Protein 4H26 (pdb70)

Nearest PDB structures (foldseek):
  7nze-assembly1_AAA  TM=1.001E+00  e=1.061E-30  Homo sapiens
  4i5b-assembly2_D  TM=9.993E-01  e=1.118E-30  Homo sapiens
  7nzf-assembly1_AAA  TM=9.983E-01  e=1.988E-30  Homo sapiens
  2fse-assembly2_C  TM=9.940E-01  e=1.887E-28  Homo sapiens
  1i3r-assembly1_A  TM=9.913E-01  e=8.607E-28  Mus musculus

Solvent-accessible surface area: 36406 Å² total; per-residue (Å²): 114,93,28,25,7,25,0,14,2,13,16,1,27,57,54,118,54,14,36,1,3,2,6,1,51,20,1,4,1,0,33,4,43,42,87,146,124,92,32,58,44,49,29,155,79,4,30,171,116,5,39,13,100,13,99,17,0,32,50,1,19,47,10,2,60,26,3,0,78,68,0,14,133,122,16,138,119,73,70,14,104,66,45,66,8,102,15,71,27,28,20,54,22,40,52,100,88,202,85,96,9,39,0,2,0,47,0,10,75,0,0,0,5,39,23,84,30,42,8,22,64,33,23,152,75,11,105,97,53,57,56,108,5,25,23,2,8,55,168,58,29,19,10,26,11,2,12,19,3,60,16,106,2,24,98,108,38,9,6,18,0,26,0,60,10,93,21,36,120,36,18,49,56,84,94,40,82,40,172,142,155,76,14,30,1,7,8,4,7,1,14,4,25,1,57,104,29,48,139,102,11,71,0,8,0,29,4,0,11,18,58,107,17,3,0,59,0,16,30,80,70,12,56,1,115,43,64,45,123,67,0,139,70,6,9,124,64,5,36,92,68,113,101,20,4,101,104,1,103,28,14,22,82,60,6,0,75,53,5,17,58,22,2,64,81,10,1,19,103,47,116,47,129,7,126,23,60,26,80,71,26,150,118,82,112,151,152,102,128,39,48,8,2,0,6,0,5,28,0,5,29,6,83,43,80,33,73,3,42,64,90,57,134,66,32,160,114,14,60,85,58,70,30,97,46,40,2,4,41,0,21,16,22,7,45,8,56,1,107,20,77,45,151,109,69,16,27,1,22,0,40,0,69,13,67,32,35,155,70,54,64,73,41,103,56,155,57,163,122,7,107,37,1,103,8,40,133,47,124,82,36,25,6,25,0,10,1,10,16,0,25,55,56,121,48,13,39,0,3,2,7,2,60,20,2,7,0,0,29,2,43,37,102,151,107,83,33,53,39,47,32,136,81,3,29,182,114,5,37,14,118,8,84,13,0,49,44,1,13,52,5,3,59,34,4,0,78,57,0,11,132,108,17,123,116,71,75,12,106,68,40,66,8,102,9,73,24,36,20,48,30,43,36,101,88,184,85,106,10,40,0,0,0,49,0,11,80,0,1,0,6,38,26,91,27,50,5,20,97,71,52,151,102,14,96,113,55,63,59,106,7,23,20,3,10,54,169,64,26,18,8,25,8,2,14,18,3,64,20,104,6,33,83,142,32,48,8,21,0,75,0,58,12,94,22,38,148,125,45,51,78,84,99,41,76,46,151,149,150,75,23,28,4,4,4,5,6,0,12,3,30,0,61,104,26,51,126,100,12,82,0,20,0,36,1,1,10,19,67,101,19,3,0,82,0,9,32,72,87,13,59,0,149,33,70,48,145,63,0,133,78,4,9,126,62,4,38,91,61,86,99,20,8,48,98,1,58,16,13,24,6,57,3,0,26,17,4,16,47,21,3,54,63,16,1,28,101,43,119,43,103,9,113,33,64,24,76,60,40,117,126,58,113,159,176,90,129,40,24,4,5,0,2,0,8,20,0,9,33,10,78,46,80,27,72,2,36,48,81,59,138,64,36,159,115,13,58,77,61,64,39,87,49,40,0,3,35,0,22,26,12,5,46,7,50,1,100,19,55,42,132,114,60,22,26,0,19,0,43,0,65,8,65,16,37,151,78,49,52,86,31,104,56,164,50,160,134,8,90,34,0,91,7,44,137,48

Organism: Homo sapiens (NCBI:txid9606)

InterPro domains:
  IPR001003 MHC class II, alpha chain, N-terminal [PF00993] (29-106)
  IPR001003 MHC class II, alpha chain, N-terminal [SM00920] (30-109)
  IPR003006 Immunoglobulin/major histocompatibility complex, conserved site [PS00290] (186-192)
  IPR003597 Immunoglobulin C1-set [PF07654] (114-195)
  IPR003597 Immunoglobulin C1-set [SM00407] (127-198)
  IPR007110 Immunoglobulin-like domain [PS50835] (112-192)
  IPR011162 MHC classes I/II-like antigen recognition protein [SSF54452] (27-108)
  IPR013783 Immunoglobulin-like fold [G3DSA:2.60.40.10] (107-217)
  IPR014745 MHC class II, alpha/beta chain, N-terminal [G3DSA:3.10.320.10] (25-106)
  IPR036179 Immunoglobulin-like domain superfamily [SSF48726] (110-206)
  IPR050160 Major Histocompatibility Complex/Immunoglobulin [PTHR19944] (16-243)

Foldseek 3Di:
DPKDKDWDKAADPPVGDMWTFMDIPQHTQWIADLVVLDIGGPDPPVPVVDDDRSVVVNVVHVVRVVVCVVVCVVVVNDDDDWDAWDWDWDKPDDDDAQDKIKIKIKTDFTDDQDKDKFKAKPRDTDDPPKDWDGWTADPVGGTMIMIMDIDGADQPIWMWMWIDGPNDPGIDIDIDHDD/DDDDKDKDWDWDWDDDPLNPDIWTKIWIDIPNRTFKMDTLVVLAMDTPDVVCPVVRVVQRVPVVNSVVRNCCSPVPVNVVCVVCCVCAVVPWDAWDWDKDKDDDDDAPDWIKMKIKTWFTPDQDKDKWKDKQRHTDDPQKDKPHWADPPPRMIIIMMMGIDRADAPMKMKMWMDDPNDPDIDIDIDGD/DDDDDDDDDDD/DPKDKDWDKAADPPVGAIKTFIDIPFHTQWIAHQVVLDIGGPDPVSVVVDDDRSVVVNVVVVVRVVVCVVVCVVVVNDDDDWDAWDKDWDKPDDDDAQDKIKIKIKTDFTDDQDKDKFKAKPRHTDDPPKDKDGWDADPVGHTMIMIMDIDGADQPIKMWIWMDDPNDPDIDIDIDHDD/DDDDKDKDWDWDWDDDPQLPDIKIKIFIDIPNRTAKIDILVVQAMDGPDVVCVVVRVVQRVPVVSSVVSNCCSPPPRNVVCVVCVVCAVVDWDAWDKDKDKDDDDDAPDFIKIKIKTWFTPDQDKDKWKAKQNHTDDPQWDKPHWADPPPRMIMIMIMGTDRDDAAMKMWIWMDDPNDPGTDIDIDHD/DDDDDDDDDDD

Sequence (756 aa):
EEHVIIQAEFYLNPDQSGEFMFDFDGDEIFHVDMAKKETVWRLEEFGRFASFEAQGALANIAVDKANLEIMTKRSNYTPITNVPPEVTVLTNSPVELREPNVLICFIDKFTPPVVNVTWLRNGKPVTTGVSETVFLPREDHLFRKFHYLPFLPSTEDVYDCRVEHWGLDEPLLKHWEFDTRPRFLELLKSECHFFNGTERVRFLERYFHNQEEFVRFDSDVGEYRAVTELGRPVAESWNSQKDLLEQKRGQVDTYCRHNYGVVESFTVQRRVHPQVTVYPAKTQPLQHHNLLVCSVSGFYPGSIEVRWFRNGQEEKTGVVSTGLIHNGDWTFQTLVMLETVPRSGEVYTCQVEHPSVTSPLTVEWRAQWIRVNIPKRIEEHVIIQAEFYLNPDQSGEFMFDFDGDEIFHVDMAKKETVWRLEEFGRFASFEAQGALANIAVDKANLEIMTKRSNYTPITNVPPEVTVLTNSPVELREPNVLICFIDKFTPPVVNVTWLRNGKPVTTGVSETVFLPREDHLFRKFHYLPFLPSTEDVYDCRVEHWGLDEPLLKHWEFDTRPRFLELLKSECHFFNGTERVRFLERYFHNQEEFVRFDSDVGEYRAVTELGRPVAESWNSQKDLLEQKRGQVDTYCRHNYGVVESFTVQRRVHPQVTVYPAKTQPLQHHNLLVCSVSGFYPGSIEVRWFRNGQEEKTGVVSTGLIHNGDWTFQTLVMLETVPRSGEVYTCQVEHPSVTSPLTVEWRAQWIRVNIPKRI

Secondary structure (DSSP, 8-state):
--EEEEEEEEEEETTTEEEEEEEETTEEEEEEETTTTEEEESSTTHHHH-B--THHHHHHHHHHHHHHHHHHHTTTTPPP--BPPEEEEEESS---TTS-EEEEEEEEEEBSS--EEEEEETTEEE-TT-EE---B--TTS-EEEEEEEEE---SS-EEEEEEE-TTSSS-EEEEEE--/----EEEEEEEEEEEETTTTEEEEEEEEEETTEEEEEEETTTSSEEESSTTHHHHHHHHTT-HHHHHHHHHHIIIIIIHHHHHHGGGTTS--B--EEEEEEES---SSS--EEEEEEEEEBSS--EEEEEETTEEE-SSEEE---EE-SSS-EEEEEEEE----TT-EEEEEEE-TT-SS-EEEEEE-/-BPPP-PPPP-/--EEEEEEEEEEETTTEEEEEEEETTEEEEEEETTTTEEEESSHHHHHH-B--THHHHHHHHHHHHHHHHHHHHTTTPPPPPBPPEEEEEESS---TTS-EEEEEEEEEEBSS--EEEEEETTEE--TT-EE--PEE-TTS-EEEEEEEEE---TT-EEEEEEE-TTSSS-EEEEEE--/----EEEEEEEEEEEETTTTEEEEEEEEEESS-EEEEEETTT-SEEESSTTHHHHHHHHHT-HHHHHHHHTHIIIIIIHHHHHHGGGTTS--BPPEEEEEEE-S--SSS--EEEEEEEEEBSS--EEEEEETTEEE-SSEEE---EE-SSS-EEEEEEEE----TT-EEEEEEE-TT-SS-EEEEEE-/-BPPPP-----

GO terms:
  GO:0005764 lysosome (C, IDA)
  GO:0005886 plasma membrane (C, IDA)
  GO:0001916 positive regulation of T cell mediated cytotoxicity (P, IDA)
  GO:0002469 myeloid dendritic cell antigen processing and presentation (P, IDA)
  GO:0002491 antigen processing and presentation of endogenous peptide antigen via MHC class II (P, IDA)
  GO:0031902 late endosome membrane (C, IDA)
  GO:0001772 immunological synapse (C, IDA)
  GO:0005765 lysosomal membrane (C, IDA)
  GO:0043382 positive regulation of memory T cell differentiation (P, IDA)
  GO:0045622 regulation of T-helper cell differentiation (P, IDA)
  GO:0042605 peptide antigen binding (F, IDA)
  GO:0042608 T cell receptor binding (F, IDA)
  GO:2000516 positive regulation of CD4-positive, alpha-beta T cell activation (P, IDA)
  GO:0019886 antigen processing and presentation of exogenous peptide antigen via MHC class II (P, IDA)
  GO:0032831 positive regulation of CD4-positive, CD25-positive, alpha-beta regulatory T cell differentiation (P, IDA)
  GO:0120281 autolysosome membrane (C, EXP)
  GO:0031901 early endosome membrane (C, EXP)
  GO:0005789 endoplasmic reticulum membrane (C, EXP)
  GO:0005886 plasma membrane (C, EXP)
  GO:0005515 protein binding (F, IPI)

CATH classification: 3.10.320.10 (+1 more: 2.60.40.10)

B-factor: mean 39.21, std 20.48, range [5.4, 155.27]

Structure (mmCIF, N/CA/C/O backbone):
data_4H26
#
_entry.id   4H26
#
_cell.length_a   38.822
_cell.length_b   129.202
_cell.length_c   97.473
_cell.angle_alpha   90.00
_cell.angle_beta   95.36
_cell.angle_gamma   90.00
#
_symmetry.space_group_name_H-M   'P 1 21 1'
#
loop_
_entity.id
_entity.type
_entity.pdbx_description
1 polymer 'HLA class II histocompatibility antigen, DR alpha chain'
2 polymer 'MHC class II antigen'
3 polymer peptide
4 branched 2-acetamido-2-deoxy-beta-D-glucopyranose-(1-4)-2-acetamido-2-deoxy-beta-D-glucopyranose
5 water water
#
loop_
_atom_site.group_PDB
_atom_site.id
_atom_site.type_symbol
_atom_site.label_atom_id
_atom_site.label_alt_id
_atom_site.label_comp_id
_atom_site.label_asym_id
_atom_site.label_entity_id
_atom_site.label_seq_id
_atom_site.pdbx_PDB_ins_code
_atom_site.Cartn_x
_atom_site.Cartn_y
_atom_site.Cartn_z
_atom_site.occupancy
_atom_site.B_iso_or_equiv
_atom_site.auth_seq_id
_atom_site.auth_comp_id
_atom_site.auth_asym_id
_atom_site.auth_atom_id
_atom_site.pdbx_PDB_model_num
ATOM 1 N N . GLU A 1 1 ? 23.480 66.474 39.751 1.00 42.75 3 GLU A N 1
ATOM 2 C CA . GLU A 1 1 ? 22.208 65.716 39.898 1.00 43.77 3 GLU A CA 1
ATOM 3 C C . GLU A 1 1 ? 21.173 66.594 40.577 1.00 43.04 3 GLU A C 1
ATOM 4 O O . GLU A 1 1 ? 21.381 67.073 41.683 1.00 45.22 3 GLU A O 1
ATOM 10 N N . GLU A 1 2 ? 20.054 66.805 39.905 1.00 42.58 4 GLU A N 1
ATOM 11 C CA . GLU A 1 2 ? 18.995 67.633 40.446 1.00 42.06 4 GLU A CA 1
ATOM 12 C C . GLU A 1 2 ? 18.233 66.944 41.577 1.00 38.96 4 GLU A C 1
ATOM 13 O O . GLU A 1 2 ? 17.677 67.618 42.439 1.00 38.44 4 GLU A O 1
ATOM 19 N N . HIS A 1 3 ? 18.197 65.612 41.582 1.00 35.63 5 HIS A N 1
ATOM 20 C CA . HIS A 1 3 ? 17.469 64.895 42.629 1.00 31.65 5 HIS A CA 1
ATOM 21 C C . HIS A 1 3 ? 18.010 63.501 42.910 1.00 31.09 5 HIS A C 1
ATOM 22 O O . HIS A 1 3 ? 18.649 62.880 42.054 1.00 30.80 5 HIS A O 1
ATOM 29 N N . VAL A 1 4 ? 17.751 63.014 44.120 1.00 27.91 6 VAL A N 1
ATOM 30 C CA . VAL A 1 4 ? 18.195 61.683 44.529 1.00 23.64 6 VAL A CA 1
ATOM 31 C C . VAL A 1 4 ? 17.130 61.004 45.371 1.00 22.09 6 VAL A C 1
ATOM 32 O O . VAL A 1 4 ? 16.602 61.601 46.307 1.00 22.27 6 VAL A O 1
ATOM 36 N N . ILE A 1 5 ? 16.798 59.766 45.047 1.00 20.60 7 ILE A N 1
ATOM 37 C CA . ILE A 1 5 ? 15.833 59.060 45.868 1.00 21.06 7 ILE A CA 1
ATOM 38 C C . ILE A 1 5 ? 16.551 57.861 46.438 1.00 19.00 7 ILE A C 1
ATOM 39 O O . ILE A 1 5 ? 17.265 57.158 45.720 1.00 20.42 7 ILE A O 1
ATOM 44 N N . ILE A 1 6 ? 16.384 57.628 47.733 1.00 18.71 8 ILE A N 1
ATOM 45 C CA . ILE A 1 6 ? 17.050 56.497 48.358 1.00 18.76 8 ILE A CA 1
ATOM 46 C C . ILE A 1 6 ? 16.124 55.601 49.165 1.00 17.30 8 ILE A C 1
ATOM 47 O O . ILE A 1 6 ? 15.356 56.070 50.008 1.00 18.92 8 ILE A O 1
ATOM 52 N N . GLN A 1 7 ? 16.187 54.306 48.877 1.00 16.13 9 GLN A N 1
ATOM 53 C CA . GLN A 1 7 ? 15.405 53.307 49.602 1.00 15.40 9 GLN A CA 1
ATOM 54 C C . GLN A 1 7 ? 16.416 52.753 50.634 1.00 17.05 9 GLN A C 1
ATOM 55 O O . GLN A 1 7 ? 17.341 52.004 50.287 1.00 14.48 9 GLN A O 1
ATOM 61 N N . ALA A 1 8 ? 16.252 53.140 51.894 1.00 16.34 10 ALA A N 1
ATOM 62 C CA . ALA A 1 8 ? 17.184 52.722 52.929 1.00 20.31 10 ALA A CA 1
ATOM 63 C C . ALA A 1 8 ? 16.599 51.821 54.003 1.00 21.98 10 ALA A C 1
ATOM 64 O O . ALA A 1 8 ? 15.647 52.185 54.689 1.00 24.85 10 ALA A O 1
ATOM 66 N N . GLU A 1 9 ? 17.193 50.653 54.177 1.00 23.60 11 GLU A N 1
ATOM 67 C CA . GLU A 1 9 ? 16.711 49.731 55.194 1.00 29.30 11 GLU A CA 1
ATOM 68 C C . GLU A 1 9 ? 17.836 49.142 56.058 1.00 28.39 11 GLU A C 1
ATOM 69 O O . GLU A 1 9 ? 19.019 49.195 55.700 1.00 27.33 11 GLU A O 1
ATOM 75 N N . PHE A 1 10 ? 17.467 48.590 57.208 1.00 28.31 12 PHE A N 1
ATOM 76 C CA . PHE A 1 10 ? 18.465 47.982 58.064 1.00 29.47 12 PHE A CA 1
ATOM 77 C C . PHE A 1 10 ? 17.886 47.030 59.091 1.00 28.86 12 PHE A C 1
ATOM 78 O O . PHE A 1 10 ? 16.727 47.147 59.487 1.00 27.91 12 PHE A O 1
ATOM 86 N N . TYR A 1 11 ? 18.710 46.070 59.496 1.00 28.76 13 TYR A N 1
ATOM 87 C CA . TYR A 1 11 ? 18.331 45.116 60.518 1.00 28.96 13 TYR A CA 1
ATOM 88 C C . TYR A 1 11 ? 19.424 45.136 61.580 1.00 29.56 13 TYR A C 1
ATOM 89 O O . TYR A 1 11 ? 20.619 45.179 61.262 1.00 28.59 13 TYR A O 1
ATOM 98 N N . LEU A 1 12 ? 19.028 45.087 62.842 1.00 29.80 14 LEU A N 1
ATOM 99 C CA . LEU A 1 12 ? 20.021 45.128 63.908 1.00 30.26 14 LEU A CA 1
ATOM 100 C C . LEU A 1 12 ? 19.904 44.027 64.958 1.00 30.51 14 LEU A C 1
ATOM 101 O O . LEU A 1 12 ? 18.833 43.800 65.519 1.00 31.87 14 LEU A O 1
ATOM 106 N N . ASN A 1 13 ? 21.013 43.342 65.212 1.00 30.99 15 ASN A N 1
ATOM 107 C CA . ASN A 1 13 ? 21.061 42.311 66.243 1.00 31.62 15 ASN A CA 1
ATOM 108 C C . ASN A 1 13 ? 21.945 42.823 67.385 1.00 33.65 15 ASN A C 1
ATOM 109 O O . ASN A 1 13 ? 22.883 43.596 67.167 1.00 32.18 15 ASN A O 1
ATOM 114 N N . PRO A 1 14 ? 21.674 42.378 68.617 1.00 34.89 16 PRO A N 1
ATOM 115 C CA . PRO A 1 14 ? 20.604 41.442 68.967 1.00 35.92 16 PRO A CA 1
ATOM 116 C C . PRO A 1 14 ? 19.260 42.111 69.296 1.00 38.29 16 PRO A C 1
ATOM 117 O O . PRO A 1 14 ? 18.357 41.470 69.842 1.00 36.33 16 PRO A O 1
ATOM 121 N N . ASP A 1 15 ? 19.121 43.390 68.961 1.00 40.28 17 ASP A N 1
ATOM 122 C CA . ASP A 1 15 ? 17.884 44.102 69.253 1.00 43.87 17 ASP A CA 1
ATOM 123 C C . ASP A 1 15 ? 16.740 43.578 68.408 1.00 45.94 17 ASP A C 1
ATOM 124 O O . ASP A 1 15 ? 15.573 43.702 68.777 1.00 46.98 17 ASP A O 1
ATOM 129 N N . GLN A 1 16 ? 17.086 42.993 67.267 1.00 49.60 18 GLN A N 1
ATOM 130 C CA . GLN A 1 16 ? 16.095 42.425 66.364 1.00 49.40 18 GLN A CA 1
ATOM 131 C C . GLN A 1 16 ? 15.088 43.458 65.888 1.00 48.47 18 GLN A C 1
ATOM 132 O O . GLN A 1 16 ? 13.894 43.186 65.814 1.00 47.81 18 GLN A O 1
ATOM 138 N N . SER A 1 17 ? 15.572 44.651 65.574 1.00 46.09 19 SER A N 1
ATOM 139 C CA . SER A 1 17 ? 14.697 45.707 65.096 1.00 44.82 19 SER A CA 1
ATOM 140 C C . SER A 1 17 ? 15.179 46.173 63.741 1.00 44.42 19 SER A C 1
ATOM 141 O O . SER A 1 17 ? 16.383 46.254 63.495 1.00 44.76 19 SER A O 1
ATOM 144 N N . GLY A 1 18 ? 14.235 46.464 62.854 1.00 43.42 20 GLY A N 1
ATOM 145 C CA . GLY A 1 18 ? 14.596 46.915 61.523 1.00 41.49 20 GLY A CA 1
ATOM 146 C C . GLY A 1 18 ? 13.752 48.087 61.073 1.00 39.74 20 GLY A C 1
ATOM 147 O O . GLY A 1 18 ? 12.734 48.396 61.687 1.00 41.20 20 GLY A O 1
ATOM 148 N N . GLU A 1 19 ? 14.177 48.748 60.003 1.00 37.99 21 GLU A N 1
ATOM 149 C CA . GLU A 1 19 ? 13.445 49.887 59.476 1.00 34.78 21 GLU A CA 1
ATOM 150 C C . GLU A 1 19 ? 13.533 49.904 57.954 1.00 31.88 21 GLU A C 1
ATOM 151 O O . GLU A 1 19 ? 14.482 49.374 57.362 1.00 29.54 21 GLU A O 1
ATOM 157 N N . PHE A 1 20 ? 12.534 50.516 57.329 1.00 26.99 22 PHE A N 1
ATOM 158 C CA . PHE A 1 20 ? 12.473 50.609 55.880 1.00 23.60 22 PHE A CA 1
ATOM 159 C C . PHE A 1 20 ? 11.894 51.973 55.519 1.00 20.82 22 PHE A C 1
ATOM 160 O O . PHE A 1 20 ? 10.792 52.316 55.949 1.00 20.58 22 PHE A O 1
ATOM 168 N N . MET A 1 21 ? 12.623 52.762 54.735 1.00 19.14 23 MET A N 1
ATOM 169 C CA . MET A 1 21 ? 12.113 54.086 54.370 1.00 19.72 23 MET A CA 1
ATOM 170 C C . MET A 1 21 ? 12.624 54.670 53.062 1.00 19.29 23 MET A C 1
ATOM 171 O O . MET A 1 21 ? 13.604 54.200 52.493 1.00 17.67 23 MET A O 1
ATOM 176 N N . PHE A 1 22 ? 11.950 55.709 52.587 1.00 20.73 24 PHE A N 1
ATOM 177 C CA . PHE A 1 22 ? 12.367 56.361 51.356 1.00 24.29 24 PHE A CA 1
ATOM 178 C C . PHE A 1 22 ? 12.770 57.809 51.603 1.00 26.41 24 PHE A C 1
ATOM 179 O O . PHE A 1 22 ? 12.088 58.549 52.311 1.00 25.03 24 PHE A O 1
ATOM 187 N N . ASP A 1 23 ? 13.880 58.200 50.988 1.00 29.53 25 ASP A N 1
ATOM 188 C CA . ASP A 1 23 ? 14.436 59.536 51.135 1.00 32.59 25 ASP A CA 1
ATOM 189 C C . ASP A 1 23 ? 14.470 60.296 49.808 1.00 31.21 25 ASP A C 1
ATOM 190 O O . ASP A 1 23 ? 14.935 59.772 48.796 1.00 31.91 25 ASP A O 1
ATOM 195 N N . PHE A 1 24 ? 13.959 61.523 49.809 1.00 29.49 26 PHE A N 1
ATOM 196 C CA . PHE A 1 24 ? 13.996 62.351 48.611 1.00 29.14 26 PHE A CA 1
ATOM 197 C C . PHE A 1 24 ? 14.741 63.623 48.975 1.00 28.40 26 PHE A C 1
ATOM 198 O O . PHE A 1 24 ? 14.235 64.435 49.744 1.00 28.31 26 PHE A O 1
ATOM 206 N N . ASP A 1 25 ? 15.940 63.786 48.425 1.00 25.43 27 ASP A N 1
ATOM 207 C CA . ASP A 1 25 ? 16.769 64.950 48.694 1.00 26.98 27 ASP A CA 1
ATOM 208 C C . ASP A 1 25 ? 16.961 65.215 50.194 1.00 26.85 27 ASP A C 1
ATOM 209 O O . ASP A 1 25 ? 16.929 66.360 50.649 1.00 28.68 27 ASP A O 1
ATOM 214 N N . GLY A 1 26 ? 17.161 64.154 50.966 1.00 27.55 28 GLY A N 1
ATOM 215 C CA . GLY A 1 26 ? 17.375 64.323 52.396 1.00 28.62 28 GLY A CA 1
ATOM 216 C C . GLY A 1 26 ? 16.122 64.331 53.249 1.00 28.33 28 GLY A C 1
ATOM 217 O O . GLY A 1 26 ? 16.203 64.374 54.477 1.00 27.92 28 GLY A O 1
ATOM 218 N N . ASP A 1 27 ? 14.961 64.299 52.604 1.00 27.58 29 ASP A N 1
ATOM 219 C CA . ASP A 1 27 ? 13.696 64.288 53.325 1.00 29.64 29 ASP A CA 1
ATOM 220 C C . ASP A 1 27 ? 13.067 62.904 53.276 1.00 29.07 29 ASP A C 1
ATOM 221 O O . ASP A 1 27 ? 13.307 62.128 52.352 1.00 28.01 29 ASP A O 1
ATOM 226 N N . GLU A 1 28 ? 12.267 62.592 54.283 1.00 28.82 30 GLU A N 1
ATOM 227 C CA . GLU A 1 28 ? 11.625 61.298 54.322 1.00 27.80 30 GLU A CA 1
ATOM 228 C C . GLU A 1 28 ? 10.313 61.358 53.557 1.00 27.27 30 GLU A C 1
ATOM 229 O O . GLU A 1 28 ? 9.475 62.221 53.825 1.00 24.96 30 GLU A O 1
ATOM 235 N N . ILE A 1 29 ? 10.147 60.459 52.590 1.00 26.09 31 ILE A N 1
ATOM 236 C CA . ILE A 1 29 ? 8.913 60.398 51.823 1.00 23.23 31 ILE A CA 1
ATOM 237 C C . ILE A 1 29 ? 7.968 59.563 52.691 1.00 26.43 31 ILE A C 1
ATOM 238 O O . ILE A 1 29 ? 6.862 59.997 53.039 1.00 24.05 31 ILE A O 1
ATOM 243 N N . PHE A 1 30 ? 8.422 58.365 53.054 1.00 25.52 32 PHE A N 1
ATOM 244 C CA . PHE A 1 30 ? 7.618 57.479 53.886 1.00 26.42 32 PHE A CA 1
ATOM 245 C C . PHE A 1 30 ? 8.472 56.386 54.529 1.00 27.33 32 PHE A C 1
ATOM 246 O O . PHE A 1 30 ? 9.651 56.222 54.193 1.00 28.38 32 PHE A O 1
ATOM 254 N N . HIS A 1 31 ? 7.876 55.653 55.464 1.00 28.03 33 HIS A N 1
ATOM 255 C CA . HIS A 1 31 ? 8.556 54.536 56.107 1.00 29.10 33 HIS A CA 1
ATOM 256 C C . HIS A 1 31 ? 7.492 53.516 56.455 1.00 28.17 33 HIS A C 1
ATOM 257 O O . HIS A 1 31 ? 6.307 53.834 56.444 1.00 28.08 33 HIS A O 1
ATOM 264 N N . VAL A 1 32 ? 7.900 52.287 56.738 1.00 27.66 34 VAL A N 1
ATOM 265 C CA . VAL A 1 32 ? 6.927 51.276 57.085 1.00 28.77 34 VAL A CA 1
ATOM 266 C C . VAL A 1 32 ? 7.048 50.817 58.523 1.00 31.02 34 VAL A C 1
ATOM 267 O O . VAL A 1 32 ? 8.109 50.399 58.972 1.00 29.28 34 VAL A O 1
ATOM 271 N N . ASP A 1 33 ? 5.936 50.914 59.239 1.00 36.39 35 ASP A N 1
ATOM 272 C CA . ASP A 1 33 ? 5.859 50.484 60.623 1.00 40.48 35 ASP A CA 1
ATOM 273 C C . ASP A 1 33 ? 5.949 48.969 60.561 1.00 42.28 35 ASP A C 1
ATOM 274 O O . ASP A 1 33 ? 4.970 48.299 60.221 1.00 42.60 35 ASP A O 1
ATOM 279 N N . MET A 1 34 ? 7.123 48.429 60.867 1.00 44.83 36 MET A N 1
ATOM 280 C CA . MET A 1 34 ? 7.324 46.984 60.824 1.00 46.15 36 MET A CA 1
ATOM 281 C C . MET A 1 34 ? 6.345 46.253 61.741 1.00 46.98 36 MET A C 1
ATOM 282 O O . MET A 1 34 ? 5.908 45.139 61.445 1.00 46.39 36 MET A O 1
ATOM 287 N N . ALA A 1 35 ? 5.996 46.882 62.855 1.00 47.19 37 ALA A N 1
ATOM 288 C CA . ALA A 1 35 ? 5.064 46.272 63.790 1.00 48.60 37 ALA A CA 1
ATOM 289 C C . ALA A 1 35 ? 3.683 46.126 63.161 1.00 49.26 37 ALA A C 1
ATOM 290 O O . ALA A 1 35 ? 3.242 45.014 62.899 1.00 51.00 37 ALA A O 1
ATOM 292 N N . LYS A 1 36 ? 3.009 47.246 62.907 1.00 49.52 38 LYS A N 1
ATOM 293 C CA . LYS A 1 36 ? 1.670 47.220 62.315 1.00 48.89 38 LYS A CA 1
ATOM 294 C C . LYS A 1 36 ? 1.632 46.916 60.816 1.00 46.71 38 LYS A C 1
ATOM 295 O O . LYS A 1 36 ? 0.554 46.741 60.248 1.00 46.86 38 LYS A O 1
ATOM 301 N N . LYS A 1 37 ? 2.790 46.861 60.170 1.00 45.74 39 LYS A N 1
ATOM 302 C CA . LYS A 1 37 ? 2.817 46.592 58.739 1.00 44.95 39 LYS A CA 1
ATOM 303 C C . LYS A 1 37 ? 1.891 47.610 58.068 1.00 45.39 39 LYS A C 1
ATOM 304 O O . LYS A 1 37 ? 0.881 47.264 57.455 1.00 45.88 39 LYS A O 1
ATOM 310 N N . GLU A 1 38 ? 2.252 48.879 58.208 1.00 45.22 40 GLU A N 1
ATOM 311 C CA . GLU A 1 38 ? 1.483 49.973 57.648 1.00 46.26 40 GLU A CA 1
ATOM 312 C C . GLU A 1 38 ? 2.410 51.037 57.114 1.00 42.46 40 GLU A C 1
ATOM 313 O O . GLU A 1 38 ? 3.311 51.489 57.815 1.00 43.56 40 GLU A O 1
ATOM 319 N N . THR A 1 39 ? 2.176 51.447 55.876 1.00 38.37 41 THR A N 1
ATOM 320 C CA . THR A 1 39 ? 2.989 52.479 55.266 1.00 33.51 41 THR A CA 1
ATOM 321 C C . THR A 1 39 ? 2.695 53.799 55.972 1.00 32.14 41 THR A C 1
ATOM 322 O O . THR A 1 39 ? 1.542 54.191 56.093 1.00 32.24 41 THR A O 1
ATOM 326 N N . VAL A 1 40 ? 3.731 54.476 56.458 1.00 30.86 42 VAL A N 1
ATOM 327 C CA . VAL A 1 40 ? 3.539 55.754 57.145 1.00 29.32 42 VAL A CA 1
ATOM 328 C C . VAL A 1 40 ? 4.173 56.892 56.364 1.00 29.91 42 VAL A C 1
ATOM 329 O O . VAL A 1 40 ? 5.388 56.906 56.162 1.00 30.25 42 VAL A O 1
ATOM 333 N N . TRP A 1 41 ? 3.351 57.844 55.929 1.00 29.42 43 TRP A N 1
ATOM 334 C CA . TRP A 1 41 ? 3.846 58.979 55.144 1.00 30.52 43 TRP A CA 1
ATOM 335 C C . TRP A 1 41 ? 4.309 60.155 55.996 1.00 30.45 43 TRP A C 1
ATOM 336 O O . TRP A 1 41 ? 3.605 60.588 56.917 1.00 29.11 43 TRP A O 1
ATOM 347 N N . ARG A 1 42 ? 5.488 60.677 55.671 1.00 31.89 44 ARG A N 1
ATOM 348 C CA . ARG A 1 42 ? 6.050 61.804 56.406 1.00 32.47 44 ARG A CA 1
ATOM 349 C C . ARG A 1 42 ? 5.049 62.932 56.462 1.00 33.61 44 ARG A C 1
ATOM 350 O O . ARG A 1 42 ? 4.864 63.543 57.511 1.00 32.83 44 ARG A O 1
ATOM 358 N N . LEU A 1 43 ? 4.431 63.227 55.321 1.00 35.11 45 LEU A N 1
ATOM 359 C CA . LEU A 1 43 ? 3.397 64.257 55.255 1.00 37.77 45 LEU A CA 1
ATOM 360 C C . LEU A 1 43 ? 2.061 63.571 54.962 1.00 41.37 45 LEU A C 1
ATOM 361 O O . LEU A 1 43 ? 1.937 62.795 54.007 1.00 41.44 45 LEU A O 1
ATOM 366 N N . GLU A 1 44 ? 1.074 63.849 55.810 1.00 49.02 46 GLU A N 1
ATOM 367 C CA . GLU A 1 44 ? -0.266 63.274 55.696 1.00 55.12 46 GLU A CA 1
ATOM 368 C C . GLU A 1 44 ? -0.808 63.350 54.273 1.00 56.78 46 GLU A C 1
ATOM 369 O O . GLU A 1 44 ? -1.648 62.547 53.881 1.00 58.55 46 GLU A O 1
ATOM 375 N N . GLU A 1 45 ? -0.315 64.313 53.500 1.00 58.12 47 GLU A N 1
ATOM 376 C CA . GLU A 1 45 ? -0.769 64.509 52.130 1.00 59.46 47 GLU A CA 1
ATOM 377 C C . GLU A 1 45 ? -0.322 63.448 51.144 1.00 55.69 47 GLU A C 1
ATOM 378 O O . GLU A 1 45 ? -1.148 62.894 50.418 1.00 57.38 47 GLU A O 1
ATOM 384 N N . PHE A 1 46 ? 0.984 63.184 51.104 1.00 51.60 48 PHE A N 1
ATOM 385 C CA . PHE A 1 46 ? 1.539 62.210 50.171 1.00 45.70 48 PHE A CA 1
ATOM 386 C C . PHE A 1 46 ? 0.622 60.998 50.029 1.00 43.29 48 PHE A C 1
ATOM 387 O O . PHE A 1 46 ? 0.470 60.454 48.942 1.00 39.62 48 PHE A O 1
ATOM 395 N N . GLY A 1 47 ? -0.003 60.597 51.129 1.00 41.75 49 GLY A N 1
ATOM 396 C CA . GLY A 1 47 ? -0.896 59.454 51.102 1.00 42.90 49 GLY A CA 1
ATOM 397 C C . GLY A 1 47 ? -1.907 59.469 49.971 1.00 43.97 49 GLY A C 1
ATOM 398 O O . GLY A 1 47 ? -2.126 58.457 49.310 1.00 45.89 49 GLY A O 1
ATOM 399 N N . ARG A 1 48 ? -2.527 60.616 49.735 1.00 46.23 50 ARG A N 1
ATOM 400 C CA . ARG A 1 48 ? -3.520 60.722 48.679 1.00 46.45 50 ARG A CA 1
ATOM 401 C C . ARG A 1 48 ? -2.931 60.657 47.274 1.00 46.01 50 ARG A C 1
ATOM 402 O O . ARG A 1 48 ? -3.632 60.313 46.325 1.00 46.03 50 ARG A O 1
ATOM 410 N N . PHE A 1 49 ? -1.642 60.962 47.144 1.00 44.72 51 PHE A N 1
ATOM 411 C CA . PHE A 1 49 ? -0.974 60.975 45.840 1.00 45.29 51 PHE A CA 1
ATOM 412 C C . PHE A 1 49 ? -0.326 59.658 45.393 1.00 42.74 51 PHE A C 1
ATOM 413 O O . PHE A 1 49 ? -0.451 59.257 44.241 1.00 43.09 51 PHE A O 1
ATOM 421 N N . ALA A 1 50 ? 0.390 58.999 46.294 1.00 41.93 52 ALA A N 1
ATOM 422 C CA . ALA A 1 50 ? 1.070 57.762 45.947 1.00 40.21 52 ALA A CA 1
ATOM 423 C C . ALA A 1 50 ? 0.655 56.667 46.894 1.00 38.71 52 ALA A C 1
ATOM 424 O O . ALA A 1 50 ? -0.023 56.927 47.881 1.00 38.43 52 ALA A O 1
ATOM 426 N N . SER A 1 51 ? 1.083 55.444 46.608 1.00 36.94 53 SER A N 1
ATOM 427 C CA . SER A 1 51 ? 0.706 54.304 47.429 1.00 36.64 53 SER A CA 1
ATOM 428 C C . SER A 1 51 ? 1.885 53.346 47.601 1.00 34.47 53 SER A C 1
ATOM 429 O O . SER A 1 51 ? 2.737 53.254 46.716 1.00 35.01 53 SER A O 1
ATOM 432 N N . PHE A 1 52 ? 1.954 52.653 48.742 1.00 33.19 54 PHE A N 1
ATOM 433 C CA . PHE A 1 52 ? 3.042 51.703 48.978 1.00 30.56 54 PHE A CA 1
ATOM 434 C C . PHE A 1 52 ? 2.600 50.456 49.707 1.00 30.06 54 PHE A C 1
ATOM 435 O O . PHE A 1 52 ? 2.050 50.523 50.800 1.00 30.00 54 PHE A O 1
ATOM 443 N N . GLU A 1 53 ? 2.886 49.314 49.102 1.00 30.46 55 GLU A N 1
ATOM 444 C CA . GLU A 1 53 ? 2.513 48.032 49.666 1.00 33.32 55 GLU A CA 1
ATOM 445 C C . GLU A 1 53 ? 3.478 47.678 50.792 1.00 31.18 55 GLU A C 1
ATOM 446 O O . GLU A 1 53 ? 4.567 47.173 50.546 1.00 32.52 55 GLU A O 1
ATOM 452 N N . ALA A 1 54 ? 3.064 47.953 52.027 1.00 30.69 56 ALA A N 1
ATOM 453 C CA . ALA A 1 54 ? 3.867 47.695 53.220 1.00 28.10 56 ALA A CA 1
ATOM 454 C C . ALA A 1 54 ? 4.547 46.327 53.262 1.00 27.17 56 ALA A C 1
ATOM 455 O O . ALA A 1 54 ? 5.692 46.209 53.693 1.00 27.08 56 ALA A O 1
ATOM 457 N N . GLN A 1 55 ? 3.842 45.293 52.827 1.00 26.74 57 GLN A N 1
ATOM 458 C CA . GLN A 1 55 ? 4.398 43.949 52.833 1.00 27.84 57 GLN A CA 1
ATOM 459 C C . GLN A 1 55 ? 5.738 43.885 52.131 1.00 2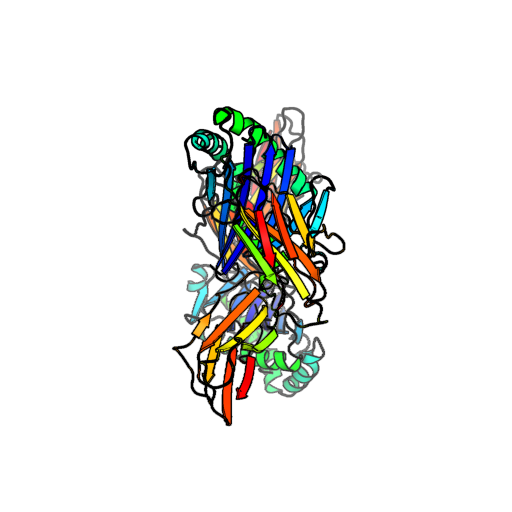5.91 57 GLN A C 1
ATOM 460 O O . GLN A 1 55 ? 6.583 43.057 52.463 1.00 26.30 57 GLN A O 1
ATOM 466 N N . GLY A 1 56 ? 5.918 44.755 51.146 1.00 25.37 58 GLY A N 1
ATOM 467 C CA . GLY A 1 56 ? 7.155 44.782 50.391 1.00 23.48 58 GLY A CA 1
ATOM 468 C C . GLY A 1 56 ? 8.345 45.026 51.286 1.00 24.31 58 GLY A C 1
ATOM 469 O O . GLY A 1 56 ? 9.411 44.431 51.105 1.00 22.52 58 GLY A O 1
ATOM 470 N N . ALA A 1 57 ? 8.156 45.908 52.262 1.00 26.56 59 ALA A N 1
ATOM 471 C CA . ALA A 1 57 ? 9.209 46.237 53.207 1.00 29.18 59 ALA A CA 1
ATOM 472 C C . ALA A 1 57 ? 9.515 45.044 54.117 1.00 30.71 59 ALA A C 1
ATOM 473 O O . ALA A 1 57 ? 10.680 44.739 54.381 1.00 31.17 59 ALA A O 1
ATOM 475 N N . LEU A 1 58 ? 8.477 44.360 54.587 1.00 31.60 60 LEU A N 1
ATOM 476 C CA . LEU A 1 58 ? 8.687 43.220 55.469 1.00 33.23 60 LEU A CA 1
ATOM 477 C C . LEU A 1 58 ? 9.566 42.165 54.808 1.00 31.89 60 LEU A C 1
ATOM 478 O O . LEU A 1 58 ? 10.546 41.717 55.398 1.00 32.07 60 LEU A O 1
ATOM 483 N N . ALA A 1 59 ? 9.212 41.778 53.582 1.00 30.59 61 ALA A N 1
ATOM 484 C CA . ALA A 1 59 ? 9.969 40.786 52.815 1.00 28.25 61 ALA A CA 1
ATOM 485 C C . ALA A 1 59 ? 11.448 41.167 52.699 1.00 26.89 61 ALA A C 1
ATOM 486 O O . ALA A 1 59 ? 12.330 40.311 52.786 1.00 24.87 61 ALA A O 1
ATOM 488 N N . ASN A 1 60 ? 11.700 42.458 52.482 1.00 26.86 62 ASN A N 1
ATOM 489 C CA . ASN A 1 60 ? 13.053 43.009 52.352 1.00 27.36 62 ASN A CA 1
ATOM 490 C C . ASN A 1 60 ? 13.822 42.878 53.661 1.00 27.72 62 ASN A C 1
ATOM 491 O O . ASN A 1 60 ? 14.977 42.461 53.676 1.00 26.38 62 ASN A O 1
ATOM 496 N N . ILE A 1 61 ? 13.179 43.246 54.762 1.00 28.70 63 ILE A N 1
ATOM 497 C CA . ILE A 1 61 ? 13.814 43.132 56.055 1.00 31.18 63 ILE A CA 1
ATOM 498 C C . ILE A 1 61 ? 14.282 41.689 56.254 1.00 29.40 63 ILE A C 1
ATOM 499 O O . ILE A 1 61 ? 15.405 41.448 56.704 1.00 29.70 63 ILE A O 1
ATOM 504 N N . ALA A 1 62 ? 13.432 40.733 55.897 1.00 27.40 64 ALA A N 1
ATOM 505 C CA . ALA A 1 62 ? 13.788 39.324 56.034 1.00 27.99 64 ALA A CA 1
ATOM 506 C C . ALA A 1 62 ? 15.114 39.044 55.318 1.00 27.76 64 ALA A C 1
ATOM 507 O O . ALA A 1 62 ? 15.956 38.291 55.810 1.00 25.98 64 ALA A O 1
ATOM 509 N N . VAL A 1 63 ? 15.298 39.659 54.154 1.00 27.79 65 VAL A N 1
ATOM 510 C CA . VAL A 1 63 ? 16.528 39.471 53.391 1.00 27.77 65 VAL A CA 1
ATOM 511 C C . VAL A 1 63 ? 17.726 40.086 54.130 1.00 28.06 65 VAL A C 1
ATOM 512 O O . VAL A 1 63 ? 18.766 39.443 54.301 1.00 26.02 65 VAL A O 1
ATOM 516 N N . ASP A 1 64 ? 17.570 41.332 54.563 1.00 28.55 66 ASP A N 1
ATOM 517 C CA . ASP A 1 64 ? 18.616 42.014 55.298 1.00 31.73 66 ASP A CA 1
ATOM 518 C C . ASP A 1 64 ? 19.001 41.163 56.507 1.00 30.68 66 ASP A C 1
ATOM 519 O O . ASP A 1 64 ? 20.174 40.872 56.721 1.00 31.02 66 ASP A O 1
ATOM 524 N N . LYS A 1 65 ? 18.007 40.741 57.281 1.00 32.31 67 LYS A N 1
ATOM 525 C CA . LYS A 1 65 ? 18.260 39.917 58.458 1.00 32.43 67 LYS A CA 1
ATOM 526 C C . LYS A 1 65 ? 19.107 38.677 58.151 1.00 31.78 67 LYS A C 1
ATOM 527 O O . LYS A 1 65 ? 20.005 38.331 58.914 1.00 30.33 67 LYS A O 1
ATOM 533 N N . ALA A 1 66 ? 18.817 38.008 57.038 1.00 29.97 68 ALA A N 1
ATOM 534 C CA . ALA A 1 66 ? 19.550 36.805 56.667 1.00 29.25 68 ALA A CA 1
ATOM 535 C C . ALA A 1 66 ? 20.993 37.084 56.274 1.00 29.69 68 ALA A C 1
ATOM 536 O O . ALA A 1 66 ? 21.884 36.284 56.561 1.00 30.61 68 ALA A O 1
ATOM 538 N N . ASN A 1 67 ? 21.226 38.204 55.600 1.00 28.13 69 ASN A N 1
ATOM 539 C CA . ASN A 1 67 ? 22.574 38.556 55.196 1.00 26.37 69 ASN A CA 1
ATOM 540 C C . ASN A 1 67 ? 23.367 38.950 56.430 1.00 25.97 69 ASN A C 1
ATOM 541 O O . ASN A 1 67 ? 24.563 38.697 56.514 1.00 26.09 69 ASN A O 1
ATOM 546 N N . LEU A 1 68 ? 22.695 39.571 57.389 1.00 24.72 70 LEU A N 1
ATOM 547 C CA . LEU A 1 68 ? 23.358 39.986 58.611 1.00 26.34 70 LEU A CA 1
ATOM 548 C C . LEU A 1 68 ? 23.894 38.770 59.345 1.00 30.17 70 LEU A C 1
ATOM 549 O O . LEU A 1 68 ? 25.036 38.763 59.803 1.00 30.05 70 LEU A O 1
ATOM 554 N N . GLU A 1 69 ? 23.066 37.737 59.455 1.00 34.02 71 GLU A N 1
ATOM 555 C CA . GLU A 1 69 ? 23.477 36.527 60.155 1.00 38.00 71 GLU A CA 1
ATOM 556 C C . GLU A 1 69 ? 24.711 35.934 59.488 1.00 36.97 71 GLU A C 1
ATOM 557 O O . GLU A 1 69 ? 25.659 35.542 60.162 1.00 36.48 71 GLU A O 1
ATOM 563 N N . ILE A 1 70 ? 24.706 35.891 58.161 1.00 36.37 72 ILE A N 1
ATOM 564 C CA . ILE A 1 70 ? 25.835 35.332 57.440 1.00 36.89 72 ILE A CA 1
ATOM 565 C C . ILE A 1 70 ? 27.052 36.242 57.504 1.00 34.92 72 ILE A C 1
ATOM 566 O O . ILE A 1 70 ? 28.127 35.785 57.871 1.00 36.00 72 ILE A O 1
ATOM 571 N N . MET A 1 71 ? 26.889 37.521 57.174 1.00 34.91 73 MET A N 1
ATOM 572 C CA . MET A 1 71 ? 28.008 38.470 57.211 1.00 35.22 73 MET A CA 1
ATOM 573 C C . MET A 1 71 ? 28.608 38.576 58.606 1.00 35.72 73 MET A C 1
ATOM 574 O O . MET A 1 71 ? 29.814 38.774 58.756 1.00 33.76 73 MET A O 1
ATOM 579 N N . THR A 1 72 ? 27.760 38.443 59.624 1.00 37.20 74 THR A N 1
ATOM 580 C CA . THR A 1 72 ? 28.205 38.513 61.009 1.00 38.56 74 THR A CA 1
ATOM 581 C C . THR A 1 72 ? 29.152 37.362 61.313 1.00 40.58 74 THR A C 1
ATOM 582 O O . THR A 1 72 ? 30.082 37.506 62.107 1.00 40.77 74 THR A O 1
ATOM 586 N N . LYS A 1 73 ? 28.928 36.219 60.679 1.00 41.82 75 LYS A N 1
ATOM 587 C CA . LYS A 1 73 ? 29.807 35.083 60.911 1.00 44.59 75 LYS A CA 1
ATOM 588 C C . LYS A 1 73 ? 31.095 35.230 60.107 1.00 45.27 75 LYS A C 1
ATOM 589 O O . LYS A 1 73 ? 32.191 35.153 60.666 1.00 44.80 75 LYS A O 1
ATOM 595 N N . ARG A 1 74 ? 30.969 35.462 58.804 1.00 45.38 76 ARG A N 1
ATOM 596 C CA . ARG A 1 74 ? 32.149 35.608 57.967 1.00 44.43 76 ARG A CA 1
ATOM 597 C C . ARG A 1 74 ? 32.954 36.869 58.227 1.00 43.96 76 ARG A C 1
ATOM 598 O O . ARG A 1 74 ? 33.667 37.343 57.357 1.00 44.62 76 ARG A O 1
ATOM 606 N N . SER A 1 75 ? 32.844 37.415 59.427 1.00 44.47 77 SER A N 1
ATOM 607 C CA . SER A 1 75 ? 33.615 38.598 59.776 1.00 46.34 77 SER A CA 1
ATOM 608 C C . SER A 1 75 ? 34.059 38.453 61.227 1.00 47.34 77 SER A C 1
ATOM 609 O O . SER A 1 75 ? 34.162 39.433 61.961 1.00 47.92 77 SER A O 1
ATOM 612 N N . ASN A 1 76 ? 34.317 37.207 61.621 1.00 49.25 78 ASN A N 1
ATOM 613 C CA . ASN A 1 76 ? 34.751 36.870 62.971 1.00 50.29 78 ASN A CA 1
ATOM 614 C C . ASN A 1 76 ? 33.973 37.615 64.038 1.00 48.20 78 ASN A C 1
ATOM 615 O O . ASN A 1 76 ? 34.525 37.986 65.068 1.00 49.43 78 ASN A O 1
ATOM 620 N N . TYR A 1 77 ? 32.694 37.848 63.779 1.00 46.47 79 TYR A N 1
ATOM 621 C CA . TYR A 1 77 ? 31.819 38.520 64.734 1.00 44.19 79 TYR A CA 1
ATOM 622 C C . TYR A 1 77 ? 32.293 39.864 65.282 1.00 43.04 79 TYR A C 1
ATOM 623 O O . TYR A 1 77 ? 32.010 40.202 66.434 1.00 42.39 79 TYR A O 1
ATOM 632 N N . THR A 1 78 ? 32.999 40.644 64.474 1.00 40.44 80 THR A N 1
ATOM 633 C CA . THR A 1 78 ? 33.459 41.941 64.950 1.00 40.89 80 THR A CA 1
ATOM 634 C C . THR A 1 78 ? 32.240 42.847 65.165 1.00 40.26 80 THR A C 1
ATOM 635 O O . THR A 1 78 ? 31.381 42.961 64.295 1.00 40.23 80 THR A O 1
ATOM 639 N N . PRO A 1 79 ? 32.137 43.482 66.344 1.00 37.72 81 PRO A N 1
ATOM 640 C CA . PRO A 1 79 ? 31.006 44.369 66.640 1.00 37.77 81 PRO A CA 1
ATOM 641 C C . PRO A 1 79 ? 31.119 45.687 65.897 1.00 38.09 81 PRO A C 1
ATOM 642 O O . PRO A 1 79 ? 32.142 45.972 65.275 1.00 37.94 81 PRO A O 1
ATOM 646 N N . ILE A 1 80 ? 30.064 46.491 65.965 1.00 36.22 82 ILE A N 1
ATOM 647 C CA . ILE A 1 80 ? 30.056 47.802 65.323 1.00 33.66 82 ILE A CA 1
ATOM 648 C C . ILE A 1 80 ? 30.681 48.794 66.306 1.00 36.26 82 ILE A C 1
ATOM 649 O O . ILE A 1 80 ? 30.563 48.628 67.518 1.00 36.32 82 ILE A O 1
ATOM 654 N N . THR A 1 81 ? 31.350 49.817 65.793 1.00 36.01 83 THR A N 1
ATOM 655 C CA . THR A 1 81 ? 31.965 50.809 66.659 1.00 36.14 83 THR A CA 1
ATOM 656 C C . THR A 1 81 ? 30.989 51.952 66.931 1.00 36.43 83 THR A C 1
ATOM 657 O O . THR A 1 81 ? 30.599 52.675 66.016 1.00 37.09 83 THR A O 1
ATOM 661 N N . ASN A 1 82 ? 30.592 52.114 68.190 1.00 37.29 84 ASN A N 1
ATOM 662 C CA . ASN A 1 82 ? 29.664 53.179 68.547 1.00 37.13 84 ASN A CA 1
ATOM 663 C C . ASN A 1 82 ? 30.231 54.540 68.166 1.00 35.82 84 ASN A C 1
ATOM 664 O O . ASN A 1 82 ? 31.409 54.822 68.382 1.00 36.73 84 ASN A O 1
ATOM 669 N N . VAL A 1 83 ? 29.387 55.380 67.587 1.00 32.73 85 VAL A N 1
ATOM 670 C CA . VAL A 1 83 ? 29.796 56.722 67.210 1.00 29.91 85 VAL A CA 1
ATOM 671 C C . VAL A 1 83 ? 28.768 57.680 67.810 1.00 30.40 85 VAL A C 1
ATOM 672 O O . VAL A 1 83 ? 27.637 57.790 67.330 1.00 27.59 85 VAL A O 1
ATOM 676 N N . PRO A 1 84 ? 29.154 58.373 68.893 1.00 28.78 86 PRO A N 1
ATOM 677 C CA . PRO A 1 84 ? 28.305 59.328 69.603 1.00 27.66 86 PRO A CA 1
ATOM 678 C C . PRO A 1 84 ? 27.741 60.418 68.685 1.00 28.68 86 PRO A C 1
ATOM 679 O O . PRO A 1 84 ? 28.421 60.911 67.777 1.00 28.08 86 PRO A O 1
ATOM 683 N N . PRO A 1 85 ? 26.490 60.824 68.925 1.00 29.07 87 PRO A N 1
ATOM 684 C CA . PRO A 1 85 ? 25.841 61.849 68.113 1.00 30.59 87 PRO A CA 1
ATOM 685 C C . PRO A 1 85 ? 26.135 63.314 68.452 1.00 33.40 87 PRO A C 1
ATOM 686 O O . PRO A 1 85 ? 26.469 63.663 69.592 1.00 33.15 87 PRO A O 1
ATOM 690 N N . GLU A 1 86 ? 26.017 64.159 67.429 1.00 34.18 88 GLU A N 1
ATOM 691 C CA . GLU A 1 86 ? 26.176 65.595 67.569 1.00 33.98 88 GLU A CA 1
ATOM 692 C C . GLU A 1 86 ? 24.714 65.998 67.687 1.00 33.62 88 GLU A C 1
ATOM 693 O O . GLU A 1 86 ? 23.874 65.488 66.947 1.00 32.39 88 GLU A O 1
ATOM 699 N N . VAL A 1 87 ? 24.394 66.879 68.624 1.00 33.79 89 VAL A N 1
ATOM 700 C CA . VAL A 1 87 ? 23.013 67.312 68.791 1.00 30.79 89 VAL A CA 1
ATOM 701 C C . VAL A 1 87 ? 22.936 68.814 68.605 1.00 32.42 89 VAL A C 1
ATOM 702 O O . VAL A 1 87 ? 23.890 69.527 68.893 1.00 31.82 89 VAL A O 1
ATOM 706 N N . THR A 1 88 ? 21.794 69.283 68.114 1.00 33.28 90 THR A N 1
ATOM 707 C CA . THR A 1 88 ? 21.575 70.702 67.854 1.00 32.75 90 THR A CA 1
ATOM 708 C C . THR A 1 88 ? 20.107 71.027 68.100 1.00 34.49 90 THR A C 1
ATOM 709 O O . THR A 1 88 ? 19.227 70.240 67.768 1.00 34.51 90 THR A O 1
ATOM 713 N N . VAL A 1 89 ? 19.840 72.183 68.688 1.00 36.86 91 VAL A N 1
ATOM 714 C CA . VAL A 1 89 ? 18.466 72.581 68.943 1.00 39.42 91 VAL A CA 1
ATOM 715 C C . VAL A 1 89 ? 18.175 73.894 68.231 1.00 40.23 91 VAL A C 1
ATOM 716 O O . VAL A 1 89 ? 18.976 74.831 68.277 1.00 40.67 91 VAL A O 1
ATOM 720 N N . LEU A 1 90 ? 17.023 73.961 67.575 1.00 40.91 92 LEU A N 1
ATOM 721 C CA . LEU A 1 90 ? 16.643 75.166 66.858 1.00 43.11 92 LEU A CA 1
ATOM 722 C C . LEU A 1 90 ? 15.134 75.295 66.801 1.00 43.50 92 LEU A C 1
ATOM 723 O O . LEU A 1 90 ? 14.419 74.312 66.952 1.00 43.98 92 LEU A O 1
ATOM 728 N N . THR A 1 91 ? 14.656 76.519 66.602 1.00 46.21 93 THR A N 1
ATOM 729 C CA . THR A 1 91 ? 13.222 76.780 66.525 1.00 48.03 93 THR A CA 1
ATOM 730 C C . THR A 1 91 ? 12.784 76.723 65.080 1.00 48.20 93 THR A C 1
ATOM 731 O O . THR A 1 91 ? 13.586 76.934 64.171 1.00 47.72 93 THR A O 1
ATOM 735 N N . ASN A 1 92 ? 11.506 76.436 64.874 1.00 49.53 94 ASN A N 1
ATOM 736 C CA . ASN A 1 92 ? 10.955 76.352 63.532 1.00 51.47 94 ASN A CA 1
ATOM 737 C C . ASN A 1 92 ? 11.114 77.697 62.842 1.00 51.93 94 ASN A C 1
ATOM 738 O O . ASN A 1 92 ? 11.531 77.772 61.687 1.00 53.52 94 ASN A O 1
ATOM 743 N N . SER A 1 93 ? 10.791 78.758 63.572 1.00 52.28 95 SER A N 1
ATOM 744 C CA . SER A 1 93 ? 10.878 80.114 63.049 1.00 50.97 95 SER A CA 1
ATOM 745 C C . SER A 1 93 ? 11.294 81.079 64.153 1.00 51.24 95 SER A C 1
ATOM 746 O O . SER A 1 93 ? 11.385 80.689 65.323 1.00 49.35 95 SER A O 1
ATOM 749 N N . PRO A 1 94 ? 11.553 82.354 63.798 1.00 51.84 96 PRO A N 1
ATOM 750 C CA . PRO A 1 94 ? 11.954 83.358 64.792 1.00 49.14 96 PRO A CA 1
ATOM 751 C C . PRO A 1 94 ? 10.967 83.371 65.964 1.00 49.58 96 PRO A C 1
ATOM 752 O O . PRO A 1 94 ? 9.751 83.478 65.758 1.00 47.70 96 PRO A O 1
ATOM 756 N N . VAL A 1 95 ? 11.493 83.259 67.184 1.00 51.18 97 VAL A N 1
ATOM 757 C CA . VAL A 1 95 ? 10.663 83.225 68.392 1.00 53.17 97 VAL A CA 1
ATOM 758 C C . VAL A 1 95 ? 10.018 84.540 68.810 1.00 56.66 97 VAL A C 1
ATOM 759 O O . VAL A 1 95 ? 10.687 85.559 68.968 1.00 55.89 97 VAL A O 1
ATOM 763 N N . GLU A 1 96 ? 8.703 84.489 68.997 1.00 62.65 98 GLU A N 1
ATOM 764 C CA . GLU A 1 96 ? 7.917 85.645 69.408 1.00 70.96 98 GLU A CA 1
ATOM 765 C C . GLU A 1 96 ? 7.101 85.237 70.629 1.00 69.02 98 GLU A C 1
ATOM 766 O O . GLU A 1 96 ? 6.343 84.271 70.580 1.00 70.99 98 GLU A O 1
ATOM 772 N N . LEU A 1 97 ? 7.265 85.975 71.720 1.00 69.04 99 LEU A N 1
ATOM 773 C CA . LEU A 1 97 ? 6.574 85.674 72.965 1.00 69.61 99 LEU A CA 1
ATOM 774 C C . LEU A 1 97 ? 5.076 85.391 72.842 1.00 69.68 99 LEU A C 1
ATOM 775 O O . LEU A 1 97 ? 4.302 86.237 72.389 1.00 69.50 99 LEU A O 1
ATOM 780 N N . ARG A 1 98 ? 4.690 84.183 73.257 1.00 73.59 100 ARG A N 1
ATOM 781 C CA . ARG A 1 98 ? 3.303 83.716 73.236 1.00 77.46 100 ARG A CA 1
ATOM 782 C C . ARG A 1 98 ? 2.765 83.494 71.825 1.00 76.37 100 ARG A C 1
ATOM 783 O O . ARG A 1 98 ? 1.557 83.557 71.587 1.00 78.29 100 ARG A O 1
ATOM 791 N N . GLU A 1 99 ? 3.670 83.218 70.896 1.00 73.50 101 GLU A N 1
ATOM 792 C CA . GLU A 1 99 ? 3.306 82.986 69.506 1.00 70.53 101 GLU A CA 1
ATOM 793 C C . GLU A 1 99 ? 3.781 81.569 69.142 1.00 62.70 101 GLU A C 1
ATOM 794 O O . GLU A 1 99 ? 4.980 81.338 68.952 1.00 61.89 101 GLU A O 1
ATOM 800 N N . PRO A 1 100 ? 2.843 80.606 69.044 1.00 57.02 102 PRO A N 1
ATOM 801 C CA . PRO A 1 100 ? 3.171 79.216 68.711 1.00 51.40 102 PRO A CA 1
ATOM 802 C C . PRO A 1 100 ? 4.412 79.052 67.840 1.00 46.65 102 PRO A C 1
ATOM 803 O O . PRO A 1 100 ? 4.565 79.728 66.825 1.00 44.88 102 PRO A O 1
ATOM 807 N N . ASN A 1 101 ? 5.298 78.154 68.262 1.00 43.39 103 ASN A N 1
ATOM 808 C CA . ASN A 1 101 ? 6.537 77.874 67.548 1.00 40.27 103 ASN A CA 1
ATOM 809 C C . ASN A 1 101 ? 6.856 76.396 67.731 1.00 36.88 103 ASN A C 1
ATOM 810 O O . ASN A 1 101 ? 6.047 75.637 68.264 1.00 35.64 103 ASN A O 1
ATOM 815 N N . VAL A 1 102 ? 8.040 75.989 67.298 1.00 33.58 104 VAL A N 1
ATOM 816 C CA . VAL A 1 102 ? 8.438 74.598 67.414 1.00 32.19 104 VAL A CA 1
ATOM 817 C C . VAL A 1 102 ? 9.922 74.425 67.695 1.00 30.71 104 VAL A C 1
ATOM 818 O O . VAL A 1 102 ? 10.774 75.036 67.040 1.00 29.79 104 VAL A O 1
ATOM 822 N N . LEU A 1 103 ? 10.229 73.597 68.687 1.00 29.04 105 LEU A N 1
ATOM 823 C CA . LEU A 1 103 ? 11.616 73.307 69.006 1.00 26.69 105 LEU A CA 1
ATOM 824 C C . LEU A 1 103 ? 11.996 72.083 68.183 1.00 27.32 105 LEU A C 1
ATOM 825 O O . LEU A 1 103 ? 11.220 71.127 68.063 1.00 26.30 105 LEU A O 1
ATOM 830 N N . ILE A 1 104 ? 13.187 72.130 67.599 1.00 27.14 106 ILE A N 1
ATOM 831 C CA . ILE A 1 104 ? 13.679 71.053 66.762 1.00 26.02 106 ILE A CA 1
ATOM 832 C C . ILE A 1 104 ? 14.969 70.501 67.322 1.00 28.71 106 ILE A C 1
ATOM 833 O O . ILE A 1 104 ? 15.933 71.231 67.530 1.00 30.27 106 ILE A O 1
ATOM 838 N N . CYS A 1 105 ? 14.979 69.202 67.573 1.00 30.11 107 CYS A N 1
ATOM 839 C CA . CYS A 1 105 ? 16.162 68.555 68.093 1.00 29.96 107 CYS A CA 1
ATOM 840 C C . CYS A 1 105 ? 16.725 67.691 66.970 1.00 29.47 107 CYS A C 1
ATOM 841 O O . CYS A 1 105 ? 16.132 66.683 66.580 1.00 30.17 107 CYS A O 1
ATOM 844 N N . PHE A 1 106 ? 17.869 68.099 66.439 1.00 27.71 108 PHE A N 1
ATOM 845 C CA . PHE A 1 106 ? 18.481 67.372 65.344 1.00 27.00 108 PHE A CA 1
ATOM 846 C C . PHE A 1 106 ? 19.694 66.565 65.783 1.00 26.34 108 PHE A C 1
ATOM 847 O O . PHE A 1 106 ? 20.761 67.120 66.043 1.00 23.15 108 PHE A O 1
ATOM 855 N N . ILE A 1 107 ? 19.497 65.248 65.871 1.00 28.54 109 ILE A N 1
ATOM 856 C CA . ILE A 1 107 ? 20.527 64.294 66.268 1.00 29.47 109 ILE A CA 1
ATOM 857 C C . ILE A 1 107 ? 21.158 63.829 64.965 1.00 30.24 109 ILE A C 1
ATOM 858 O O . ILE A 1 107 ? 20.455 63.325 64.092 1.00 29.29 109 ILE A O 1
ATOM 863 N N . ASP A 1 108 ? 22.474 63.994 64.835 1.00 33.79 110 ASP A N 1
ATOM 864 C CA . ASP A 1 108 ? 23.175 63.631 63.598 1.00 38.17 110 ASP A CA 1
ATOM 865 C C . ASP A 1 108 ? 24.528 62.917 63.780 1.00 37.80 110 ASP A C 1
ATOM 866 O O . ASP A 1 108 ? 25.158 62.996 64.838 1.00 38.04 110 ASP A O 1
ATOM 871 N N . LYS A 1 109 ? 24.948 62.203 62.735 1.00 36.15 111 LYS A N 1
ATOM 872 C CA . LYS A 1 109 ? 26.224 61.479 62.710 1.00 33.81 111 LYS A CA 1
ATOM 873 C C . LYS A 1 109 ? 26.429 60.429 63.804 1.00 32.09 111 LYS A C 1
ATOM 874 O O . LYS A 1 109 ? 27.466 60.408 64.455 1.00 30.75 111 LYS A O 1
ATOM 880 N N . PHE A 1 110 ? 25.457 59.543 63.991 1.00 33.14 112 PHE A N 1
ATOM 881 C CA . PHE A 1 110 ? 25.576 58.497 65.010 1.00 32.07 112 PHE A CA 1
ATOM 882 C C . PHE A 1 110 ? 25.279 57.096 64.472 1.00 32.24 112 PHE A C 1
ATOM 883 O O . PHE A 1 110 ? 24.622 56.931 63.441 1.00 31.20 112 PHE A O 1
ATOM 891 N N . THR A 1 111 ? 25.769 56.093 65.195 1.00 31.36 113 THR A N 1
ATOM 892 C CA . THR A 1 111 ? 25.549 54.691 64.855 1.00 31.46 113 THR A CA 1
ATOM 893 C C . THR A 1 111 ? 26.084 53.860 66.020 1.00 29.99 113 THR A C 1
ATOM 894 O O . THR A 1 111 ? 27.042 54.257 66.678 1.00 29.84 113 THR A O 1
ATOM 898 N N . PRO A 1 112 ? 25.469 52.700 66.297 1.00 31.11 114 PRO A N 1
ATOM 899 C CA . PRO A 1 112 ? 24.320 52.103 65.607 1.00 29.64 114 PRO A CA 1
ATOM 900 C C . PRO A 1 112 ? 23.107 53.002 65.687 1.00 26.55 114 PRO A C 1
ATOM 901 O O . PRO A 1 112 ? 23.115 53.999 66.413 1.00 27.77 114 PRO A O 1
ATOM 905 N N . PRO A 1 113 ? 22.041 52.661 64.949 1.00 25.70 115 PRO A N 1
ATOM 906 C CA . PRO A 1 113 ? 20.824 53.472 64.964 1.00 24.82 115 PRO A CA 1
ATOM 907 C C . PRO A 1 113 ? 19.872 53.173 66.133 1.00 24.49 115 PRO A C 1
ATOM 908 O O . PRO A 1 113 ? 18.811 52.586 65.935 1.00 24.14 115 PRO A O 1
ATOM 912 N N . VAL A 1 114 ? 20.270 53.568 67.346 1.00 25.05 116 VAL A N 1
ATOM 913 C CA . VAL A 1 114 ? 19.455 53.384 68.554 1.00 25.80 116 VAL A CA 1
ATOM 914 C C . VAL A 1 114 ? 19.648 54.621 69.448 1.00 27.70 116 VAL A C 1
ATOM 915 O O . VAL A 1 114 ? 20.783 55.055 69.673 1.00 28.00 116 VAL A O 1
ATOM 919 N N . VAL A 1 115 ? 18.554 55.194 69.945 1.00 27.57 117 VAL A N 1
ATOM 920 C CA . VAL A 1 115 ? 18.645 56.382 70.796 1.00 32.97 117 VAL A CA 1
ATOM 921 C C . VAL A 1 115 ? 17.392 56.613 71.639 1.00 32.80 117 VAL A C 1
ATOM 922 O O . VAL A 1 115 ? 16.279 56.336 71.201 1.00 33.82 117 VAL A O 1
ATOM 926 N N . ASN A 1 116 ? 17.578 57.120 72.852 1.00 34.96 118 ASN A N 1
ATOM 927 C CA . ASN A 1 116 ? 16.443 57.440 73.707 1.00 37.26 118 ASN A CA 1
ATOM 928 C C . ASN A 1 116 ? 16.446 58.965 73.765 1.00 37.15 118 ASN A C 1
ATOM 929 O O . ASN A 1 116 ? 17.386 59.572 74.279 1.00 37.48 118 ASN A O 1
ATOM 934 N N . VAL A 1 117 ? 15.409 59.582 73.209 1.00 36.34 119 VAL A N 1
ATOM 935 C CA . VAL A 1 117 ? 15.315 61.033 73.178 1.00 35.75 119 VAL A CA 1
ATOM 936 C C . VAL A 1 117 ? 14.126 61.517 74.002 1.00 38.36 119 VAL A C 1
ATOM 937 O O . VAL A 1 117 ? 13.022 60.995 73.868 1.00 38.28 119 VAL A O 1
ATOM 941 N N . THR A 1 118 ? 14.355 62.514 74.855 1.00 39.37 120 THR A N 1
ATOM 942 C CA . THR A 1 118 ? 13.295 63.057 75.702 1.00 42.67 120 THR A CA 1
ATOM 943 C C . THR A 1 118 ? 13.310 64.587 75.717 1.00 43.77 120 THR A C 1
ATOM 944 O O . THR A 1 118 ? 14.370 65.205 75.617 1.00 45.13 120 THR A O 1
ATOM 948 N N . TRP A 1 119 ? 12.135 65.199 75.841 1.00 44.45 121 TRP A N 1
ATOM 949 C CA . TRP A 1 119 ? 12.065 66.653 75.893 1.00 44.82 121 TRP A CA 1
ATOM 950 C C . TRP A 1 119 ? 11.874 67.091 77.346 1.00 46.38 121 TRP A C 1
ATOM 951 O O . TRP A 1 119 ? 10.939 66.645 78.024 1.00 45.39 121 TRP A O 1
ATOM 962 N N . LEU A 1 120 ? 12.770 67.956 77.818 1.00 47.43 122 LEU A N 1
ATOM 963 C CA . LEU A 1 120 ? 12.695 68.477 79.181 1.00 49.13 122 LEU A CA 1
ATOM 964 C C . LEU A 1 120 ? 12.325 69.963 79.175 1.00 50.31 122 LEU A C 1
ATOM 965 O O . LEU A 1 120 ? 12.901 70.745 78.423 1.00 50.08 122 LEU A O 1
ATOM 970 N N . ARG A 1 121 ? 11.359 70.342 80.007 1.00 51.66 123 ARG A N 1
ATOM 971 C CA . ARG A 1 121 ? 10.939 71.734 80.122 1.00 54.20 123 ARG A CA 1
ATOM 972 C C . ARG A 1 121 ? 10.984 72.103 81.602 1.00 53.90 123 ARG A C 1
ATOM 973 O O . ARG A 1 121 ? 10.107 71.715 82.372 1.00 53.00 123 ARG A O 1
ATOM 981 N N . ASN A 1 122 ? 12.007 72.856 81.993 1.00 54.77 124 ASN A N 1
ATOM 982 C CA . ASN A 1 122 ? 12.185 73.244 83.391 1.00 55.88 124 ASN A CA 1
ATOM 983 C C . ASN A 1 122 ? 12.376 71.970 84.209 1.00 56.70 124 ASN A C 1
ATOM 984 O O . ASN A 1 122 ? 11.809 71.828 85.289 1.00 57.26 124 ASN A O 1
ATOM 989 N N . GLY A 1 123 ? 13.162 71.039 83.681 1.00 60.67 125 GLY A N 1
ATOM 990 C CA . GLY A 1 123 ? 13.395 69.797 84.390 1.00 66.12 125 GLY A CA 1
ATOM 991 C C . GLY A 1 123 ? 12.387 68.713 84.055 1.00 70.98 125 GLY A C 1
ATOM 992 O O . GLY A 1 123 ? 12.764 67.652 83.559 1.00 71.67 125 GLY A O 1
ATOM 993 N N . LYS A 1 124 ? 11.110 68.968 84.325 1.00 70.47 126 LYS A N 1
ATOM 994 C CA . LYS A 1 124 ? 10.058 67.991 84.046 1.00 75.01 126 LYS A CA 1
ATOM 995 C C . LYS A 1 124 ? 9.976 67.628 82.548 1.00 75.92 126 LYS A C 1
ATOM 996 O O . LYS A 1 124 ? 9.972 68.503 81.679 1.00 74.06 126 LYS A O 1
ATOM 1002 N N . PRO A 1 125 ? 9.936 66.320 82.232 1.00 69.79 127 PRO A N 1
ATOM 1003 C CA . PRO A 1 125 ? 9.853 65.829 80.847 1.00 68.41 127 PRO A CA 1
ATOM 1004 C C . PRO A 1 125 ? 8.463 66.032 80.238 1.0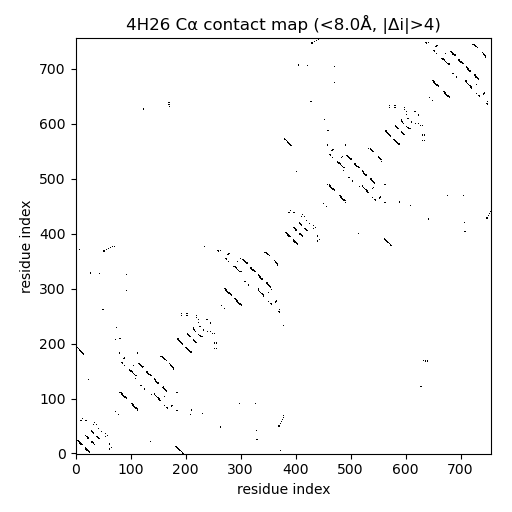0 65.60 127 PRO A C 1
ATOM 1005 O O . PRO A 1 125 ? 7.450 65.650 80.828 1.00 58.12 127 PRO A O 1
ATOM 1009 N N . VAL A 1 126 ? 8.412 66.622 79.052 1.00 58.46 128 VAL A N 1
ATOM 1010 C CA . VAL A 1 126 ? 7.131 66.854 78.411 1.00 59.18 128 VAL A CA 1
ATOM 1011 C C . VAL A 1 126 ? 6.945 65.833 77.315 1.00 60.54 128 VAL A C 1
ATOM 1012 O O . VAL A 1 126 ? 7.917 65.306 76.778 1.00 61.80 128 VAL A O 1
ATOM 1016 N N . THR A 1 127 ? 5.691 65.555 76.987 1.00 63.38 129 THR A N 1
ATOM 1017 C CA . THR A 1 127 ? 5.366 64.585 75.948 1.00 65.80 129 THR A CA 1
ATOM 1018 C C . THR A 1 127 ? 4.068 64.981 75.266 1.00 64.19 129 THR A C 1
ATOM 1019 O O . THR A 1 127 ? 3.498 64.222 74.487 1.00 64.25 129 THR A O 1
ATOM 1023 N N . THR A 1 128 ? 3.607 66.185 75.562 1.00 65.74 130 THR A N 1
ATOM 1024 C CA . THR A 1 128 ? 2.371 66.661 74.985 1.00 68.39 130 THR A CA 1
ATOM 1025 C C . THR A 1 128 ? 2.562 67.292 73.602 1.00 64.25 130 THR A C 1
ATOM 1026 O O . THR A 1 128 ? 3.071 68.410 73.466 1.00 66.09 130 THR A O 1
ATOM 1030 N N . GLY A 1 129 ? 2.159 66.548 72.577 1.00 62.31 131 GLY A N 1
ATOM 1031 C CA . GLY A 1 129 ? 2.261 67.029 71.212 1.00 57.31 131 GLY A CA 1
ATOM 1032 C C . GLY A 1 129 ? 3.599 66.797 70.548 1.00 54.36 131 GLY A C 1
ATOM 1033 O O . GLY A 1 129 ? 3.850 67.304 69.450 1.00 53.80 131 GLY A O 1
ATOM 1034 N N . VAL A 1 130 ? 4.471 66.032 71.194 1.00 50.09 132 VAL A N 1
ATOM 1035 C CA . VAL A 1 130 ? 5.777 65.781 70.603 1.00 48.14 132 VAL A CA 1
ATOM 1036 C C . VAL A 1 130 ? 5.644 64.868 69.387 1.00 46.88 132 VAL A C 1
ATOM 1037 O O . VAL A 1 130 ? 4.617 64.219 69.187 1.00 45.76 132 VAL A O 1
ATOM 1041 N N . SER A 1 131 ? 6.689 64.837 68.571 1.00 44.50 133 SER A N 1
ATOM 1042 C CA . SER A 1 131 ? 6.713 63.995 67.386 1.00 43.63 133 SER A CA 1
ATOM 1043 C C . SER A 1 131 ? 8.166 63.754 66.989 1.00 41.69 133 SER A C 1
ATOM 1044 O O . SER A 1 131 ? 9.068 64.457 67.455 1.00 41.09 133 SER A O 1
ATOM 1047 N N . GLU A 1 132 ? 8.383 62.760 66.131 1.00 42.07 134 GLU A N 1
ATOM 1048 C CA . GLU A 1 132 ? 9.724 62.413 65.675 1.00 40.81 134 GLU A CA 1
ATOM 1049 C C . GLU A 1 132 ? 9.734 61.752 64.297 1.00 40.39 134 GLU A C 1
ATOM 1050 O O . GLU A 1 132 ? 8.691 61.504 63.686 1.00 41.46 134 GLU A O 1
ATOM 1056 N N . THR A 1 133 ? 10.929 61.459 63.812 1.00 38.04 135 THR A N 1
ATOM 1057 C CA . THR A 1 133 ? 11.078 60.826 62.520 1.00 36.65 135 THR A CA 1
ATOM 1058 C C . THR A 1 133 ? 11.931 59.593 62.729 1.00 34.71 135 THR A C 1
ATOM 1059 O O . THR A 1 133 ? 12.748 59.568 63.640 1.00 36.91 135 THR A O 1
ATOM 1063 N N . VAL A 1 134 ? 11.747 58.571 61.899 1.00 31.01 136 VAL A N 1
ATOM 1064 C CA . VAL A 1 134 ? 12.558 57.366 62.012 1.00 28.30 136 VAL A CA 1
ATOM 1065 C C . VAL A 1 134 ? 14.003 57.785 61.712 1.00 28.36 136 VAL A C 1
ATOM 1066 O O . VAL A 1 134 ? 14.294 58.979 61.607 1.00 28.90 136 VAL A O 1
ATOM 1070 N N . PHE A 1 135 ? 14.914 56.829 61.579 1.00 29.26 137 PHE A N 1
ATOM 1071 C CA . PHE A 1 135 ? 16.304 57.185 61.299 1.00 29.59 137 PHE A CA 1
ATOM 1072 C C . PHE A 1 135 ? 16.504 57.491 59.816 1.00 29.43 137 PHE A C 1
ATOM 1073 O O . PHE A 1 135 ? 16.049 56.738 58.953 1.00 32.16 137 PHE A O 1
ATOM 1081 N N . LEU A 1 136 ? 17.183 58.599 59.528 1.00 27.53 138 LEU A N 1
ATOM 1082 C CA . LEU A 1 136 ? 17.420 59.035 58.153 1.00 26.74 138 LEU A CA 1
ATOM 1083 C C . LEU A 1 136 ? 18.872 58.818 57.755 1.00 28.30 138 LEU A C 1
ATOM 1084 O O . LEU A 1 136 ? 19.778 58.983 58.563 1.00 29.50 138 LEU A O 1
ATOM 1089 N N . PRO A 1 137 ? 19.111 58.449 56.489 1.00 28.16 139 PRO A N 1
ATOM 1090 C CA . PRO A 1 137 ? 20.453 58.194 55.963 1.00 26.95 139 PRO A CA 1
ATOM 1091 C C . PRO A 1 137 ? 21.388 59.389 55.803 1.00 29.27 139 PRO A C 1
ATOM 1092 O O . PRO A 1 137 ? 20.973 60.549 55.913 1.00 26.39 139 PRO A O 1
ATOM 1096 N N . ARG A 1 138 ? 22.654 59.064 55.525 1.00 31.34 140 ARG A N 1
ATOM 1097 C CA . ARG A 1 138 ? 23.737 60.026 55.323 1.00 33.98 140 ARG A CA 1
ATOM 1098 C C . ARG A 1 138 ? 24.782 59.473 54.356 1.00 36.58 140 ARG A C 1
ATOM 1099 O O . ARG A 1 138 ? 24.929 58.267 54.204 1.00 36.91 140 ARG A O 1
ATOM 1107 N N . GLU A 1 139 ? 25.518 60.377 53.722 1.00 42.40 141 GLU A N 1
ATOM 1108 C CA . GLU A 1 139 ? 26.581 60.030 52.777 1.00 47.26 141 GLU A CA 1
ATOM 1109 C C . GLU A 1 139 ? 27.599 59.091 53.421 1.00 44.90 141 GLU A C 1
ATOM 1110 O O . GLU A 1 139 ? 28.055 58.136 52.794 1.00 45.87 141 GLU A O 1
ATOM 1116 N N . ASP A 1 140 ? 27.958 59.399 54.669 1.00 44.63 142 ASP A N 1
ATOM 1117 C CA . ASP A 1 140 ? 28.940 58.631 55.439 1.00 41.19 142 ASP A CA 1
ATOM 1118 C C . ASP A 1 140 ? 28.403 57.350 56.073 1.00 39.40 142 ASP A C 1
ATOM 1119 O O . ASP A 1 140 ? 29.112 56.673 56.819 1.00 39.09 142 ASP A O 1
ATOM 1124 N N . HIS A 1 141 ? 27.150 57.028 55.785 1.00 35.28 143 HIS A N 1
ATOM 1125 C CA . HIS A 1 141 ? 26.534 55.817 56.297 1.00 33.22 143 HIS A CA 1
ATOM 1126 C C . HIS A 1 141 ? 26.316 55.827 57.798 1.00 32.99 143 HIS A C 1
ATOM 1127 O O . HIS A 1 141 ? 26.416 54.800 58.474 1.00 33.35 143 HIS A O 1
ATOM 1134 N N . LEU A 1 142 ? 26.012 57.020 58.301 1.00 31.92 144 LEU A N 1
ATOM 1135 C CA . LEU A 1 142 ? 25.701 57.243 59.702 1.00 29.82 144 LEU A CA 1
ATOM 1136 C C . LEU A 1 142 ? 24.217 57.613 59.718 1.00 28.61 144 LEU A C 1
ATOM 1137 O O . LEU A 1 142 ? 23.531 57.469 58.708 1.00 28.84 144 LEU A O 1
ATOM 1142 N N . PHE A 1 143 ? 23.713 58.109 60.838 1.00 27.45 145 PHE A N 1
ATOM 1143 C CA . PHE A 1 143 ? 22.297 58.430 60.895 1.00 25.50 145 PHE A CA 1
ATOM 1144 C C . PHE A 1 143 ? 21.935 59.803 61.429 1.00 26.39 145 PHE A C 1
ATOM 1145 O O . PHE A 1 143 ? 22.711 60.443 62.146 1.00 24.84 145 PHE A O 1
ATOM 1153 N N . ARG A 1 144 ? 20.732 60.235 61.060 1.00 26.65 146 ARG A N 1
ATOM 1154 C CA . ARG A 1 144 ? 20.176 61.527 61.450 1.00 27.70 146 ARG A CA 1
ATOM 1155 C C . ARG A 1 144 ? 18.784 61.230 61.975 1.00 26.84 146 ARG A C 1
ATOM 1156 O O . ARG A 1 144 ? 18.170 60.270 61.537 1.00 27.53 146 ARG A O 1
ATOM 1164 N N . LYS A 1 145 ? 18.291 62.047 62.902 1.00 27.09 147 LYS A N 1
ATOM 1165 C CA . LYS A 1 145 ? 16.954 61.868 63.457 1.00 26.11 147 LYS A CA 1
ATOM 1166 C C . LYS A 1 145 ? 16.460 63.216 63.939 1.00 28.10 147 LYS A C 1
ATOM 1167 O O . LYS A 1 145 ? 17.246 64.027 64.445 1.00 28.10 147 LYS A O 1
ATOM 1173 N N . PHE A 1 146 ? 15.162 63.459 63.771 1.00 27.33 148 PHE A N 1
ATOM 1174 C CA . PHE A 1 146 ? 14.561 64.711 64.210 1.00 27.18 148 PHE A CA 1
ATOM 1175 C C . PHE A 1 146 ? 13.471 64.458 65.251 1.00 27.56 148 PHE A C 1
ATOM 1176 O O . PHE A 1 146 ? 12.750 63.461 65.183 1.00 28.51 148 PHE A O 1
ATOM 1184 N N . HIS A 1 147 ? 13.366 65.364 66.217 1.00 26.79 149 HIS A N 1
ATOM 1185 C CA . HIS A 1 147 ? 12.327 65.291 67.229 1.00 25.75 149 HIS A CA 1
ATOM 1186 C C . HIS A 1 147 ? 11.730 66.680 67.304 1.00 24.49 149 HIS A C 1
ATOM 1187 O O . HIS A 1 147 ? 12.448 67.684 67.254 1.00 20.69 149 HIS A O 1
ATOM 1194 N N . TYR A 1 148 ? 10.410 66.737 67.402 1.00 26.47 150 TYR A N 1
ATOM 1195 C CA . TYR A 1 148 ? 9.742 68.021 67.444 1.00 28.80 150 TYR A CA 1
ATOM 1196 C C . TYR A 1 148 ? 8.944 68.217 68.703 1.00 30.36 150 TYR A C 1
ATOM 1197 O O . TYR A 1 148 ? 8.278 67.304 69.188 1.00 30.45 150 TYR A O 1
ATOM 1206 N N . LEU A 1 149 ? 9.034 69.433 69.226 1.00 32.53 151 LEU A N 1
ATOM 1207 C CA . LEU A 1 149 ? 8.328 69.814 70.432 1.00 34.55 151 LEU A CA 1
ATOM 1208 C C . LEU A 1 149 ? 7.601 71.123 70.186 1.00 37.07 151 LEU A C 1
ATOM 1209 O O . LEU A 1 149 ? 8.218 72.190 70.121 1.00 35.17 151 LEU A O 1
ATOM 1214 N N . PRO A 1 150 ? 6.280 71.057 69.997 1.00 38.00 152 PRO A N 1
ATOM 1215 C CA . PRO A 1 150 ? 5.552 72.303 69.773 1.00 39.55 152 PRO A CA 1
ATOM 1216 C C . PRO A 1 150 ? 5.429 73.000 71.127 1.00 42.17 152 PRO A C 1
ATOM 1217 O O . PRO A 1 150 ? 5.108 72.355 72.124 1.00 42.25 152 PRO A O 1
ATOM 1221 N N . PHE A 1 151 ? 5.699 74.300 71.180 1.00 41.95 153 PHE A N 1
ATOM 1222 C CA . PHE A 1 151 ? 5.598 75.008 72.449 1.00 43.83 153 PHE A CA 1
ATOM 1223 C C . PHE A 1 151 ? 5.066 76.429 72.333 1.00 46.74 153 PHE A C 1
ATOM 1224 O O . PHE A 1 151 ? 4.599 76.856 71.274 1.00 48.31 153 PHE A O 1
ATOM 1232 N N . LEU A 1 152 ? 5.146 77.145 73.453 1.00 50.49 154 LEU A N 1
ATOM 1233 C CA . LEU A 1 152 ? 4.707 78.532 73.558 1.00 49.83 154 LEU A CA 1
ATOM 1234 C C . LEU A 1 152 ? 5.840 79.348 74.178 1.00 48.69 154 LEU A C 1
ATOM 1235 O O . LEU A 1 152 ? 6.193 79.153 75.344 1.00 47.54 154 LEU A O 1
ATOM 1240 N N . PRO A 1 153 ? 6.431 80.269 73.402 1.00 50.63 155 PRO A N 1
ATOM 1241 C CA . PRO A 1 153 ? 7.526 81.095 73.917 1.00 49.44 155 PRO A CA 1
ATOM 1242 C C . PRO A 1 153 ? 7.166 81.829 75.205 1.00 49.72 155 PRO A C 1
ATOM 1243 O O . PRO A 1 153 ? 6.035 82.276 75.384 1.00 49.70 155 PRO A O 1
ATOM 1247 N N . SER A 1 154 ? 8.137 81.936 76.103 1.00 51.99 156 SER A N 1
ATOM 1248 C CA . SER A 1 154 ? 7.939 82.614 77.377 1.00 53.46 156 SER A CA 1
ATOM 1249 C C . SER A 1 154 ? 9.311 82.971 77.935 1.00 55.45 156 SER A C 1
ATOM 1250 O O . SER A 1 154 ? 10.314 82.378 77.537 1.00 55.62 156 SER A O 1
ATOM 1253 N N . THR A 1 155 ? 9.358 83.933 78.852 1.00 58.09 157 THR A N 1
ATOM 1254 C CA . THR A 1 155 ? 10.628 84.355 79.434 1.00 60.89 157 THR A CA 1
ATOM 1255 C C . THR A 1 155 ? 11.134 83.403 80.521 1.00 63.52 157 THR A C 1
ATOM 1256 O O . THR A 1 155 ? 12.342 83.312 80.766 1.00 64.29 157 THR A O 1
ATOM 1260 N N . GLU A 1 156 ? 10.215 82.691 81.165 1.00 65.34 158 GLU A N 1
ATOM 1261 C CA . GLU A 1 156 ? 10.593 81.746 82.207 1.00 66.90 158 GLU A CA 1
ATOM 1262 C C . GLU A 1 156 ? 11.019 80.411 81.592 1.00 63.59 158 GLU A C 1
ATOM 1263 O O . GLU A 1 156 ? 12.195 80.219 81.287 1.00 65.20 158 GLU A O 1
ATOM 1269 N N . ASP A 1 157 ? 10.062 79.505 81.402 1.00 58.04 159 ASP A N 1
ATOM 1270 C CA . ASP A 1 157 ? 10.312 78.182 80.825 1.00 51.35 159 ASP A CA 1
ATOM 1271 C C . ASP A 1 157 ? 11.614 77.988 80.045 1.00 47.02 159 ASP A C 1
ATOM 1272 O O . ASP A 1 157 ? 11.929 78.739 79.127 1.00 45.76 159 ASP A O 1
ATOM 1277 N N . VAL A 1 158 ? 12.367 76.966 80.433 1.00 42.75 160 VAL A N 1
ATOM 1278 C CA . VAL A 1 158 ? 13.611 76.614 79.765 1.00 38.74 160 VAL A CA 1
ATOM 1279 C C . VAL A 1 158 ? 13.365 75.246 79.141 1.00 34.38 160 VAL A C 1
ATOM 1280 O O . VAL A 1 158 ? 12.473 74.512 79.568 1.00 32.47 160 VAL A O 1
ATOM 1284 N N . TYR A 1 159 ? 14.136 74.899 78.125 1.00 31.61 161 TYR A N 1
ATOM 1285 C CA . TYR A 1 159 ? 13.931 73.611 77.486 1.00 31.64 161 TYR A CA 1
ATOM 1286 C C . TYR A 1 159 ? 15.218 72.857 77.244 1.00 32.01 161 TYR A C 1
ATOM 1287 O O . TYR A 1 159 ? 16.279 73.451 77.033 1.00 31.87 161 TYR A O 1
ATOM 1296 N N . ASP A 1 160 ? 15.100 71.534 77.258 1.00 35.10 162 ASP A N 1
ATOM 1297 C CA . ASP A 1 160 ? 16.235 70.643 77.048 1.00 37.95 162 ASP A CA 1
ATOM 1298 C C . ASP A 1 160 ? 15.858 69.478 76.143 1.00 37.86 162 ASP A C 1
ATOM 1299 O O . ASP A 1 160 ? 14.704 69.025 76.128 1.00 36.67 162 ASP A O 1
ATOM 1304 N N . CYS A 1 161 ? 16.842 69.001 75.389 1.00 37.82 163 CYS A N 1
ATOM 1305 C CA . CYS A 1 161 ? 16.649 67.838 74.540 1.00 36.18 163 CYS A CA 1
ATOM 1306 C C . CYS A 1 161 ? 17.656 66.833 75.087 1.00 35.07 163 CYS A C 1
ATOM 1307 O O . CYS A 1 161 ? 18.858 67.087 75.073 1.00 36.22 163 CYS A O 1
ATOM 1310 N N . ARG A 1 162 ? 17.160 65.707 75.589 1.00 33.19 164 ARG A N 1
ATOM 1311 C CA . ARG A 1 162 ? 18.007 64.665 76.174 1.00 31.89 164 ARG A CA 1
ATOM 1312 C C . ARG A 1 162 ? 18.185 63.497 75.203 1.00 29.64 164 ARG A C 1
ATOM 1313 O O . ARG A 1 162 ? 17.210 62.935 74.706 1.00 27.82 164 ARG A O 1
ATOM 1321 N N . VAL A 1 163 ? 19.436 63.135 74.940 1.00 28.52 165 VAL A N 1
ATOM 1322 C CA . VAL A 1 163 ? 19.743 62.053 74.016 1.00 28.55 165 VAL A CA 1
ATOM 1323 C C . VAL A 1 163 ? 20.638 60.965 74.634 1.00 30.74 165 VAL A C 1
ATOM 1324 O O . VAL A 1 163 ? 21.802 61.212 74.951 1.00 29.39 165 VAL A O 1
ATOM 1328 N N . GLU A 1 164 ? 20.085 59.764 74.802 1.00 33.91 166 GLU A N 1
ATOM 1329 C CA . GLU A 1 164 ? 20.832 58.634 75.354 1.00 37.29 166 GLU A CA 1
ATOM 1330 C C . GLU A 1 164 ? 21.328 57.786 74.184 1.00 38.08 166 GLU A C 1
ATOM 1331 O O . GLU A 1 164 ? 20.524 57.274 73.400 1.00 39.40 166 GLU A O 1
ATOM 1337 N N . HIS A 1 165 ? 22.643 57.641 74.058 1.00 35.95 167 HIS A N 1
ATOM 1338 C CA . HIS A 1 165 ? 23.215 56.832 72.993 1.00 33.41 167 HIS A CA 1
ATOM 1339 C C . HIS A 1 165 ? 24.434 56.097 73.514 1.00 33.53 167 HIS A C 1
ATOM 1340 O O . HIS A 1 165 ? 25.317 56.691 74.126 1.00 33.23 167 HIS A O 1
ATOM 1347 N N . TRP A 1 166 ? 24.471 54.795 73.265 1.00 34.01 168 TRP A N 1
ATOM 1348 C CA . TRP A 1 166 ? 25.557 53.952 73.732 1.00 34.20 168 TRP A CA 1
ATOM 1349 C C . TRP A 1 166 ? 26.941 54.503 73.426 1.00 34.65 168 TRP A C 1
ATOM 1350 O O . TRP A 1 166 ? 27.942 53.982 73.913 1.00 36.66 168 TRP A O 1
ATOM 1361 N N . GLY A 1 167 ? 27.008 55.556 72.626 1.00 34.46 169 GLY A N 1
ATOM 1362 C CA . GLY A 1 167 ? 28.298 56.143 72.315 1.00 34.27 169 GLY A CA 1
ATOM 1363 C C . GLY A 1 167 ? 28.644 57.250 73.298 1.00 35.32 169 GLY A C 1
ATOM 1364 O O . GLY A 1 167 ? 29.807 57.623 73.443 1.00 35.26 169 GLY A O 1
ATOM 1365 N N . LEU A 1 168 ? 27.632 57.777 73.980 1.00 35.16 170 LEU A N 1
ATOM 1366 C CA . LEU A 1 168 ? 27.823 58.851 74.945 1.00 36.10 170 LEU A CA 1
ATOM 1367 C C . LEU A 1 168 ? 28.294 58.363 76.313 1.00 38.47 170 LEU A C 1
ATOM 1368 O O . LEU A 1 168 ? 28.043 57.222 76.696 1.00 40.70 170 LEU A O 1
ATOM 1373 N N . ASP A 1 169 ? 28.981 59.236 77.047 1.00 41.32 171 ASP A N 1
ATOM 1374 C CA . ASP A 1 169 ? 29.477 58.904 78.378 1.00 41.72 171 ASP A CA 1
ATOM 1375 C C . ASP A 1 169 ? 28.349 59.046 79.390 1.00 40.06 171 ASP A C 1
ATOM 1376 O O . ASP A 1 169 ? 28.472 58.606 80.528 1.00 41.16 171 ASP A O 1
ATOM 1381 N N . GLU A 1 170 ? 27.262 59.683 78.961 1.00 35.50 172 GLU A N 1
ATOM 1382 C CA . GLU A 1 170 ? 26.058 59.872 79.765 1.00 34.92 172 GLU A CA 1
ATOM 1383 C C . GLU A 1 170 ? 25.064 60.665 78.934 1.00 35.06 172 GLU A C 1
ATOM 1384 O O . GLU A 1 170 ? 25.423 61.238 77.911 1.00 34.38 172 GLU A O 1
ATOM 1390 N N . PRO A 1 171 ? 23.793 60.697 79.348 1.00 33.29 173 PRO A N 1
ATOM 1391 C CA . PRO A 1 171 ? 22.800 61.448 78.576 1.00 37.34 173 PRO A CA 1
ATOM 1392 C C . PRO A 1 171 ? 23.307 62.823 78.162 1.00 38.86 173 PRO A C 1
ATOM 1393 O O . PRO A 1 171 ? 23.881 63.551 78.970 1.00 39.07 173 PRO A O 1
ATOM 1397 N N . LEU A 1 172 ? 23.101 63.165 76.895 1.00 37.87 174 LEU A N 1
ATOM 1398 C CA . LEU A 1 172 ? 23.541 64.442 76.346 1.00 39.58 174 LEU A CA 1
ATOM 1399 C C . LEU A 1 172 ? 22.388 65.442 76.299 1.00 39.87 174 LEU A C 1
ATOM 1400 O O . LEU A 1 172 ? 21.343 65.170 75.709 1.00 40.37 174 LEU A O 1
ATOM 1405 N N . LEU A 1 173 ? 22.572 66.598 76.922 1.00 39.39 175 LEU A N 1
ATOM 1406 C CA . LEU A 1 173 ? 21.526 67.615 76.925 1.00 40.37 175 LEU A CA 1
ATOM 1407 C C . LEU A 1 173 ? 21.907 68.874 76.170 1.00 39.15 175 LEU A C 1
ATOM 1408 O O . LEU A 1 173 ? 22.933 69.485 76.460 1.00 38.42 175 LEU A O 1
ATOM 1413 N N . LYS A 1 174 ? 21.096 69.250 75.185 1.00 39.51 176 LYS A N 1
ATOM 1414 C CA . LYS A 1 174 ? 21.344 70.484 74.456 1.00 41.28 176 LYS A CA 1
ATOM 1415 C C . LYS A 1 174 ? 20.239 71.418 74.900 1.00 41.03 176 LYS A C 1
ATOM 1416 O O . LYS A 1 174 ? 19.055 71.141 74.722 1.00 40.89 176 LYS A O 1
ATOM 1422 N N . HIS A 1 175 ? 20.670 72.514 75.511 1.00 42.92 177 HIS A N 1
ATOM 1423 C CA . HIS A 1 175 ? 19.813 73.530 76.100 1.00 46.02 177 HIS A CA 1
ATOM 1424 C C . HIS A 1 175 ? 19.249 74.597 75.150 1.00 47.09 177 HIS A C 1
ATOM 1425 O O . HIS A 1 175 ? 19.832 74.906 74.112 1.00 47.32 177 HIS A O 1
ATOM 1432 N N . TRP A 1 176 ? 18.098 75.149 75.522 1.00 49.99 178 TRP A N 1
ATOM 1433 C CA . TRP A 1 176 ? 17.464 76.209 74.753 1.00 54.95 178 TRP A CA 1
ATOM 1434 C C . TRP A 1 176 ? 16.574 77.077 75.636 1.00 58.32 178 TRP A C 1
ATOM 1435 O O . TRP A 1 176 ? 15.696 76.572 76.335 1.00 57.35 178 TRP A O 1
ATOM 1446 N N . GLU A 1 177 ? 16.795 78.385 75.595 1.00 64.58 179 GLU A N 1
ATOM 1447 C CA . GLU A 1 177 ? 15.977 79.301 76.378 1.00 72.45 179 GLU A CA 1
ATOM 1448 C C . GLU A 1 177 ? 15.824 80.634 75.670 1.00 75.38 179 GLU A C 1
ATOM 1449 O O . GLU A 1 177 ? 16.631 80.996 74.811 1.00 75.92 179 GLU A O 1
ATOM 1455 N N . PHE A 1 178 ? 14.775 81.355 76.046 1.00 80.17 180 PHE A N 1
ATOM 1456 C CA . PHE A 1 178 ? 14.481 82.666 75.488 1.00 83.40 180 PHE A CA 1
ATOM 1457 C C . PHE A 1 178 ? 15.359 83.676 76.232 1.00 87.40 180 PHE A C 1
ATOM 1458 O O . PHE A 1 178 ? 15.639 83.505 77.422 1.00 89.44 180 PHE A O 1
ATOM 1466 N N . ASP A 1 179 ? 15.806 84.717 75.541 1.00 92.16 181 ASP A N 1
ATOM 1467 C CA . ASP A 1 179 ? 16.649 85.724 76.181 1.00 98.02 181 ASP A CA 1
ATOM 1468 C C . ASP A 1 179 ? 15.864 86.988 76.542 1.00 99.67 181 ASP A C 1
ATOM 1469 O O . ASP A 1 179 ? 14.969 87.376 75.759 1.00 97.82 181 ASP A O 1
ATOM 1475 N N . THR B 2 1 ? 25.696 47.005 77.845 1.00 75.69 3 THR B N 1
ATOM 1476 C CA . THR B 2 1 ? 24.929 46.109 76.924 1.00 77.15 3 THR B CA 1
ATOM 1477 C C . THR B 2 1 ? 25.840 45.146 76.151 1.00 75.92 3 THR B C 1
ATOM 1478 O O . THR B 2 1 ? 27.037 45.035 76.435 1.00 75.17 3 THR B O 1
ATOM 1482 N N . ARG B 2 2 ? 25.259 44.448 75.179 1.00 73.74 4 ARG B N 1
ATOM 1483 C CA . ARG B 2 2 ? 26.000 43.486 74.368 1.00 68.67 4 ARG B CA 1
ATOM 1484 C C . ARG B 2 2 ? 26.325 44.092 73.006 1.00 59.39 4 ARG B C 1
ATOM 1485 O O . ARG B 2 2 ? 25.684 45.050 72.574 1.00 61.76 4 ARG B O 1
ATOM 1493 N N . PRO B 2 3 ? 27.322 43.532 72.309 1.00 57.12 5 PRO B N 1
ATOM 1494 C CA . PRO B 2 3 ? 27.732 44.018 70.990 1.00 48.00 5 PRO B CA 1
ATOM 1495 C C . PRO B 2 3 ? 26.581 43.994 69.988 1.00 40.23 5 PRO B C 1
ATOM 1496 O O . PRO B 2 3 ? 25.789 43.048 69.954 1.00 40.80 5 PRO B O 1
ATOM 1500 N N . ARG B 2 4 ? 26.494 45.040 69.174 1.00 36.56 6 ARG B N 1
ATOM 1501 C CA . ARG B 2 4 ? 25.451 45.125 68.157 1.00 31.86 6 ARG B CA 1
ATOM 1502 C C . ARG B 2 4 ? 26.065 44.824 66.802 1.00 26.26 6 ARG B C 1
ATOM 1503 O O . ARG B 2 4 ? 27.212 45.171 66.533 1.00 23.36 6 ARG B O 1
ATOM 1511 N N . PHE B 2 5 ? 25.290 44.159 65.960 1.00 26.13 7 PHE B N 1
ATOM 1512 C CA . PHE B 2 5 ? 25.716 43.812 64.608 1.00 26.20 7 PHE B CA 1
ATOM 1513 C C . PHE B 2 5 ? 24.663 44.432 63.699 1.00 25.98 7 PHE B C 1
ATOM 1514 O O . PHE B 2 5 ? 23.461 44.236 63.910 1.00 24.25 7 PHE B O 1
ATOM 1522 N N . LEU B 2 6 ? 25.117 45.187 62.702 1.00 24.66 8 LEU B N 1
ATOM 1523 C CA . LEU B 2 6 ? 24.206 45.899 61.815 1.00 25.59 8 LEU B CA 1
ATOM 1524 C C . LEU B 2 6 ? 24.333 45.618 60.317 1.00 27.21 8 LEU B C 1
ATOM 1525 O O . LEU B 2 6 ? 25.436 45.555 59.773 1.00 28.30 8 LEU B O 1
ATOM 1530 N N . GLU B 2 7 ? 23.190 45.455 59.655 1.00 27.35 9 GLU B N 1
ATOM 1531 C CA . GLU B 2 7 ? 23.161 45.214 58.209 1.00 29.17 9 GLU B CA 1
ATOM 1532 C C . GLU B 2 7 ? 22.421 46.384 57.544 1.00 27.26 9 GLU B C 1
ATOM 1533 O O . GLU B 2 7 ? 21.266 46.675 57.880 1.00 22.87 9 GLU B O 1
ATOM 1539 N N . LEU B 2 8 ? 23.097 47.052 56.612 1.00 28.27 10 LEU B N 1
ATOM 1540 C CA . LEU B 2 8 ? 22.528 48.209 55.920 1.00 30.43 10 LEU B CA 1
ATOM 1541 C C . LEU B 2 8 ? 22.351 47.994 54.442 1.00 29.73 10 LEU B C 1
ATOM 1542 O O . LEU B 2 8 ? 23.235 47.459 53.772 1.00 32.45 10 LEU B O 1
ATOM 1547 N N . LEU B 2 9 ? 21.207 48.421 53.929 1.00 30.40 11 LEU B N 1
ATOM 1548 C CA . LEU B 2 9 ? 20.937 48.301 52.502 1.00 31.60 11 LEU B CA 1
ATOM 1549 C C . LEU B 2 9 ? 20.492 49.657 51.957 1.00 28.13 11 LEU B C 1
ATOM 1550 O O . LEU B 2 9 ? 19.678 50.356 52.569 1.00 27.82 11 LEU B O 1
ATOM 1555 N N . LYS B 2 10 ? 21.050 50.046 50.821 1.00 24.94 12 LYS B N 1
ATOM 1556 C CA . LYS B 2 10 ? 20.681 51.313 50.213 1.00 23.74 12 LYS B CA 1
ATOM 1557 C C . LYS B 2 10 ? 20.481 51.175 48.723 1.00 23.43 12 LYS B C 1
ATOM 1558 O O . LYS B 2 10 ? 21.386 50.772 48.005 1.00 24.12 12 LYS B O 1
ATOM 1564 N N . SER B 2 11 ? 19.278 51.508 48.269 1.00 27.56 13 SER B N 1
ATOM 1565 C CA . SER B 2 11 ? 18.933 51.472 46.851 1.00 27.47 13 SER B CA 1
ATOM 1566 C C . SER B 2 11 ? 18.865 52.937 46.456 1.00 27.70 13 SER B C 1
ATOM 1567 O O . SER B 2 11 ? 17.946 53.643 46.867 1.00 27.27 13 SER B O 1
ATOM 1570 N N . GLU B 2 12 ? 19.852 53.397 45.688 1.00 27.74 14 GLU B N 1
ATOM 1571 C CA . GLU B 2 12 ? 19.913 54.798 45.263 1.00 30.75 14 GLU B CA 1
ATOM 1572 C C . GLU B 2 12 ? 19.643 55.017 43.782 1.00 28.75 14 GLU B C 1
ATOM 1573 O O . GLU B 2 12 ? 20.117 54.255 42.936 1.00 28.57 14 GLU B O 1
ATOM 1579 N N . CYS B 2 13 ? 18.888 56.075 43.490 1.00 26.77 15 CYS B N 1
ATOM 1580 C CA . CYS B 2 13 ? 18.559 56.477 42.124 1.00 25.39 15 CYS B CA 1
ATOM 1581 C C . CYS B 2 13 ? 18.928 57.949 41.966 1.00 23.57 15 CYS B C 1
ATOM 1582 O O . CYS B 2 13 ? 18.372 58.813 42.644 1.00 23.71 15 CYS B O 1
ATOM 1585 N N . HIS B 2 14 ? 19.863 58.219 41.065 1.00 26.13 16 HIS B N 1
ATOM 1586 C CA . HIS B 2 14 ? 20.339 59.570 40.781 1.00 25.48 16 HIS B CA 1
ATOM 1587 C C . HIS B 2 14 ? 19.808 60.037 39.421 1.00 25.20 16 HIS B C 1
ATOM 1588 O O . HIS B 2 14 ? 20.061 59.395 38.389 1.00 23.94 16 HIS B O 1
ATOM 1595 N N . PHE B 2 15 ? 19.078 61.148 39.439 1.00 23.89 17 PHE B N 1
ATOM 1596 C CA . PHE B 2 15 ? 18.474 61.741 38.240 1.00 27.96 17 PHE B CA 1
ATOM 1597 C C . PHE B 2 15 ? 19.152 63.051 37.802 1.00 30.33 17 PHE B C 1
ATOM 1598 O O . PHE B 2 15 ? 19.435 63.919 38.623 1.00 31.01 17 PHE B O 1
ATOM 1606 N N . PHE B 2 16 ? 19.388 63.196 36.504 1.00 34.59 18 PHE B N 1
ATOM 1607 C CA . PHE B 2 16 ? 19.998 64.402 35.961 1.00 38.53 18 PHE B CA 1
ATOM 1608 C C . PHE B 2 16 ? 19.150 64.819 34.767 1.00 39.75 18 PHE B C 1
ATOM 1609 O O . PHE B 2 16 ? 18.645 63.958 34.053 1.00 40.23 18 PHE B O 1
ATOM 1617 N N . ASN B 2 17 ? 19.001 66.125 34.548 1.00 42.45 19 ASN B N 1
ATOM 1618 C CA . ASN B 2 17 ? 18.208 66.642 33.426 1.00 44.36 19 ASN B CA 1
ATOM 1619 C C . ASN B 2 17 ? 16.879 65.889 33.300 1.00 43.63 19 ASN B C 1
ATOM 1620 O O . ASN B 2 17 ? 16.586 65.309 32.253 1.00 44.25 19 ASN B O 1
ATOM 1625 N N . GLY B 2 18 ? 16.071 65.915 34.357 1.00 40.97 20 GLY B N 1
ATOM 1626 C CA . GLY B 2 18 ? 14.813 65.191 34.332 1.00 39.34 20 GLY B CA 1
ATOM 1627 C C . GLY B 2 18 ? 15.169 63.730 34.535 1.00 38.12 20 GLY B C 1
ATOM 1628 O O . GLY B 2 18 ? 15.735 63.364 35.570 1.00 36.26 20 GLY B O 1
ATOM 1629 N N . THR B 2 19 ? 14.850 62.884 33.563 1.00 36.00 21 THR B N 1
ATOM 1630 C CA . THR B 2 19 ? 15.212 61.483 33.684 1.00 34.96 21 THR B CA 1
ATOM 1631 C C . THR B 2 19 ? 16.070 61.117 32.490 1.00 36.49 21 THR B C 1
ATOM 1632 O O . THR B 2 19 ? 16.305 59.945 32.223 1.00 36.99 21 THR B O 1
ATOM 1636 N N . GLU B 2 20 ? 16.548 62.138 31.785 1.00 41.07 22 GLU B N 1
ATOM 1637 C CA . GLU B 2 20 ? 17.396 61.939 30.609 1.00 46.20 22 GLU B CA 1
ATOM 1638 C C . GLU B 2 20 ? 18.518 60.966 30.943 1.00 45.75 22 GLU B C 1
ATOM 1639 O O . GLU B 2 20 ? 18.879 60.115 30.125 1.00 47.14 22 GLU B O 1
ATOM 1645 N N . ARG B 2 21 ? 19.078 61.117 32.142 1.00 45.57 23 ARG B N 1
ATOM 1646 C CA . ARG B 2 21 ? 20.140 60.236 32.611 1.00 44.51 23 ARG B CA 1
ATOM 1647 C C . ARG B 2 21 ? 19.809 59.794 34.030 1.00 40.74 23 ARG B C 1
ATOM 1648 O O . ARG B 2 21 ? 19.492 60.619 34.891 1.00 38.82 23 ARG B O 1
ATOM 1656 N N . VAL B 2 22 ? 19.885 58.490 34.268 1.00 35.30 24 VAL B N 1
ATOM 1657 C CA . VAL B 2 22 ? 19.581 57.942 35.576 1.00 30.59 24 VAL B CA 1
ATOM 1658 C C . VAL B 2 22 ? 20.658 56.958 35.997 1.00 29.76 24 VAL B C 1
ATOM 1659 O O . VAL B 2 22 ? 21.208 56.230 35.176 1.00 26.49 24 VAL B O 1
ATOM 1663 N N . ARG B 2 23 ? 20.968 56.963 37.286 1.00 30.33 25 ARG B N 1
ATOM 1664 C CA . ARG B 2 23 ? 21.972 56.067 37.826 1.00 29.31 25 ARG B CA 1
ATOM 1665 C C . ARG B 2 23 ? 21.411 55.292 39.016 1.00 28.46 25 ARG B C 1
ATOM 1666 O O . ARG B 2 23 ? 20.865 55.882 39.955 1.00 24.48 25 ARG B O 1
ATOM 1674 N N . PHE B 2 24 ? 21.563 53.968 38.967 1.00 26.37 26 PHE B N 1
ATOM 1675 C CA . PHE B 2 24 ? 21.060 53.080 40.006 1.00 24.73 26 PHE B CA 1
ATOM 1676 C C . PHE B 2 24 ? 22.183 52.438 40.795 1.00 26.30 26 PHE B C 1
ATOM 1677 O O . PHE B 2 24 ? 23.083 51.835 40.224 1.00 26.41 26 PHE B O 1
ATOM 1685 N N . LEU B 2 25 ? 22.124 52.571 42.117 1.00 30.01 27 LEU B N 1
ATOM 1686 C CA . LEU B 2 25 ? 23.136 51.993 42.996 1.00 31.06 27 LEU B CA 1
ATOM 1687 C C . LEU B 2 25 ? 22.527 51.178 44.122 1.00 30.94 27 LEU B C 1
ATOM 1688 O O . LEU B 2 25 ? 21.787 51.696 44.959 1.00 31.87 27 LEU B O 1
ATOM 1693 N N . GLU B 2 26 ? 22.850 49.893 44.136 1.00 29.80 28 GLU B N 1
ATOM 1694 C CA . GLU B 2 26 ? 22.366 48.974 45.163 1.00 29.55 28 GLU B CA 1
ATOM 1695 C C . GLU B 2 26 ? 23.590 48.660 46.007 1.00 27.88 28 GLU B C 1
ATOM 1696 O O . GLU B 2 26 ? 24.497 47.966 45.559 1.00 26.91 28 GLU B O 1
ATOM 1702 N N . ARG B 2 27 ? 23.611 49.170 47.230 1.00 28.53 29 ARG B N 1
ATOM 1703 C CA . ARG B 2 27 ? 24.776 49.001 48.094 1.00 29.56 29 ARG B CA 1
ATOM 1704 C C . ARG B 2 27 ? 24.556 48.254 49.420 1.00 29.53 29 ARG B C 1
ATOM 1705 O O . ARG B 2 27 ? 23.629 48.558 50.184 1.00 29.45 29 ARG B O 1
ATOM 1713 N N . TYR B 2 28 ? 25.437 47.292 49.686 1.00 29.49 30 TYR B N 1
ATOM 1714 C CA . TYR B 2 28 ? 25.364 46.463 50.890 1.00 31.25 30 TYR B CA 1
ATOM 1715 C C . TYR B 2 28 ? 26.414 46.807 51.959 1.00 31.15 30 TYR B C 1
ATOM 1716 O O . TYR B 2 28 ? 27.622 46.790 51.704 1.00 31.13 30 TYR B O 1
ATOM 1725 N N . PHE B 2 29 ? 25.951 47.101 53.164 1.00 30.66 31 PHE B N 1
ATOM 1726 C CA . PHE B 2 29 ? 26.871 47.442 54.241 1.00 32.22 31 PHE B CA 1
ATOM 1727 C C . PHE B 2 29 ? 26.742 46.535 55.458 1.00 31.41 31 PHE B C 1
ATOM 1728 O O . PHE B 2 29 ? 25.657 46.050 55.777 1.00 31.80 31 PHE B O 1
ATOM 1736 N N . HIS B 2 30 ? 27.862 46.294 56.128 1.00 32.55 32 HIS B N 1
ATOM 1737 C CA . HIS B 2 30 ? 27.842 45.527 57.365 1.00 32.41 32 HIS B CA 1
ATOM 1738 C C . HIS B 2 30 ? 28.634 46.349 58.386 1.00 31.70 32 HIS B C 1
ATOM 1739 O O . HIS B 2 30 ? 29.803 46.647 58.178 1.00 32.56 32 HIS B O 1
ATOM 1746 N N . ASN B 2 31 ? 27.975 46.740 59.472 1.00 33.80 33 ASN B N 1
ATOM 1747 C CA . ASN B 2 31 ? 28.590 47.559 60.521 1.00 34.69 33 ASN B CA 1
ATOM 1748 C C . ASN B 2 31 ? 29.291 48.772 59.963 1.00 36.02 33 ASN B C 1
ATOM 1749 O O . ASN B 2 31 ? 30.483 48.974 60.190 1.00 36.90 33 ASN B O 1
ATOM 1754 N N . GLN B 2 32 ? 28.542 49.576 59.228 1.00 36.62 34 GLN B N 1
ATOM 1755 C CA . GLN B 2 32 ? 29.070 50.786 58.621 1.00 40.46 34 GLN B CA 1
ATOM 1756 C C . GLN B 2 32 ? 30.111 50.574 57.519 1.00 40.27 34 GLN B C 1
ATOM 1757 O O . GLN B 2 32 ? 30.827 51.506 57.173 1.00 40.86 34 GLN B O 1
ATOM 1763 N N . GLU B 2 33 ? 30.202 49.366 56.967 1.00 42.84 35 GLU B N 1
ATOM 1764 C CA . GLU B 2 33 ? 31.161 49.098 55.883 1.00 45.15 35 GLU B CA 1
ATOM 1765 C C . GLU B 2 33 ? 30.521 48.477 54.639 1.00 42.04 35 GLU B C 1
ATOM 1766 O O . GLU B 2 33 ? 29.996 47.359 54.690 1.00 41.82 35 GLU B O 1
ATOM 1772 N N . GLU B 2 34 ? 30.571 49.206 53.527 1.00 40.56 36 GLU B N 1
ATOM 1773 C CA . GLU B 2 34 ? 30.015 48.728 52.263 1.00 38.71 36 GLU B CA 1
ATOM 1774 C C . GLU B 2 34 ? 30.975 47.674 51.710 1.00 38.32 36 GLU B C 1
ATOM 1775 O O . GLU B 2 34 ? 32.173 47.932 51.585 1.00 37.78 36 GLU B O 1
ATOM 1781 N N . PHE B 2 35 ? 30.462 46.487 51.387 1.00 35.27 37 PHE B N 1
ATOM 1782 C CA . PHE B 2 35 ? 31.326 45.428 50.873 1.00 33.04 37 PHE B CA 1
ATOM 1783 C C . PHE B 2 35 ? 31.054 44.998 49.435 1.00 34.86 37 PHE B C 1
ATOM 1784 O O . PHE B 2 35 ? 31.949 44.500 48.753 1.00 35.29 37 PHE B O 1
ATOM 1792 N N . VAL B 2 36 ? 29.827 45.181 48.966 1.00 34.12 38 VAL B N 1
ATOM 1793 C CA . VAL B 2 36 ? 29.503 44.829 47.585 1.00 30.33 38 VAL B CA 1
ATOM 1794 C C . VAL B 2 36 ? 28.417 45.773 47.086 1.00 31.88 38 VAL B C 1
ATOM 1795 O O . VAL B 2 36 ? 27.583 46.232 47.867 1.00 30.84 38 VAL B O 1
ATOM 1799 N N . ARG B 2 37 ? 28.429 46.078 45.796 1.00 30.34 39 ARG B N 1
ATOM 1800 C CA . ARG B 2 37 ? 27.422 46.974 45.248 1.00 31.27 39 ARG B CA 1
ATOM 1801 C C . ARG B 2 37 ? 27.174 46.724 43.771 1.00 31.88 39 ARG B C 1
ATOM 1802 O O . ARG B 2 37 ? 27.975 46.084 43.082 1.00 32.13 39 ARG B O 1
ATOM 1810 N N . PHE B 2 38 ? 26.046 47.241 43.297 1.00 33.05 40 PHE B N 1
ATOM 1811 C CA . PHE B 2 38 ? 25.704 47.161 41.892 1.00 31.67 40 PHE B CA 1
ATOM 1812 C C . PHE B 2 38 ? 25.695 48.597 41.413 1.00 32.39 40 PHE B C 1
ATOM 1813 O O . PHE B 2 38 ? 25.116 49.475 42.052 1.00 31.70 40 PHE B O 1
ATOM 1821 N N . ASP B 2 39 ? 26.343 48.842 40.289 1.00 33.89 41 ASP B N 1
ATOM 1822 C CA . ASP B 2 39 ? 26.384 50.181 39.739 1.00 34.59 41 ASP B CA 1
ATOM 1823 C C . ASP B 2 39 ? 25.876 50.059 38.301 1.00 33.35 41 ASP B C 1
ATOM 1824 O O . ASP B 2 39 ? 26.515 49.414 37.480 1.00 32.08 41 ASP B O 1
ATOM 1829 N N . SER B 2 40 ? 24.730 50.660 37.997 1.00 32.71 42 SER B N 1
ATOM 1830 C CA . SER B 2 40 ? 24.190 50.569 36.645 1.00 34.43 42 SER B CA 1
ATOM 1831 C C . SER B 2 40 ? 25.200 51.064 35.617 1.00 35.82 42 SER B C 1
ATOM 1832 O O . SER B 2 40 ? 25.153 50.657 34.453 1.00 36.69 42 SER B O 1
ATOM 1835 N N . ASP B 2 41 ? 26.124 51.922 36.051 1.00 38.19 43 ASP B N 1
ATOM 1836 C CA . ASP B 2 41 ? 27.162 52.449 35.160 1.00 40.83 43 ASP B CA 1
ATOM 1837 C C . ASP B 2 41 ? 28.200 51.385 34.802 1.00 38.75 43 ASP B C 1
ATOM 1838 O O . ASP B 2 41 ? 28.867 51.481 33.774 1.00 40.46 43 ASP B O 1
ATOM 1843 N N . VAL B 2 42 ? 28.340 50.377 35.654 1.00 34.63 44 VAL B N 1
ATOM 1844 C CA . VAL B 2 42 ? 29.283 49.298 35.403 1.00 30.35 44 VAL B CA 1
ATOM 1845 C C . VAL B 2 42 ? 28.532 48.126 34.774 1.00 31.55 44 VAL B C 1
ATOM 1846 O O . VAL B 2 42 ? 29.077 47.401 33.948 1.00 31.52 44 VAL B O 1
ATOM 1850 N N . GLY B 2 43 ? 27.277 47.942 35.177 1.00 31.90 45 GLY B N 1
ATOM 1851 C CA . GLY B 2 43 ? 26.482 46.860 34.635 1.00 32.39 45 GLY B CA 1
ATOM 1852 C C . GLY B 2 43 ? 26.399 45.606 35.488 1.00 35.09 45 GLY B C 1
ATOM 1853 O O . GLY B 2 43 ? 25.395 44.896 35.420 1.00 37.18 45 GLY B O 1
ATOM 1854 N N . GLU B 2 44 ? 27.435 45.324 36.281 1.00 34.71 46 GLU B N 1
ATOM 1855 C CA . GLU B 2 44 ? 27.464 44.136 37.142 1.00 33.60 46 GLU B CA 1
ATOM 1856 C C . GLU B 2 44 ? 27.843 44.462 38.591 1.00 32.24 46 GLU B C 1
ATOM 1857 O O . GLU B 2 44 ? 28.093 45.611 38.927 1.00 32.25 46 GLU B O 1
ATOM 1863 N N . TYR B 2 45 ? 27.891 43.440 39.442 1.00 31.08 47 TYR B N 1
ATOM 1864 C CA . TYR B 2 45 ? 28.248 43.619 40.848 1.00 28.02 47 TYR B CA 1
ATOM 1865 C C . TYR B 2 45 ? 29.741 43.757 41.084 1.00 28.29 47 TYR B C 1
ATOM 1866 O O . TYR B 2 45 ? 30.554 43.227 40.330 1.00 28.43 47 TYR B O 1
ATOM 1875 N N . ARG B 2 46 ? 30.100 44.458 42.152 1.00 28.75 48 ARG B N 1
ATOM 1876 C CA . ARG B 2 46 ? 31.503 44.654 42.495 1.00 30.03 48 ARG B CA 1
ATOM 1877 C C . ARG B 2 46 ? 31.694 44.667 44.003 1.00 31.34 48 ARG B C 1
ATOM 1878 O O . ARG B 2 46 ? 30.766 44.958 44.758 1.00 32.48 48 ARG B O 1
ATOM 1886 N N . ALA B 2 47 ? 32.905 44.353 44.441 1.00 31.96 49 ALA B N 1
ATOM 1887 C CA . ALA B 2 47 ? 33.211 44.338 45.862 1.00 32.31 49 ALA B CA 1
ATOM 1888 C C . ALA B 2 47 ? 33.878 45.646 46.232 1.00 33.58 49 ALA B C 1
ATOM 1889 O O . ALA B 2 47 ? 34.570 46.250 45.415 1.00 34.71 49 ALA B O 1
ATOM 1891 N N . VAL B 2 48 ? 33.658 46.089 47.463 1.00 37.04 50 VAL B N 1
ATOM 1892 C CA . VAL B 2 48 ? 34.242 47.334 47.947 1.00 37.97 50 VAL B CA 1
ATOM 1893 C C . VAL B 2 48 ? 35.277 47.013 49.018 1.00 38.68 50 VAL B C 1
ATOM 1894 O O . VAL B 2 48 ? 36.061 47.871 49.423 1.00 39.47 50 VAL B O 1
ATOM 1898 N N . THR B 2 49 ? 35.255 45.765 49.477 1.00 39.35 51 THR B N 1
ATOM 1899 C CA . THR B 2 49 ? 36.177 45.263 50.490 1.00 39.98 51 THR B CA 1
ATOM 1900 C C . THR B 2 49 ? 36.194 43.773 50.222 1.00 41.41 51 THR B C 1
ATOM 1901 O O . THR B 2 49 ? 35.265 43.255 49.605 1.00 41.23 51 THR B O 1
ATOM 1905 N N . GLU B 2 50 ? 37.221 43.080 50.708 1.00 44.72 52 GLU B N 1
ATOM 1906 C CA . GLU B 2 50 ? 37.367 41.649 50.462 1.00 46.33 52 GLU B CA 1
ATOM 1907 C C . GLU B 2 50 ? 36.187 40.731 50.725 1.00 44.38 52 GLU B C 1
ATOM 1908 O O . GLU B 2 50 ? 36.006 39.743 50.014 1.00 44.33 52 GLU B O 1
ATOM 1914 N N . LEU B 2 51 ? 35.382 41.034 51.734 1.00 41.71 53 LEU B N 1
ATOM 1915 C CA . LEU B 2 51 ? 34.235 40.185 52.013 1.00 40.50 53 LEU B CA 1
ATOM 1916 C C . LEU B 2 51 ? 33.268 40.126 50.821 1.00 40.86 53 LEU B C 1
ATOM 1917 O O . LEU B 2 51 ? 32.510 39.173 50.681 1.00 40.49 53 LEU B O 1
ATOM 1922 N N . GLY B 2 52 ? 33.307 41.137 49.955 1.00 40.32 54 GLY B N 1
ATOM 1923 C CA . GLY B 2 52 ? 32.406 41.167 48.815 1.00 42.12 54 GLY B CA 1
ATOM 1924 C C . GLY B 2 52 ? 32.853 40.386 47.596 1.00 43.54 54 GLY B C 1
ATOM 1925 O O . GLY B 2 52 ? 32.021 39.906 46.826 1.00 43.76 54 GLY B O 1
ATOM 1926 N N . ARG B 2 53 ? 34.168 40.255 47.429 1.00 44.08 55 ARG B N 1
ATOM 1927 C CA . ARG B 2 53 ? 34.763 39.545 46.297 1.00 44.32 55 ARG B CA 1
ATOM 1928 C C . ARG B 2 53 ? 34.057 38.220 46.000 1.00 41.52 55 ARG B C 1
ATOM 1929 O O . ARG B 2 53 ? 33.694 37.946 44.857 1.00 40.22 55 ARG B O 1
ATOM 1937 N N . PRO B 2 54 ? 33.858 37.381 47.028 1.00 38.54 56 PRO B N 1
ATOM 1938 C CA . PRO B 2 54 ? 33.189 36.088 46.831 1.00 37.99 56 PRO B CA 1
ATOM 1939 C C . PRO B 2 54 ? 31.727 36.276 46.429 1.00 37.16 56 PRO B C 1
ATOM 1940 O O . PRO B 2 54 ? 31.231 35.597 45.533 1.00 34.77 56 PRO B O 1
ATOM 1944 N N . VAL B 2 55 ? 31.051 37.203 47.105 1.00 34.85 57 VAL B N 1
ATOM 1945 C CA . VAL B 2 55 ? 29.654 37.498 46.825 1.00 34.54 57 VAL B CA 1
ATOM 1946 C C . VAL B 2 55 ? 29.489 37.884 45.362 1.00 36.23 57 VAL B C 1
ATOM 1947 O O . VAL B 2 55 ? 28.758 37.236 44.616 1.00 34.74 57 VAL B O 1
ATOM 1951 N N . ALA B 2 56 ? 30.189 38.935 44.955 1.00 37.17 58 ALA B N 1
ATOM 1952 C CA . ALA B 2 56 ? 30.108 39.406 43.582 1.00 39.54 58 ALA B CA 1
ATOM 1953 C C . ALA B 2 56 ? 30.290 38.269 42.584 1.00 40.21 58 ALA B C 1
ATOM 1954 O O . ALA B 2 56 ? 29.492 38.114 41.662 1.00 39.95 58 ALA B O 1
ATOM 1956 N N . GLU B 2 57 ? 31.329 37.464 42.778 1.00 44.45 59 GLU B N 1
ATOM 1957 C CA . GLU B 2 57 ? 31.591 36.360 41.869 1.00 48.73 59 GLU B CA 1
ATOM 1958 C C . GLU B 2 57 ? 30.383 35.464 41.682 1.00 49.74 59 GLU B C 1
ATOM 1959 O O . GLU B 2 57 ? 30.069 35.055 40.559 1.00 50.94 59 GLU B O 1
ATOM 1965 N N . SER B 2 58 ? 29.700 35.167 42.781 1.00 47.45 60 SER B N 1
ATOM 1966 C CA . SER B 2 58 ? 28.524 34.316 42.732 1.00 45.99 60 SER B CA 1
ATOM 1967 C C . SER B 2 58 ? 27.393 34.977 41.942 1.00 45.31 60 SER B C 1
ATOM 1968 O O . SER B 2 58 ? 26.916 34.448 40.934 1.00 44.90 60 SER B O 1
ATOM 1971 N N . TRP B 2 59 ? 26.970 36.144 42.412 1.00 43.71 61 TRP B N 1
ATOM 1972 C CA . TRP B 2 59 ? 25.885 36.876 41.781 1.00 38.03 61 TRP B CA 1
ATOM 1973 C C . TRP B 2 59 ? 26.094 37.125 40.308 1.00 37.28 61 TRP B C 1
ATOM 1974 O O . TRP B 2 59 ? 25.210 36.840 39.513 1.00 37.35 61 TRP B O 1
ATOM 1985 N N . ASN B 2 60 ? 27.259 37.644 39.939 1.00 36.07 62 ASN B N 1
ATOM 1986 C CA . ASN B 2 60 ? 27.519 37.946 38.542 1.00 35.65 62 ASN B CA 1
ATOM 1987 C C . ASN B 2 60 ? 27.491 36.757 37.592 1.00 36.08 62 ASN B C 1
ATOM 1988 O O . ASN B 2 60 ? 27.635 36.931 36.388 1.00 38.02 62 ASN B O 1
ATOM 1993 N N . SER B 2 61 ? 27.300 35.552 38.114 1.00 35.64 63 SER B N 1
ATOM 1994 C CA . SER B 2 61 ? 27.229 34.385 37.243 1.00 35.33 63 SER B CA 1
ATOM 1995 C C . SER B 2 61 ? 25.761 34.063 36.970 1.00 34.40 63 SER B C 1
ATOM 1996 O O . SER B 2 61 ? 25.447 33.164 36.201 1.00 34.78 63 SER B O 1
ATOM 1999 N N . GLN B 2 62 ? 24.862 34.801 37.614 1.00 36.85 64 GLN B N 1
ATOM 2000 C CA . GLN B 2 62 ? 23.421 34.618 37.432 1.00 39.21 64 GLN B CA 1
ATOM 2001 C C . GLN B 2 62 ? 22.888 35.653 36.429 1.00 39.72 64 GLN B C 1
ATOM 2002 O O . GLN B 2 62 ? 22.344 36.684 36.820 1.00 39.68 64 GLN B O 1
ATOM 2008 N N . LYS B 2 63 ? 23.062 35.366 35.138 1.00 41.74 65 LYS B N 1
ATOM 2009 C CA . LYS B 2 63 ? 22.643 36.253 34.046 1.00 44.57 65 LYS B CA 1
ATOM 2010 C C . LYS B 2 63 ? 21.282 36.884 34.252 1.00 42.63 65 LYS B C 1
ATOM 2011 O O . LYS B 2 63 ? 21.098 38.063 33.975 1.00 43.63 65 LYS B O 1
ATOM 2017 N N . ASP B 2 64 ? 20.328 36.094 34.729 1.00 41.33 66 ASP B N 1
ATOM 2018 C CA . ASP B 2 64 ? 18.981 36.587 34.977 1.00 39.16 66 ASP B CA 1
ATOM 2019 C C . ASP B 2 64 ? 19.002 37.718 36.006 1.00 37.91 66 ASP B C 1
ATOM 2020 O O . ASP B 2 64 ? 18.195 38.648 35.936 1.00 37.60 66 ASP B O 1
ATOM 2025 N N . LEU B 2 65 ? 19.932 37.632 36.957 1.00 35.11 67 LEU B N 1
ATOM 2026 C CA . LEU B 2 65 ? 20.069 38.639 38.003 1.00 30.73 67 LEU B CA 1
ATOM 2027 C C . LEU B 2 65 ? 20.548 39.973 37.448 1.00 29.90 67 LEU B C 1
ATOM 2028 O O . LEU B 2 65 ? 19.869 40.994 37.593 1.00 26.80 67 LEU B O 1
ATOM 2033 N N . LEU B 2 66 ? 21.725 39.963 36.828 1.00 29.38 68 LEU B N 1
ATOM 2034 C CA . LEU B 2 66 ? 22.289 41.178 36.256 1.00 32.06 68 LEU B CA 1
ATOM 2035 C C . LEU B 2 66 ? 21.256 41.796 35.337 1.00 32.43 68 LEU B C 1
ATOM 2036 O O . LEU B 2 66 ? 20.994 42.994 35.393 1.00 34.42 68 LEU B O 1
ATOM 2041 N N . GLU B 2 67 ? 20.665 40.962 34.492 1.00 34.31 69 GLU B N 1
ATOM 2042 C CA . GLU B 2 67 ? 19.639 41.413 33.568 1.00 35.09 69 GLU B CA 1
ATOM 2043 C C . GLU B 2 67 ? 18.559 42.210 34.296 1.00 31.77 69 GLU B C 1
ATOM 2044 O O . GLU B 2 67 ? 18.201 43.307 33.871 1.00 30.75 69 GLU B O 1
ATOM 2050 N N . GLN B 2 68 ? 18.046 41.660 35.393 1.00 28.21 70 GLN B N 1
ATOM 2051 C CA . GLN B 2 68 ? 17.008 42.337 36.150 1.00 26.49 70 GLN B CA 1
ATOM 2052 C C . GLN B 2 68 ? 17.473 43.656 36.767 1.00 26.58 70 GLN B C 1
ATOM 2053 O O . GLN B 2 68 ? 16.756 44.655 36.695 1.00 23.73 70 GLN B O 1
ATOM 2059 N N . LYS B 2 69 ? 18.659 43.666 37.376 1.00 27.76 71 LYS B N 1
ATOM 2060 C CA . LYS B 2 69 ? 19.175 44.892 38.002 1.00 27.83 71 LYS B CA 1
ATOM 2061 C C . LYS B 2 69 ? 19.503 45.995 36.989 1.00 27.70 71 LYS B C 1
ATOM 2062 O O . LYS B 2 69 ? 19.455 47.177 37.320 1.00 26.97 71 LYS B O 1
ATOM 2068 N N . ARG B 2 70 ? 19.837 45.610 35.761 1.00 26.73 72 ARG B N 1
ATOM 2069 C CA . ARG B 2 70 ? 20.155 46.591 34.729 1.00 28.30 72 ARG B CA 1
ATOM 2070 C C . ARG B 2 70 ? 18.905 47.321 34.257 1.00 27.21 72 ARG B C 1
ATOM 2071 O O . ARG B 2 70 ? 19.000 48.408 33.695 1.00 27.75 72 ARG B O 1
ATOM 2079 N N . GLY B 2 71 ? 17.736 46.730 34.488 1.00 24.09 73 GLY B N 1
ATOM 2080 C CA . GLY B 2 71 ? 16.500 47.377 34.091 1.00 23.35 73 GLY B CA 1
ATOM 2081 C C . GLY B 2 71 ? 15.961 48.272 35.198 1.00 23.70 73 GLY B C 1
ATOM 2082 O O . GLY B 2 71 ? 15.057 49.094 34.996 1.00 22.82 73 GLY B O 1
ATOM 2083 N N . GLN B 2 72 ? 16.535 48.118 36.386 1.00 26.00 74 GLN B N 1
ATOM 2084 C CA . GLN B 2 72 ? 16.111 48.892 37.543 1.00 23.56 74 GLN B CA 1
ATOM 2085 C C . GLN B 2 72 ? 16.060 50.412 37.335 1.00 23.21 74 GLN B C 1
ATOM 2086 O O . GLN B 2 72 ? 15.211 51.079 37.922 1.00 20.53 74 GLN B O 1
ATOM 2092 N N . VAL B 2 73 ? 16.952 50.958 36.511 1.00 21.03 75 VAL B N 1
ATOM 2093 C CA . VAL B 2 73 ? 16.923 52.392 36.247 1.00 20.25 75 VAL B CA 1
ATOM 2094 C C . VAL B 2 73 ? 15.558 52.756 35.681 1.00 21.13 75 VAL B C 1
ATOM 2095 O O . VAL B 2 73 ? 15.064 53.863 35.894 1.00 21.51 75 VAL B O 1
ATOM 2099 N N . ASP B 2 74 ? 14.957 51.812 34.956 1.00 24.52 76 ASP B N 1
ATOM 2100 C CA . ASP B 2 74 ? 13.641 52.008 34.341 1.00 25.40 76 ASP B CA 1
ATOM 2101 C C . ASP B 2 74 ? 12.472 51.542 35.218 1.00 24.21 76 ASP B C 1
ATOM 2102 O O . ASP B 2 74 ? 11.676 52.356 35.693 1.00 23.44 76 ASP B O 1
ATOM 2107 N N . THR B 2 75 ? 12.374 50.236 35.441 1.00 24.13 77 THR B N 1
ATOM 2108 C CA . THR B 2 75 ? 11.288 49.678 36.237 1.00 27.08 77 THR B CA 1
ATOM 2109 C C . THR B 2 75 ? 11.235 50.201 37.663 1.00 24.83 77 THR B C 1
ATOM 2110 O O . THR B 2 75 ? 10.162 50.290 38.243 1.00 27.20 77 THR B O 1
ATOM 2114 N N . TYR B 2 76 ? 12.384 50.564 38.227 1.00 24.22 78 TYR B N 1
ATOM 2115 C CA . TYR B 2 76 ? 12.437 51.059 39.606 1.00 21.97 78 TYR B CA 1
ATOM 2116 C C . TYR B 2 76 ? 12.633 52.570 39.738 1.00 21.43 78 TYR B C 1
ATOM 2117 O O . TYR B 2 76 ? 11.783 53.266 40.297 1.00 20.29 78 TYR B O 1
ATOM 2126 N N . CYS B 2 77 ? 13.759 53.066 39.240 1.00 20.52 79 CYS B N 1
ATOM 2127 C CA . CYS B 2 77 ? 14.076 54.481 39.311 1.00 20.70 79 CYS B CA 1
ATOM 2128 C C . CYS B 2 77 ? 13.120 55.404 38.553 1.00 21.60 79 CYS B C 1
ATOM 2129 O O . CYS B 2 77 ? 12.358 56.152 39.174 1.00 22.24 79 CYS B O 1
ATOM 2132 N N . ARG B 2 78 ? 13.170 55.369 37.224 1.00 19.32 80 ARG B N 1
ATOM 2133 C CA . ARG B 2 78 ? 12.296 56.221 36.425 1.00 20.24 80 ARG B CA 1
ATOM 2134 C C . ARG B 2 78 ? 10.805 56.000 36.715 1.00 20.63 80 ARG B C 1
ATOM 2135 O O . ARG B 2 78 ? 9.994 56.894 36.493 1.00 20.80 80 ARG B O 1
ATOM 2143 N N . HIS B 2 79 ? 10.440 54.823 37.219 1.00 20.90 81 HIS B N 1
ATOM 2144 C CA . HIS B 2 79 ? 9.037 54.553 37.529 1.00 21.87 81 HIS B CA 1
ATOM 2145 C C . HIS B 2 79 ? 8.644 55.308 38.783 1.00 21.65 81 HIS B C 1
ATOM 2146 O O . HIS B 2 79 ? 7.680 56.072 38.792 1.00 21.24 81 HIS B O 1
ATOM 2153 N N . ASN B 2 80 ? 9.390 55.071 39.855 1.00 22.19 82 ASN B N 1
ATOM 2154 C CA . ASN B 2 80 ? 9.111 55.739 41.108 1.00 22.89 82 ASN B CA 1
ATOM 2155 C C . ASN B 2 80 ? 9.166 57.244 40.922 1.00 22.01 82 ASN B C 1
ATOM 2156 O O . ASN B 2 80 ? 8.369 57.974 41.510 1.00 20.52 82 ASN B O 1
ATOM 2161 N N . TYR B 2 81 ? 10.094 57.708 40.088 1.00 21.22 83 TYR B N 1
ATOM 2162 C CA . TYR B 2 81 ? 10.223 59.134 39.831 1.00 22.86 83 TYR B CA 1
ATOM 2163 C C . TYR B 2 81 ? 8.896 59.690 39.303 1.00 24.30 83 TYR B C 1
ATOM 2164 O O . TYR B 2 81 ? 8.463 60.785 39.679 1.00 22.68 83 TYR B O 1
ATOM 2173 N N . GLY B 2 82 ? 8.252 58.928 38.425 1.00 25.18 84 GLY B N 1
ATOM 2174 C CA . GLY B 2 82 ? 6.984 59.363 37.878 1.00 23.42 84 GLY B CA 1
ATOM 2175 C C . GLY B 2 82 ? 5.883 59.317 38.918 1.00 25.48 84 GLY B C 1
ATOM 2176 O O . GLY B 2 82 ? 4.937 60.102 38.862 1.00 27.81 84 GLY B O 1
ATOM 2177 N N . VAL B 2 83 ? 5.993 58.408 39.879 1.00 22.83 85 VAL B N 1
ATOM 2178 C CA . VAL B 2 83 ? 4.972 58.315 40.905 1.00 22.25 85 VAL B CA 1
ATOM 2179 C C . VAL B 2 83 ? 5.050 59.375 42.006 1.00 25.10 85 VAL B C 1
ATOM 2180 O O . VAL B 2 83 ? 4.045 59.641 42.651 1.00 27.44 85 VAL B O 1
ATOM 2184 N N . VAL B 2 84 ? 6.207 59.994 42.227 1.00 25.84 86 VAL B N 1
ATOM 2185 C CA . VAL B 2 84 ? 6.305 60.986 43.305 1.00 26.42 86 VAL B CA 1
ATOM 2186 C C . VAL B 2 84 ? 6.574 62.426 42.870 1.00 30.62 86 VAL B C 1
ATOM 2187 O O . VAL B 2 84 ? 6.385 63.367 43.653 1.00 31.39 86 VAL B O 1
ATOM 2191 N N . GLU B 2 85 ? 7.001 62.594 41.624 1.00 33.83 87 GLU B N 1
ATOM 2192 C CA . GLU B 2 85 ? 7.316 63.914 41.071 1.00 38.10 87 GLU B CA 1
ATOM 2193 C C . GLU B 2 85 ? 6.401 65.080 41.440 1.00 36.48 87 GLU B C 1
ATOM 2194 O O . GLU B 2 85 ? 6.876 66.133 41.874 1.00 35.19 87 GLU B O 1
ATOM 2200 N N . SER B 2 86 ? 5.098 64.903 41.236 1.00 36.36 88 SER B N 1
ATOM 2201 C CA . SER B 2 86 ? 4.142 65.971 41.510 1.00 36.14 88 SER B CA 1
ATOM 2202 C C . SER B 2 86 ? 4.208 66.547 42.926 1.00 35.48 88 SER B C 1
ATOM 2203 O O . SER B 2 86 ? 3.854 67.708 43.128 1.00 33.57 88 SER B O 1
ATOM 2206 N N . PHE B 2 87 ? 4.663 65.761 43.903 1.00 35.30 89 PHE B N 1
ATOM 2207 C CA . PHE B 2 87 ? 4.732 66.279 45.266 1.00 34.02 89 PHE B CA 1
ATOM 2208 C C . PHE B 2 87 ? 6.113 66.325 45.896 1.00 32.76 89 PHE B C 1
ATOM 2209 O O . PHE B 2 87 ? 6.234 66.491 47.107 1.00 32.97 89 PHE B O 1
ATOM 2217 N N . THR B 2 88 ? 7.153 66.192 45.081 1.00 30.29 90 THR B N 1
ATOM 2218 C CA . THR B 2 88 ? 8.518 66.266 45.589 1.00 30.41 90 THR B CA 1
ATOM 2219 C C . THR B 2 88 ? 9.350 67.154 44.672 1.00 31.95 90 THR B C 1
ATOM 2220 O O . THR B 2 88 ? 9.768 68.245 45.054 1.00 32.38 90 THR B O 1
ATOM 2224 N N . VAL B 2 89 ? 9.590 66.683 43.460 1.00 33.91 91 VAL B N 1
ATOM 2225 C CA . VAL B 2 89 ? 10.342 67.459 42.493 1.00 37.05 91 VAL B CA 1
ATOM 2226 C C . VAL B 2 89 ? 9.628 68.790 42.232 1.00 36.59 91 VAL B C 1
ATOM 2227 O O . VAL B 2 89 ? 10.263 69.832 42.067 1.00 38.10 91 VAL B O 1
ATOM 2231 N N . GLN B 2 90 ? 8.303 68.758 42.203 1.00 37.89 92 GLN B N 1
ATOM 2232 C CA . GLN B 2 90 ? 7.536 69.969 41.933 1.00 39.94 92 GLN B CA 1
ATOM 2233 C C . GLN B 2 90 ? 7.199 70.765 43.175 1.00 37.23 92 GLN B C 1
ATOM 2234 O O . GLN B 2 90 ? 6.852 71.937 43.076 1.00 38.13 92 GLN B O 1
ATOM 2240 N N . ARG B 2 91 ? 7.289 70.130 44.339 1.00 35.16 93 ARG B N 1
ATOM 2241 C CA . ARG B 2 91 ? 6.966 70.790 45.600 1.00 33.13 93 ARG B CA 1
ATOM 2242 C C . ARG B 2 91 ? 7.608 72.175 45.694 1.00 32.59 93 ARG B C 1
ATOM 2243 O O . ARG B 2 91 ? 8.802 72.339 45.420 1.00 28.96 93 ARG B O 1
ATOM 2251 N N . ARG B 2 92 ? 6.806 73.165 46.078 1.00 33.27 94 ARG B N 1
ATOM 2252 C CA . ARG B 2 92 ? 7.293 74.530 46.213 1.00 37.72 94 ARG B CA 1
ATOM 2253 C C . ARG B 2 92 ? 6.560 75.337 47.268 1.00 37.76 94 ARG B C 1
ATOM 2254 O O . ARG B 2 92 ? 5.368 75.604 47.137 1.00 39.09 94 ARG B O 1
ATOM 2262 N N . VAL B 2 93 ? 7.280 75.720 48.320 1.00 38.39 95 VAL B N 1
ATOM 2263 C CA . VAL B 2 93 ? 6.697 76.499 49.416 1.00 36.63 95 VAL B CA 1
ATOM 2264 C C . VAL B 2 93 ? 7.457 77.811 49.538 1.00 38.75 95 VAL B C 1
ATOM 2265 O O . VAL B 2 93 ? 8.689 77.796 49.624 1.00 38.49 95 VAL B O 1
ATOM 2269 N N . HIS B 2 94 ? 6.736 78.937 49.553 1.00 40.73 96 HIS B N 1
ATOM 2270 C CA . HIS B 2 94 ? 7.391 80.245 49.636 1.00 40.85 96 HIS B CA 1
ATOM 2271 C C . HIS B 2 94 ? 8.014 80.563 50.990 1.00 36.96 96 HIS B C 1
ATOM 2272 O O . HIS B 2 94 ? 7.469 80.221 52.041 1.00 37.69 96 HIS B O 1
ATOM 2279 N N . PRO B 2 95 ? 9.197 81.202 50.966 1.00 36.52 97 PRO B N 1
ATOM 2280 C CA . PRO B 2 95 ? 9.994 81.610 52.120 1.00 35.29 97 PRO B CA 1
ATOM 2281 C C . PRO B 2 95 ? 9.339 82.686 52.941 1.00 35.37 97 PRO B C 1
ATOM 2282 O O . PRO B 2 95 ? 8.729 83.608 52.406 1.00 36.67 97 PRO B O 1
ATOM 2286 N N . GLN B 2 96 ? 9.487 82.567 54.250 1.00 37.33 98 GLN B N 1
ATOM 2287 C CA . GLN B 2 96 ? 8.954 83.548 55.172 1.00 38.21 98 GLN B CA 1
ATOM 2288 C C . GLN B 2 96 ? 10.201 84.314 55.616 1.00 36.34 98 GLN B C 1
ATOM 2289 O O . GLN B 2 96 ? 11.132 83.736 56.181 1.00 33.59 98 GLN B O 1
ATOM 2295 N N . VAL B 2 97 ? 10.224 85.611 55.328 1.00 36.01 99 VAL B N 1
ATOM 2296 C CA . VAL B 2 97 ? 11.372 86.436 55.654 1.00 34.62 99 VAL B CA 1
ATOM 2297 C C . VAL B 2 97 ? 11.099 87.570 56.635 1.00 36.59 99 VAL B C 1
ATOM 2298 O O . VAL B 2 97 ? 10.140 88.327 56.492 1.00 36.34 99 VAL B O 1
ATOM 2302 N N . THR B 2 98 ? 11.966 87.681 57.633 1.00 37.44 100 THR B N 1
ATOM 2303 C CA . THR B 2 98 ? 11.849 88.717 58.647 1.00 36.83 100 THR B CA 1
ATOM 2304 C C . THR B 2 98 ? 13.229 89.256 58.982 1.00 37.04 100 THR B C 1
ATOM 2305 O O . THR B 2 98 ? 14.217 88.527 58.967 1.00 34.85 100 THR B O 1
ATOM 2309 N N . VAL B 2 99 ? 13.287 90.549 59.267 1.00 38.24 101 VAL B N 1
ATOM 2310 C CA . VAL B 2 99 ? 14.538 91.197 59.613 1.00 37.65 101 VAL B CA 1
ATOM 2311 C C . VAL B 2 99 ? 14.436 91.808 61.001 1.00 38.47 101 VAL B C 1
ATOM 2312 O O . VAL B 2 99 ? 13.358 92.222 61.425 1.00 37.08 101 VAL B O 1
ATOM 2316 N N . TYR B 2 100 ? 15.561 91.845 61.710 1.00 40.88 102 TYR B N 1
ATOM 2317 C CA . TYR B 2 100 ? 15.600 92.418 63.050 1.00 44.14 102 TYR B CA 1
ATOM 2318 C C . TYR B 2 100 ? 17.034 92.615 63.519 1.00 46.25 102 TYR B C 1
ATOM 2319 O O . TYR B 2 100 ? 17.945 91.944 63.042 1.00 46.28 102 TYR B O 1
ATOM 2328 N N . PRO B 2 101 ? 17.252 93.554 64.454 1.00 50.09 103 PRO B N 1
ATOM 2329 C CA . PRO B 2 101 ? 18.583 93.838 64.990 1.00 57.15 103 PRO B CA 1
ATOM 2330 C C . PRO B 2 101 ? 18.961 92.861 66.096 1.00 65.05 103 PRO B C 1
ATOM 2331 O O . PRO B 2 101 ? 18.131 92.482 66.923 1.00 64.87 103 PRO B O 1
ATOM 2335 N N . ALA B 2 102 ? 20.227 92.467 66.105 1.00 77.80 104 ALA B N 1
ATOM 2336 C CA . ALA B 2 102 ? 20.732 91.537 67.102 1.00 88.14 104 ALA B CA 1
ATOM 2337 C C . ALA B 2 102 ? 21.806 92.205 67.959 1.00 97.84 104 ALA B C 1
ATOM 2338 O O . ALA B 2 102 ? 22.295 93.292 67.624 1.00 101.51 104 ALA B O 1
ATOM 2340 N N . LYS B 2 103 ? 22.171 91.537 69.056 1.00 109.84 105 LYS B N 1
ATOM 2341 C CA . LYS B 2 103 ? 23.176 92.036 69.995 1.00 117.95 105 LYS B CA 1
ATOM 2342 C C . LYS B 2 103 ? 22.508 93.190 70.741 1.00 127.40 105 LYS B C 1
ATOM 2343 O O . LYS B 2 103 ? 21.285 93.175 70.923 1.00 126.55 105 LYS B O 1
ATOM 2349 N N . THR B 2 104 ? 23.295 94.178 71.169 1.00 130.30 106 THR B N 1
ATOM 2350 C CA . THR B 2 104 ? 22.755 95.342 71.877 1.00 134.77 106 THR B CA 1
ATOM 2351 C C . THR B 2 104 ? 23.798 96.271 72.510 1.00 137.79 106 THR B C 1
ATOM 2352 O O . THR B 2 104 ? 24.533 95.877 73.419 1.00 139.34 106 THR B O 1
ATOM 2356 N N . GLN B 2 105 ? 23.848 97.506 72.011 1.00 137.99 107 GLN B N 1
ATOM 2357 C CA . GLN B 2 105 ? 24.754 98.545 72.507 1.00 135.88 107 GLN B CA 1
ATOM 2358 C C . GLN B 2 105 ? 24.215 99.915 72.094 1.00 138.20 107 GLN B C 1
ATOM 2359 O O . GLN B 2 105 ? 23.730 100.083 70.973 1.00 134.70 107 GLN B O 1
ATOM 2365 N N . PRO B 2 106 ? 24.292 100.910 73.001 1.00 140.91 108 PRO B N 1
ATOM 2366 C CA . PRO B 2 106 ? 23.827 102.290 72.792 1.00 140.61 108 PRO B CA 1
ATOM 2367 C C . PRO B 2 106 ? 24.211 102.926 71.450 1.00 141.84 108 PRO B C 1
ATOM 2368 O O . PRO B 2 106 ? 24.853 102.292 70.612 1.00 143.80 108 PRO B O 1
ATOM 2372 N N . LEU B 2 107 ? 23.813 104.182 71.254 1.00 141.63 109 LEU B N 1
ATOM 2373 C CA . LEU B 2 107 ? 24.103 104.893 70.009 1.00 137.16 109 LEU B CA 1
ATOM 2374 C C . LEU B 2 107 ? 25.605 104.976 69.735 1.00 140.11 109 LEU B C 1
ATOM 2375 O O . LEU B 2 107 ? 26.416 105.047 70.662 1.00 141.06 109 LEU B O 1
ATOM 2380 N N . GLN B 2 108 ? 25.964 104.970 68.453 1.00 140.64 110 GLN B N 1
ATOM 2381 C CA . GLN B 2 108 ? 27.359 105.045 68.031 1.00 140.75 110 GLN B CA 1
ATOM 2382 C C . GLN B 2 108 ? 28.192 103.894 68.598 1.00 144.56 110 GLN B C 1
ATOM 2383 O O . GLN B 2 108 ? 29.151 104.120 69.338 1.00 140.28 110 GLN B O 1
ATOM 2389 N N . HIS B 2 109 ? 27.820 102.664 68.246 1.00 141.34 111 HIS B N 1
ATOM 2390 C CA . HIS B 2 109 ? 28.529 101.468 68.707 1.00 138.37 111 HIS B CA 1
ATOM 2391 C C . HIS B 2 109 ? 28.257 100.242 67.837 1.00 135.15 111 HIS B C 1
ATOM 2392 O O . HIS B 2 109 ? 27.782 100.366 66.708 1.00 142.60 111 HIS B O 1
ATOM 2399 N N . HIS B 2 110 ? 28.564 99.061 68.372 1.00 133.45 112 HIS B N 1
ATOM 2400 C CA . HIS B 2 110 ? 28.368 97.804 67.648 1.00 123.14 112 HIS B CA 1
ATOM 2401 C C . HIS B 2 110 ? 26.899 97.435 67.462 1.00 114.85 112 HIS B C 1
ATOM 2402 O O . HIS B 2 110 ? 26.063 97.704 68.329 1.00 109.25 112 HIS B O 1
ATOM 2409 N N . ASN B 2 111 ? 26.601 96.807 66.328 1.00 96.14 113 ASN B N 1
ATOM 2410 C CA . ASN B 2 111 ? 25.245 96.388 66.005 1.00 84.68 113 ASN B CA 1
ATOM 2411 C C . ASN B 2 111 ? 25.261 95.426 64.820 1.00 77.67 113 ASN B C 1
ATOM 2412 O O . ASN B 2 111 ? 26.118 95.524 63.941 1.00 75.29 113 ASN B O 1
ATOM 2417 N N . LEU B 2 112 ? 24.319 94.487 64.816 1.00 72.52 114 LEU B N 1
ATOM 2418 C CA . LEU B 2 112 ? 24.194 93.520 63.733 1.00 64.22 114 LEU B CA 1
ATOM 2419 C C . LEU B 2 112 ? 22.775 93.479 63.218 1.00 57.21 114 LEU B C 1
ATOM 2420 O O . LEU B 2 112 ? 21.838 93.858 63.911 1.00 58.23 114 LEU B O 1
ATOM 2425 N N . LEU B 2 113 ? 22.614 92.999 61.999 1.00 51.66 115 LEU B N 1
ATOM 2426 C CA . LEU B 2 113 ? 21.293 92.920 61.416 1.00 48.72 115 LEU B CA 1
ATOM 2427 C C . LEU B 2 113 ? 21.044 91.472 61.023 1.00 45.81 115 LEU B C 1
ATOM 2428 O O . LEU B 2 113 ? 21.941 90.792 60.527 1.00 45.26 115 LEU B O 1
ATOM 2433 N N . VAL B 2 114 ? 19.827 90.998 61.257 1.00 41.03 116 VAL B N 1
ATOM 2434 C CA . VAL B 2 114 ? 19.490 89.620 60.945 1.00 37.73 116 VAL B CA 1
ATOM 2435 C C . VAL B 2 114 ? 18.365 89.464 59.925 1.00 35.77 116 VAL B C 1
ATOM 2436 O O . VAL B 2 114 ? 17.363 90.179 59.967 1.00 34.47 116 VAL B O 1
ATOM 2440 N N . CYS B 2 115 ? 18.553 88.530 59.000 1.00 33.25 117 CYS B N 1
ATOM 2441 C CA . CYS B 2 115 ? 17.536 88.225 58.010 1.00 31.97 117 CYS B CA 1
ATOM 2442 C C . CYS B 2 115 ? 17.226 86.742 58.212 1.00 32.00 117 CYS B C 1
ATOM 2443 O O . CYS B 2 115 ? 18.073 85.882 57.971 1.00 31.46 117 CYS B O 1
ATOM 2446 N N . SER B 2 116 ? 16.018 86.454 58.685 1.00 32.29 118 SER B N 1
ATOM 2447 C CA . SER B 2 116 ? 15.589 85.085 58.923 1.00 32.65 118 SER B CA 1
ATOM 2448 C C . SER B 2 116 ? 14.626 84.620 57.833 1.00 32.61 118 SER B C 1
ATOM 2449 O O . SER B 2 116 ? 13.497 85.111 57.738 1.00 32.04 118 SER B O 1
ATOM 2452 N N . VAL B 2 117 ? 15.089 83.672 57.019 1.00 31.92 119 VAL B N 1
ATOM 2453 C CA . VAL B 2 117 ? 14.310 83.089 55.929 1.00 33.74 119 VAL B CA 1
ATOM 2454 C C . VAL B 2 117 ? 13.942 81.670 56.354 1.00 32.42 119 VAL B C 1
ATOM 2455 O O . VAL B 2 117 ? 14.826 80.850 56.584 1.00 34.15 119 VAL B O 1
ATOM 2459 N N . SER B 2 118 ? 12.652 81.364 56.453 1.00 32.88 120 SER B N 1
ATOM 2460 C CA . SER B 2 118 ? 12.254 80.029 56.887 1.00 31.87 120 SER B CA 1
ATOM 2461 C C . SER B 2 118 ? 10.984 79.437 56.270 1.00 31.46 120 SER B C 1
ATOM 2462 O O . SER B 2 118 ? 10.138 80.147 55.733 1.00 30.73 120 SER B O 1
ATOM 2465 N N . GLY B 2 119 ? 10.874 78.114 56.356 1.00 30.72 121 GLY B N 1
ATOM 2466 C CA . GLY B 2 119 ? 9.716 77.415 55.831 1.00 31.27 121 GLY B CA 1
ATOM 2467 C C . GLY B 2 119 ? 9.631 77.271 54.324 1.00 30.80 121 GLY B C 1
ATOM 2468 O O . GLY B 2 119 ? 8.535 77.135 53.777 1.00 31.14 121 GLY B O 1
ATOM 2469 N N . PHE B 2 120 ? 10.773 77.282 53.647 1.00 30.26 122 PHE B N 1
ATOM 2470 C CA . PHE B 2 120 ? 10.772 77.164 52.197 1.00 29.53 122 PHE B CA 1
ATOM 2471 C C . PHE B 2 120 ? 11.211 75.811 51.684 1.00 30.33 122 PHE B C 1
ATOM 2472 O O . PHE B 2 120 ? 11.851 75.040 52.391 1.00 32.06 122 PHE B O 1
ATOM 2480 N N . TYR B 2 121 ? 10.850 75.536 50.438 1.00 31.01 123 TYR B N 1
ATOM 2481 C CA . TYR B 2 121 ? 11.198 74.294 49.777 1.00 30.39 123 TYR B CA 1
ATOM 2482 C C . TYR B 2 121 ? 11.107 74.497 48.269 1.00 31.15 123 TYR B C 1
ATOM 2483 O O . TYR B 2 121 ? 10.116 75.038 47.774 1.00 31.36 123 TYR B O 1
ATOM 2492 N N . PRO B 2 122 ? 12.116 74.027 47.510 1.00 31.66 124 PRO B N 1
ATOM 2493 C CA . PRO B 2 122 ? 13.335 73.319 47.927 1.00 33.90 124 PRO B CA 1
ATOM 2494 C C . PRO B 2 122 ? 14.287 74.171 48.749 1.00 34.78 124 PRO B C 1
ATOM 2495 O O . PRO B 2 122 ? 13.970 75.299 49.104 1.00 36.17 124 PRO B O 1
ATOM 2499 N N . GLY B 2 123 ? 15.464 73.619 49.024 1.00 37.16 125 GLY B N 1
ATOM 2500 C CA . GLY B 2 123 ? 16.467 74.321 49.803 1.00 39.69 125 GLY B CA 1
ATOM 2501 C C . GLY B 2 123 ? 17.254 75.332 48.998 1.00 42.06 125 GLY B C 1
ATOM 2502 O O . GLY B 2 123 ? 17.713 76.344 49.537 1.00 44.58 125 GLY B O 1
ATOM 2503 N N . SER B 2 124 ? 17.421 75.065 47.707 1.00 42.89 126 SER B N 1
ATOM 2504 C CA . SER B 2 124 ? 18.155 75.979 46.841 1.00 44.36 126 SER B CA 1
ATOM 2505 C C . SER B 2 124 ? 17.558 77.382 47.001 1.00 43.01 126 SER B C 1
ATOM 2506 O O . SER B 2 124 ? 16.414 77.634 46.627 1.00 43.13 126 SER B O 1
ATOM 2509 N N . ILE B 2 125 ? 18.342 78.296 47.552 1.00 40.60 127 ILE B N 1
ATOM 2510 C CA . ILE B 2 125 ? 17.851 79.639 47.800 1.00 38.69 127 ILE B CA 1
ATOM 2511 C C . ILE B 2 125 ? 18.997 80.641 47.797 1.00 39.45 127 ILE B C 1
ATOM 2512 O O . ILE B 2 125 ? 20.129 80.308 48.148 1.00 39.03 127 ILE B O 1
ATOM 2517 N N . GLU B 2 126 ? 18.703 81.877 47.412 1.00 42.67 128 GLU B N 1
ATOM 2518 C CA . GLU B 2 126 ? 19.734 82.907 47.390 1.00 44.18 128 GLU B CA 1
ATOM 2519 C C . GLU B 2 126 ? 19.311 84.106 48.230 1.00 42.06 128 GLU B C 1
ATOM 2520 O O . GLU B 2 126 ? 18.157 84.538 48.196 1.00 41.56 128 GLU B O 1
ATOM 2526 N N . VAL B 2 127 ? 20.258 84.635 48.992 1.00 40.42 129 VAL B N 1
ATOM 2527 C CA . VAL B 2 127 ? 19.994 85.759 49.877 1.00 38.92 129 VAL B CA 1
ATOM 2528 C C . VAL B 2 127 ? 21.090 86.800 49.777 1.00 39.60 129 VAL B C 1
ATOM 2529 O O . VAL B 2 127 ? 22.271 86.467 49.790 1.00 39.35 129 VAL B O 1
ATOM 2533 N N . ARG B 2 128 ? 20.700 88.063 49.675 1.00 40.77 130 ARG B N 1
ATOM 2534 C CA . ARG B 2 128 ? 21.675 89.138 49.585 1.00 41.40 130 ARG B CA 1
ATOM 2535 C C . ARG B 2 128 ? 21.338 90.262 50.560 1.00 41.30 130 ARG B C 1
ATOM 2536 O O . ARG B 2 128 ? 20.252 90.289 51.137 1.00 43.06 130 ARG B O 1
ATOM 2544 N N . TRP B 2 129 ? 22.276 91.186 50.746 1.00 38.80 131 TRP B N 1
ATOM 2545 C CA . TRP B 2 129 ? 22.088 92.309 51.657 1.00 36.58 131 TRP B CA 1
ATOM 2546 C C . TRP B 2 129 ? 22.417 93.615 50.952 1.00 35.92 131 TRP B C 1
ATOM 2547 O O . TRP B 2 129 ? 23.489 93.751 50.366 1.00 35.39 131 TRP B O 1
ATOM 2558 N N . PHE B 2 130 ? 21.498 94.573 51.019 1.00 34.23 132 PHE B N 1
ATOM 2559 C CA . PHE B 2 130 ? 21.697 95.872 50.392 1.00 33.92 132 PHE B CA 1
ATOM 2560 C C . PHE B 2 130 ? 21.631 96.988 51.423 1.00 34.56 132 PHE B C 1
ATOM 2561 O O . PHE B 2 130 ? 20.951 96.862 52.442 1.00 33.63 132 PHE B O 1
ATOM 2569 N N . ARG B 2 131 ? 22.349 98.073 51.148 1.00 36.95 133 ARG B N 1
ATOM 2570 C CA . ARG B 2 131 ? 22.391 99.243 52.024 1.00 39.05 133 ARG B CA 1
ATOM 2571 C C . ARG B 2 131 ? 22.240 100.480 51.137 1.00 38.04 133 ARG B C 1
ATOM 2572 O O . ARG B 2 131 ? 23.156 100.831 50.384 1.00 36.80 133 ARG B O 1
ATOM 2580 N N . ASN B 2 132 ? 21.079 101.131 51.232 1.00 38.06 134 ASN B N 1
ATOM 2581 C CA . ASN B 2 132 ? 20.775 102.311 50.421 1.00 37.73 134 ASN B CA 1
ATOM 2582 C C . ASN B 2 132 ? 20.868 101.935 48.938 1.00 39.30 134 ASN B C 1
ATOM 2583 O O . ASN B 2 132 ? 21.279 102.735 48.096 1.00 37.89 134 ASN B O 1
ATOM 2588 N N . GLY B 2 133 ? 20.494 100.697 48.629 1.00 39.98 135 GLY B N 1
ATOM 2589 C CA . GLY B 2 133 ? 20.533 100.245 47.254 1.00 43.03 135 GLY B CA 1
ATOM 2590 C C . GLY B 2 133 ? 21.796 99.510 46.862 1.00 44.82 135 GLY B C 1
ATOM 2591 O O . GLY B 2 133 ? 21.746 98.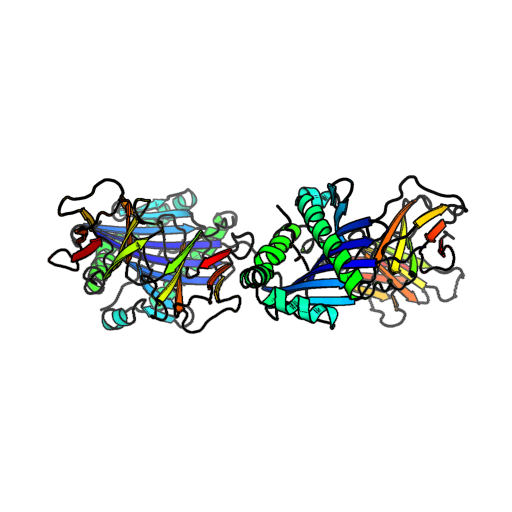591 46.052 1.00 45.65 135 GLY B O 1
ATOM 2592 N N . GLN B 2 134 ? 22.935 99.913 47.416 1.00 48.78 136 GLN B N 1
ATOM 2593 C CA . GLN B 2 134 ? 24.197 99.251 47.097 1.00 52.27 136 GLN B CA 1
ATOM 2594 C C . GLN B 2 134 ? 24.217 97.869 47.755 1.00 51.28 136 GLN B C 1
ATOM 2595 O O . GLN B 2 134 ? 23.752 97.706 48.885 1.00 51.43 136 GLN B O 1
ATOM 2601 N N . GLU B 2 135 ? 24.752 96.875 47.055 1.00 50.24 137 GLU B N 1
ATOM 2602 C CA . GLU B 2 135 ? 24.832 95.531 47.611 1.00 51.73 137 GLU B CA 1
ATOM 2603 C C . GLU B 2 135 ? 25.998 95.432 48.589 1.00 50.09 137 GLU B C 1
ATOM 2604 O O . GLU B 2 135 ? 27.108 95.877 48.293 1.00 49.27 137 GLU B O 1
ATOM 2610 N N . GLU B 2 136 ? 25.739 94.848 49.752 1.00 50.01 138 GLU B N 1
ATOM 2611 C CA . GLU B 2 136 ? 26.770 94.670 50.760 1.00 52.18 138 GLU B CA 1
ATOM 2612 C C . GLU B 2 136 ? 27.449 93.326 50.545 1.00 52.25 138 GLU B C 1
ATOM 2613 O O . GLU B 2 136 ? 26.783 92.290 50.468 1.00 53.06 138 GLU B O 1
ATOM 2619 N N . LYS B 2 137 ? 28.774 93.343 50.433 1.00 54.64 139 LYS B N 1
ATOM 2620 C CA . LYS B 2 137 ? 29.519 92.109 50.241 1.00 56.10 139 LYS B CA 1
ATOM 2621 C C . LYS B 2 137 ? 30.647 91.986 51.255 1.00 57.85 139 LYS B C 1
ATOM 2622 O O . LYS B 2 137 ? 31.687 91.409 50.953 1.00 58.83 139 LYS B O 1
ATOM 2628 N N . THR B 2 138 ? 30.459 92.526 52.454 1.00 59.66 140 THR B N 1
ATOM 2629 C CA . THR B 2 138 ? 31.5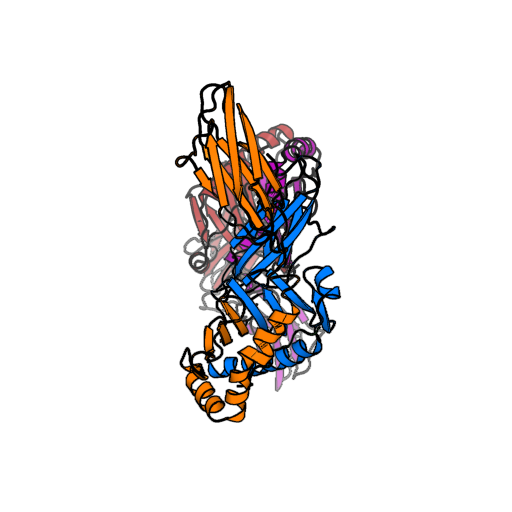12 92.427 53.453 1.00 63.63 140 THR B CA 1
ATOM 2630 C C . THR B 2 138 ? 31.064 91.738 54.745 1.00 61.68 140 THR B C 1
ATOM 2631 O O . THR B 2 138 ? 31.162 90.512 54.874 1.00 63.79 140 THR B O 1
ATOM 2635 N N . GLY B 2 139 ? 30.563 92.518 55.695 1.00 58.44 141 GLY B N 1
ATOM 2636 C CA . GLY B 2 139 ? 30.141 91.955 56.968 1.00 53.07 141 GLY B CA 1
ATOM 2637 C C . GLY B 2 139 ? 28.964 90.998 56.965 1.00 48.51 141 GLY B C 1
ATOM 2638 O O . GLY B 2 139 ? 28.037 91.159 57.758 1.00 45.88 141 GLY B O 1
ATOM 2639 N N . VAL B 2 140 ? 28.993 89.996 56.092 1.00 44.38 142 VAL B N 1
ATOM 2640 C CA . VAL B 2 140 ? 27.903 89.033 56.037 1.00 42.35 142 VAL B CA 1
ATOM 2641 C C . VAL B 2 140 ? 28.340 87.621 56.399 1.00 41.17 142 VAL B C 1
ATOM 2642 O O . VAL B 2 140 ? 29.284 87.078 55.826 1.00 40.86 142 VAL B O 1
ATOM 2646 N N . VAL B 2 141 ? 27.645 87.044 57.370 1.00 42.30 143 VAL B N 1
ATOM 2647 C CA . VAL B 2 141 ? 27.900 85.681 57.814 1.00 44.55 143 VAL B CA 1
ATOM 2648 C C . VAL B 2 141 ? 26.569 84.952 57.746 1.00 45.44 143 VAL B C 1
ATOM 2649 O O . VAL B 2 141 ? 25.533 85.515 58.100 1.00 45.91 143 VAL B O 1
ATOM 2653 N N . SER B 2 142 ? 26.596 83.707 57.283 1.00 46.74 144 SER B N 1
ATOM 2654 C CA . SER B 2 142 ? 25.379 82.917 57.173 1.00 47.30 144 SER B CA 1
ATOM 2655 C C . SER B 2 142 ? 25.488 81.582 57.878 1.00 48.09 144 SER B C 1
ATOM 2656 O O . SER B 2 142 ? 26.569 81.010 58.004 1.00 48.53 144 SER B O 1
ATOM 2659 N N . THR B 2 143 ? 24.349 81.093 58.339 1.00 49.87 145 THR B N 1
ATOM 2660 C CA . THR B 2 143 ? 24.294 79.806 59.006 1.00 49.72 145 THR B CA 1
ATOM 2661 C C . THR B 2 143 ? 24.395 78.751 57.911 1.00 50.87 145 THR B C 1
ATOM 2662 O O . THR B 2 143 ? 24.850 77.637 58.146 1.00 52.28 145 THR B O 1
ATOM 2666 N N . GLY B 2 144 ? 23.983 79.121 56.702 1.00 50.10 146 GLY B N 1
ATOM 2667 C CA . GLY B 2 144 ? 24.001 78.178 55.598 1.00 47.58 146 GLY B CA 1
ATOM 2668 C C . GLY B 2 144 ? 22.656 77.473 55.572 1.00 45.29 146 GLY B C 1
ATOM 2669 O O . GLY B 2 144 ? 21.806 77.711 56.432 1.00 44.41 146 GLY B O 1
ATOM 2670 N N . LEU B 2 145 ? 22.448 76.603 54.599 1.00 43.23 147 LEU B N 1
ATOM 2671 C CA . LEU B 2 145 ? 21.178 75.900 54.514 1.00 43.09 147 LEU B CA 1
ATOM 2672 C C . LEU B 2 145 ? 20.940 75.089 55.792 1.00 42.00 147 LEU B C 1
ATOM 2673 O O . LEU B 2 145 ? 21.874 74.508 56.345 1.00 41.78 147 LEU B O 1
ATOM 2678 N N . ILE B 2 146 ? 19.697 75.055 56.266 1.00 39.50 148 ILE B N 1
ATOM 2679 C CA . ILE B 2 146 ? 19.373 74.310 57.475 1.00 38.41 148 ILE B CA 1
ATOM 2680 C C . ILE B 2 146 ? 18.087 73.531 57.317 1.00 37.97 148 ILE B C 1
ATOM 2681 O O . ILE B 2 146 ? 17.001 74.105 57.203 1.00 38.16 148 ILE B O 1
ATOM 2686 N N . HIS B 2 147 ? 18.229 72.212 57.332 1.00 39.39 149 HIS B N 1
ATOM 2687 C CA . HIS B 2 147 ? 17.109 71.298 57.187 1.00 40.19 149 HIS B CA 1
ATOM 2688 C C . HIS B 2 147 ? 16.268 71.337 58.453 1.00 39.13 149 HIS B C 1
ATOM 2689 O O . HIS B 2 147 ? 16.782 71.627 59.528 1.00 40.00 149 HIS B O 1
ATOM 2696 N N . ASN B 2 148 ? 14.978 71.054 58.328 1.00 36.02 150 ASN B N 1
ATOM 2697 C CA . ASN B 2 148 ? 14.100 71.046 59.484 1.00 34.80 150 ASN B CA 1
ATOM 2698 C C . ASN B 2 148 ? 13.495 69.659 59.630 1.00 34.12 150 ASN B C 1
ATOM 2699 O O . ASN B 2 148 ? 12.737 69.395 60.569 1.00 32.20 150 ASN B O 1
ATOM 2704 N N . GLY B 2 149 ? 13.845 68.781 58.689 1.00 34.84 151 GLY B N 1
ATOM 2705 C CA . GLY B 2 149 ? 13.352 67.414 58.691 1.00 34.14 151 GLY B CA 1
ATOM 2706 C C . GLY B 2 149 ? 11.865 67.246 58.415 1.00 35.56 151 GLY B C 1
ATOM 2707 O O . GLY B 2 149 ? 11.322 66.157 58.610 1.00 36.41 151 GLY B O 1
ATOM 2708 N N . ASP B 2 150 ? 11.198 68.309 57.964 1.00 36.80 152 ASP B N 1
ATOM 2709 C CA . ASP B 2 150 ? 9.766 68.248 57.667 1.00 36.88 152 ASP B CA 1
ATOM 2710 C C . ASP B 2 150 ? 9.461 68.889 56.313 1.00 38.53 152 ASP B C 1
ATOM 2711 O O . ASP B 2 150 ? 8.485 69.623 56.153 1.00 39.08 152 ASP B O 1
ATOM 2716 N N . TRP B 2 151 ? 10.311 68.601 55.337 1.00 38.37 153 TRP B N 1
ATOM 2717 C CA . TRP B 2 151 ? 10.155 69.133 53.990 1.00 39.49 153 TRP B CA 1
ATOM 2718 C C . TRP B 2 151 ? 10.159 70.657 53.922 1.00 40.11 153 TRP B C 1
ATOM 2719 O O . TRP B 2 151 ? 9.431 71.259 53.133 1.00 40.71 153 TRP B O 1
ATOM 2730 N N . THR B 2 152 ? 10.994 71.275 54.751 1.00 40.85 154 THR B N 1
ATOM 2731 C CA . THR B 2 152 ? 11.122 72.732 54.779 1.00 38.92 154 THR B CA 1
ATOM 2732 C C . THR B 2 152 ? 12.510 73.081 55.299 1.00 39.77 154 THR B C 1
ATOM 2733 O O . THR B 2 152 ? 13.049 72.378 56.153 1.00 39.06 154 THR B O 1
ATOM 2737 N N . PHE B 2 153 ? 13.095 74.151 54.772 1.00 38.70 155 PHE B N 1
ATOM 2738 C CA . PHE B 2 153 ? 14.416 74.584 55.218 1.00 38.91 155 PHE B CA 1
ATOM 2739 C C . PHE B 2 153 ? 14.300 75.946 55.881 1.00 38.07 155 PHE B C 1
ATOM 2740 O O . PHE B 2 153 ? 13.240 76.578 55.871 1.00 37.16 155 PHE B O 1
ATOM 2748 N N . GLN B 2 154 ? 15.405 76.393 56.459 1.00 37.80 156 GLN B N 1
ATOM 2749 C CA . GLN B 2 154 ? 15.445 77.703 57.082 1.00 36.27 156 GLN B CA 1
ATOM 2750 C C . GLN B 2 154 ? 16.888 78.146 57.065 1.00 34.58 156 GLN B C 1
ATOM 2751 O O . GLN B 2 154 ? 17.803 77.329 57.137 1.00 35.55 156 GLN B O 1
ATOM 2757 N N . THR B 2 155 ? 17.094 79.442 56.935 1.00 32.54 157 THR B N 1
ATOM 2758 C CA . THR B 2 155 ? 18.442 79.957 56.904 1.00 33.22 157 THR B CA 1
ATOM 2759 C C . THR B 2 155 ? 18.472 81.291 57.634 1.00 31.80 157 THR B C 1
ATOM 2760 O O . THR B 2 155 ? 17.474 82.005 57.701 1.00 31.12 157 THR B O 1
ATOM 2764 N N . LEU B 2 156 ? 19.618 81.609 58.209 1.00 33.24 158 LEU B N 1
ATOM 2765 C CA . LEU B 2 156 ? 19.764 82.854 58.926 1.00 36.59 158 LEU B CA 1
ATOM 2766 C C . LEU B 2 156 ? 21.003 83.524 58.347 1.00 37.74 158 LEU B C 1
ATOM 2767 O O . LEU B 2 156 ? 22.061 82.904 58.236 1.00 39.10 158 LEU B O 1
ATOM 2772 N N . VAL B 2 157 ? 20.857 84.777 57.935 1.00 39.57 159 VAL B N 1
ATOM 2773 C CA . VAL B 2 157 ? 21.965 85.514 57.358 1.00 41.30 159 VAL B CA 1
ATOM 2774 C C . VAL B 2 157 ? 22.098 86.854 58.040 1.00 45.20 159 VAL B C 1
ATOM 2775 O O . VAL B 2 157 ? 21.175 87.668 58.019 1.00 45.10 159 VAL B O 1
ATOM 2779 N N . MET B 2 158 ? 23.257 87.072 58.649 1.00 49.49 160 MET B N 1
ATOM 2780 C CA . MET B 2 158 ? 23.522 88.305 59.361 1.00 54.69 160 MET B CA 1
ATOM 2781 C C . MET B 2 158 ? 24.454 89.256 58.619 1.00 54.94 160 MET B C 1
ATOM 2782 O O . MET B 2 158 ? 25.213 88.854 57.732 1.00 56.28 160 MET B O 1
ATOM 2787 N N . LEU B 2 159 ? 24.374 90.527 58.995 1.00 55.21 161 LEU B N 1
ATOM 2788 C CA . LEU B 2 159 ? 25.192 91.571 58.406 1.00 55.09 161 LEU B CA 1
ATOM 2789 C C . LEU B 2 159 ? 25.591 92.553 59.494 1.00 54.81 161 LEU B C 1
ATOM 2790 O O . LEU B 2 159 ? 24.740 93.108 60.194 1.00 53.50 161 LEU B O 1
ATOM 2795 N N . GLU B 2 160 ? 26.891 92.766 59.631 1.00 55.72 162 GLU B N 1
ATOM 2796 C CA . GLU B 2 160 ? 27.399 93.680 60.631 1.00 59.79 162 GLU B CA 1
ATOM 2797 C C . GLU B 2 160 ? 27.678 95.047 60.024 1.00 57.60 162 GLU B C 1
ATOM 2798 O O . GLU B 2 160 ? 28.529 95.184 59.148 1.00 59.20 162 GLU B O 1
ATOM 2804 N N . THR B 2 161 ? 26.943 96.055 60.484 1.00 56.82 163 THR B N 1
ATOM 2805 C CA . THR B 2 161 ? 27.119 97.422 60.006 1.00 58.00 163 THR B CA 1
ATOM 2806 C C . THR B 2 161 ? 26.824 98.394 61.138 1.00 52.35 163 THR B C 1
ATOM 2807 O O . THR B 2 161 ? 26.261 98.008 62.161 1.00 53.03 163 THR B O 1
ATOM 2811 N N . VAL B 2 162 ? 27.218 99.650 60.953 1.00 51.41 164 VAL B N 1
ATOM 2812 C CA . VAL B 2 162 ? 26.971 100.684 61.946 1.00 46.94 164 VAL B CA 1
ATOM 2813 C C . VAL B 2 162 ? 25.816 101.558 61.457 1.00 45.98 164 VAL B C 1
ATOM 2814 O O . VAL B 2 162 ? 26.028 102.530 60.735 1.00 47.80 164 VAL B O 1
ATOM 2818 N N . PRO B 2 163 ? 24.577 101.216 61.846 1.00 47.21 165 PRO B N 1
ATOM 2819 C CA . PRO B 2 163 ? 23.347 101.922 61.479 1.00 46.40 165 PRO B CA 1
ATOM 2820 C C . PRO B 2 163 ? 23.355 103.436 61.666 1.00 46.45 165 PRO B C 1
ATOM 2821 O O . PRO B 2 163 ? 23.657 103.940 62.744 1.00 50.39 165 PRO B O 1
ATOM 2825 N N . ARG B 2 164 ? 22.998 104.150 60.603 1.00 51.26 166 ARG B N 1
ATOM 2826 C CA . ARG B 2 164 ? 22.928 105.608 60.620 1.00 50.68 166 ARG B CA 1
ATOM 2827 C C . ARG B 2 164 ? 21.492 106.045 60.345 1.00 46.66 166 ARG B C 1
ATOM 2828 O O . ARG B 2 164 ? 20.793 105.433 59.529 1.00 46.41 166 ARG B O 1
ATOM 2836 N N . SER B 2 165 ? 21.048 107.102 61.017 1.00 41.08 167 SER B N 1
ATOM 2837 C CA . SER B 2 165 ? 19.684 107.576 60.823 1.00 37.91 167 SER B CA 1
ATOM 2838 C C . SER B 2 165 ? 19.379 107.877 59.371 1.00 35.55 167 SER B C 1
ATOM 2839 O O . SER B 2 165 ? 20.197 108.445 58.651 1.00 37.09 167 SER B O 1
ATOM 2842 N N . GLY B 2 166 ? 18.188 107.481 58.944 1.00 34.65 168 GLY B N 1
ATOM 2843 C CA . GLY B 2 166 ? 17.784 107.705 57.574 1.00 31.79 168 GLY B CA 1
ATOM 2844 C C . GLY B 2 166 ? 18.197 106.599 56.618 1.00 31.32 168 GLY B C 1
ATOM 2845 O O . GLY B 2 166 ? 17.773 106.606 55.472 1.00 31.29 168 GLY B O 1
ATOM 2846 N N . GLU B 2 167 ? 19.021 105.653 57.066 1.00 30.97 169 GLU B N 1
ATOM 2847 C CA . GLU B 2 167 ? 19.461 104.564 56.190 1.00 31.24 169 GLU B CA 1
ATOM 2848 C C . GLU B 2 167 ? 18.392 103.493 55.954 1.00 30.98 169 GLU B C 1
ATOM 2849 O O . GLU B 2 167 ? 17.470 103.305 56.757 1.00 27.45 169 GLU B O 1
ATOM 2855 N N . VAL B 2 168 ? 18.531 102.796 54.833 1.00 31.83 170 VAL B N 1
ATOM 2856 C CA . VAL B 2 168 ? 17.604 101.731 54.478 1.00 32.94 170 VAL B CA 1
ATOM 2857 C C . VAL B 2 168 ? 18.375 100.470 54.110 1.00 30.87 170 VAL B C 1
ATOM 2858 O O . VAL B 2 168 ? 19.180 100.457 53.172 1.00 28.45 170 VAL B O 1
ATOM 2862 N N . TYR B 2 169 ? 18.134 99.420 54.883 1.00 30.30 171 TYR B N 1
ATOM 2863 C CA . TYR B 2 169 ? 18.777 98.131 54.668 1.00 30.16 171 TYR B CA 1
ATOM 2864 C C . TYR B 2 169 ? 17.745 97.172 54.111 1.00 28.66 171 TYR B C 1
ATOM 2865 O O . TYR B 2 169 ? 16.610 97.120 54.588 1.00 26.77 171 TYR B O 1
ATOM 2874 N N . THR B 2 170 ? 18.141 96.414 53.096 1.00 29.61 172 THR B N 1
ATOM 2875 C CA . THR B 2 170 ? 17.224 95.477 52.471 1.00 31.12 172 THR B CA 1
ATOM 2876 C C . THR B 2 170 ? 17.786 94.068 52.363 1.00 29.98 172 THR B C 1
ATOM 2877 O O . THR B 2 170 ? 18.963 93.870 52.034 1.00 28.79 172 THR B O 1
ATOM 2881 N N . CYS B 2 171 ? 16.932 93.095 52.658 1.00 30.05 173 CYS B N 1
ATOM 2882 C CA . CYS B 2 171 ? 17.293 91.688 52.546 1.00 31.21 173 CYS B CA 1
ATOM 2883 C C . CYS B 2 171 ? 16.574 91.146 51.305 1.00 30.91 173 CYS B C 1
ATOM 2884 O O . CYS B 2 171 ? 15.357 91.291 51.174 1.00 28.07 173 CYS B O 1
ATOM 2887 N N . GLN B 2 172 ? 17.322 90.524 50.398 1.00 32.73 174 GLN B N 1
ATOM 2888 C CA . GLN B 2 172 ? 16.731 89.994 49.173 1.00 35.99 174 GLN B CA 1
ATOM 2889 C C . GLN B 2 172 ? 16.881 88.486 49.036 1.00 37.45 174 GLN B C 1
ATOM 2890 O O . GLN B 2 172 ? 17.996 87.959 49.069 1.00 37.06 174 GLN B O 1
ATOM 2896 N N . VAL B 2 173 ? 15.748 87.809 48.861 1.00 38.76 175 VAL B N 1
ATOM 2897 C CA . VAL B 2 173 ? 15.699 86.355 48.725 1.00 40.04 175 VAL B CA 1
ATOM 2898 C C . VAL B 2 173 ? 15.190 85.931 47.356 1.00 45.25 175 VAL B C 1
ATOM 2899 O O . VAL B 2 173 ? 14.090 86.313 46.948 1.00 43.87 175 VAL B O 1
ATOM 2903 N N . GLU B 2 174 ? 15.988 85.147 46.641 1.00 48.73 176 GLU B N 1
ATOM 2904 C CA . GLU B 2 174 ? 15.566 84.643 45.345 1.00 51.96 176 GLU B CA 1
ATOM 2905 C C . GLU B 2 174 ? 15.365 83.163 45.563 1.00 51.37 176 GLU B C 1
ATOM 2906 O O . GLU B 2 174 ? 16.215 82.502 46.154 1.00 54.91 176 GLU B O 1
ATOM 2912 N N . HIS B 2 175 ? 14.231 82.647 45.102 1.00 51.98 177 HIS B N 1
ATOM 2913 C CA . HIS B 2 175 ? 13.912 81.241 45.294 1.00 46.40 177 HIS B CA 1
ATOM 2914 C C . HIS B 2 175 ? 12.894 80.747 44.259 1.00 42.80 177 HIS B C 1
ATOM 2915 O O . HIS B 2 175 ? 12.145 81.533 43.691 1.00 41.54 177 HIS B O 1
ATOM 2922 N N . PRO B 2 176 ? 12.882 79.436 43.983 1.00 43.93 178 PRO B N 1
ATOM 2923 C CA . PRO B 2 176 ? 11.964 78.828 43.018 1.00 38.79 178 PRO B CA 1
ATOM 2924 C C . PRO B 2 176 ? 10.470 78.955 43.322 1.00 37.58 178 PRO B C 1
ATOM 2925 O O . PRO B 2 176 ? 9.639 78.658 42.469 1.00 39.58 178 PRO B O 1
ATOM 2929 N N . SER B 2 177 ? 10.114 79.387 44.524 1.00 38.79 179 SER B N 1
ATOM 2930 C CA . SER B 2 177 ? 8.699 79.516 44.857 1.00 37.49 179 SER B CA 1
ATOM 2931 C C . SER B 2 177 ? 8.144 80.873 44.438 1.00 37.23 179 SER B C 1
ATOM 2932 O O . SER B 2 177 ? 6.935 81.105 44.495 1.00 35.82 179 SER B O 1
ATOM 2935 N N . VAL B 2 178 ? 9.027 81.769 44.015 1.00 35.91 180 VAL B N 1
ATOM 2936 C CA . VAL B 2 178 ? 8.597 83.101 43.611 1.00 37.27 180 VAL B CA 1
ATOM 2937 C C . VAL B 2 178 ? 9.181 83.568 42.280 1.00 39.66 180 VAL B C 1
ATOM 2938 O O . VAL B 2 178 ? 10.383 83.464 42.034 1.00 38.69 180 VAL B O 1
ATOM 2942 N N . THR B 2 179 ? 8.300 84.083 41.428 1.00 45.57 181 THR B N 1
ATOM 2943 C CA . THR B 2 179 ? 8.663 84.578 40.100 1.00 48.81 181 THR B CA 1
ATOM 2944 C C . THR B 2 179 ? 9.624 85.749 40.234 1.00 50.54 181 THR B C 1
ATOM 2945 O O . THR B 2 179 ? 10.610 85.861 39.500 1.00 51.56 181 THR B O 1
ATOM 2949 N N . SER B 2 180 ? 9.311 86.622 41.183 1.00 52.24 182 SER B N 1
ATOM 2950 C CA . SER B 2 180 ? 10.112 87.805 41.459 1.00 50.82 182 SER B CA 1
ATOM 2951 C C . SER B 2 180 ? 10.696 87.662 42.862 1.00 47.47 182 SER B C 1
ATOM 2952 O O . SER B 2 180 ? 10.058 87.103 43.746 1.00 49.94 182 SER B O 1
ATOM 2955 N N . PRO B 2 181 ? 11.918 88.167 43.084 1.00 49.41 183 PRO B N 1
ATOM 2956 C CA . PRO B 2 181 ? 12.575 88.081 44.396 1.00 45.56 183 PRO B CA 1
ATOM 2957 C C . PRO B 2 181 ? 11.863 88.818 45.521 1.00 42.05 183 PRO B C 1
ATOM 2958 O O . PRO B 2 181 ? 11.342 89.905 45.317 1.00 43.82 183 PRO B O 1
ATOM 2962 N N . LEU B 2 182 ? 11.847 88.212 46.706 1.00 42.40 184 LEU B N 1
ATOM 2963 C CA . LEU B 2 182 ? 11.217 88.817 47.878 1.00 39.64 184 LEU B CA 1
ATOM 2964 C C . LEU B 2 182 ? 12.196 89.788 48.536 1.00 35.99 184 LEU B C 1
ATOM 2965 O O . LEU B 2 182 ? 13.420 89.607 48.467 1.00 34.22 184 LEU B O 1
ATOM 2970 N N . THR B 2 183 ? 11.661 90.827 49.165 1.00 33.11 185 THR B N 1
ATOM 2971 C CA . THR B 2 183 ? 12.512 91.787 49.848 1.00 31.77 185 THR B CA 1
ATOM 2972 C C . THR B 2 183 ? 11.885 92.245 51.158 1.00 29.72 185 THR B C 1
ATOM 2973 O O . THR B 2 183 ? 10.670 92.369 51.270 1.00 29.39 185 THR B O 1
ATOM 2977 N N . VAL B 2 184 ? 12.726 92.462 52.159 1.00 28.75 186 VAL B N 1
ATOM 2978 C CA . VAL B 2 184 ? 12.272 92.953 53.446 1.00 29.03 186 VAL B CA 1
ATOM 2979 C C . VAL B 2 184 ? 13.248 94.056 53.792 1.00 28.03 186 VAL B C 1
ATOM 2980 O O . VAL B 2 184 ? 14.462 93.870 53.718 1.00 25.36 186 VAL B O 1
ATOM 2984 N N . GLU B 2 185 ? 12.708 95.213 54.144 1.00 31.01 187 GLU B N 1
ATOM 2985 C CA . GLU B 2 185 ? 13.534 96.363 54.458 1.00 34.72 187 GLU B CA 1
ATOM 2986 C C . GLU B 2 185 ? 13.509 96.692 55.936 1.00 32.73 187 GLU B C 1
ATOM 2987 O O . GLU B 2 185 ? 12.507 96.476 56.618 1.00 34.07 187 GLU B O 1
ATOM 2993 N N . TRP B 2 186 ? 14.631 97.218 56.415 1.00 31.90 188 TRP B N 1
ATOM 2994 C CA . TRP B 2 186 ? 14.777 97.651 57.798 1.00 31.07 188 TRP B CA 1
ATOM 2995 C C . TRP B 2 186 ? 15.268 99.090 57.720 1.00 31.47 188 TRP B C 1
ATOM 2996 O O . TRP B 2 186 ? 16.215 99.400 56.990 1.00 27.56 188 TRP B O 1
ATOM 3007 N N . ARG B 2 187 ? 14.617 99.976 58.458 1.00 33.84 189 ARG B N 1
ATOM 3008 C CA . ARG B 2 187 ? 15.026 101.366 58.441 1.00 35.35 189 ARG B CA 1
ATOM 3009 C C . ARG B 2 187 ? 15.578 101.786 59.780 1.00 35.95 189 ARG B C 1
ATOM 3010 O O . ARG B 2 187 ? 14.931 101.603 60.807 1.00 35.46 189 ARG B O 1
ATOM 3018 N N . ALA B 2 188 ? 16.791 102.343 59.737 1.00 37.34 190 ALA B N 1
ATOM 3019 C CA . ALA B 2 188 ? 17.533 102.797 60.912 1.00 39.95 190 ALA B CA 1
ATOM 3020 C C . ALA B 2 188 ? 17.047 104.109 61.536 1.00 42.68 190 ALA B C 1
ATOM 3021 O O . ALA B 2 188 ? 16.474 104.952 60.808 1.00 43.54 190 ALA B O 1
ATOM 3024 N N . GLN C 3 1 ? 0.859 55.373 40.582 1.00 67.58 306 GLN C N 1
ATOM 3025 C CA . GLN C 3 1 ? 0.048 55.169 41.805 1.00 63.47 306 GLN C CA 1
ATOM 3026 C C . GLN C 3 1 ? 0.842 54.464 42.896 1.00 58.31 306 GLN C C 1
ATOM 3027 O O . GLN C 3 1 ? 0.745 54.830 44.065 1.00 58.67 306 GLN C O 1
ATOM 3033 N N . TRP C 3 2 ? 1.625 53.458 42.509 1.00 51.37 307 TRP C N 1
ATOM 3034 C CA . TRP C 3 2 ? 2.413 52.680 43.463 1.00 44.41 307 TRP C CA 1
ATOM 3035 C C . TRP C 3 2 ? 3.926 52.855 43.386 1.00 37.37 307 TRP C C 1
ATOM 3036 O O . TRP C 3 2 ? 4.508 52.870 42.301 1.00 35.90 307 TRP C O 1
ATOM 3047 N N . ILE C 3 3 ? 4.545 52.980 44.559 1.00 30.54 308 ILE C N 1
ATOM 3048 C CA . ILE C 3 3 ? 5.993 53.123 44.692 1.00 26.53 308 ILE C CA 1
ATOM 3049 C C . ILE C 3 3 ? 6.545 51.702 44.708 1.00 24.00 308 ILE C C 1
ATOM 3050 O O . ILE C 3 3 ? 6.085 50.874 45.478 1.00 25.98 308 ILE C O 1
ATOM 3055 N N . ARG C 3 4 ? 7.510 51.401 43.851 1.00 21.83 309 ARG C N 1
ATOM 3056 C CA . ARG C 3 4 ? 8.050 50.047 43.805 1.00 20.92 309 ARG C CA 1
ATOM 3057 C C . ARG C 3 4 ? 9.277 49.851 44.652 1.00 22.68 309 ARG C C 1
ATOM 3058 O O . ARG C 3 4 ? 10.121 50.742 44.741 1.00 22.00 309 ARG C O 1
ATOM 3066 N N . VAL C 3 5 ? 9.381 48.668 45.255 1.00 22.37 310 VAL C N 1
ATOM 3067 C CA . VAL C 3 5 ? 10.523 48.342 46.095 1.00 21.87 310 VAL C CA 1
ATOM 3068 C C . VAL C 3 5 ? 11.581 47.621 45.279 1.00 24.70 310 VAL C C 1
ATOM 3069 O O . VAL C 3 5 ? 11.266 46.912 44.317 1.00 23.63 310 VAL C O 1
ATOM 3073 N N . ASN C 3 6 ? 12.840 47.817 45.652 1.00 23.76 311 ASN C N 1
ATOM 3074 C CA . ASN C 3 6 ? 13.924 47.135 44.970 1.00 24.37 311 ASN C CA 1
ATOM 3075 C C . ASN C 3 6 ? 14.315 45.992 45.896 1.00 24.20 311 ASN C C 1
ATOM 3076 O O . ASN C 3 6 ? 14.820 46.218 46.985 1.00 25.50 311 ASN C O 1
ATOM 3081 N N . ILE C 3 7 ? 14.047 44.767 45.463 1.00 26.43 312 ILE C N 1
ATOM 3082 C CA . ILE C 3 7 ? 14.347 43.568 46.245 1.00 26.99 312 ILE C CA 1
ATOM 3083 C C . ILE C 3 7 ? 15.806 43.146 46.150 1.00 25.99 312 ILE C C 1
ATOM 3084 O O . ILE C 3 7 ? 16.310 42.831 45.071 1.00 25.53 312 ILE C O 1
ATOM 3089 N N . PRO C 3 8 ? 16.498 43.114 47.294 1.00 27.56 313 PRO C N 1
ATOM 3090 C CA . PRO C 3 8 ? 17.913 42.735 47.382 1.00 25.78 313 PRO C CA 1
ATOM 3091 C C . PRO C 3 8 ? 18.200 41.246 47.227 1.00 24.90 313 PRO C C 1
ATOM 3092 O O . PRO C 3 8 ? 17.315 40.408 47.352 1.00 23.47 313 PRO C O 1
ATOM 3096 N N . LYS C 3 9 ? 19.462 40.934 46.971 1.00 26.38 314 LYS C N 1
ATOM 3097 C CA . LYS C 3 9 ? 19.903 39.559 46.783 1.00 28.22 314 LYS C CA 1
ATOM 3098 C C . LYS C 3 9 ? 20.422 38.978 48.099 1.00 29.86 314 LYS C C 1
ATOM 3099 O O . LYS C 3 9 ? 21.083 39.676 48.867 1.00 29.25 314 LYS C O 1
ATOM 3105 N N . ARG C 3 10 ? 20.118 37.704 48.348 1.00 32.95 315 ARG C N 1
ATOM 3106 C CA . ARG C 3 10 ? 20.563 36.996 49.556 1.00 35.83 315 ARG C CA 1
ATOM 3107 C C . ARG C 3 10 ? 21.993 36.476 49.407 1.00 37.63 315 ARG C C 1
ATOM 3108 O O . ARG C 3 10 ? 22.299 35.786 48.436 1.00 36.62 315 ARG C O 1
ATOM 3116 N N . ILE C 3 11 ? 22.857 36.786 50.372 1.00 41.40 316 ILE C N 1
ATOM 3117 C CA . ILE C 3 11 ? 24.246 36.330 50.323 1.00 45.56 316 ILE C CA 1
ATOM 3118 C C . ILE C 3 11 ? 24.355 34.865 50.722 1.00 45.38 316 ILE C C 1
ATOM 3119 O O . ILE C 3 11 ? 24.253 34.559 51.929 1.00 45.45 316 ILE C O 1
ATOM 3125 N N . GLU D 1 1 ? 16.509 48.863 95.193 1.00 50.99 3 GLU D N 1
ATOM 3126 C CA . GLU D 1 1 ? 17.461 49.518 94.252 1.00 51.56 3 GLU D CA 1
ATOM 3127 C C . GLU D 1 1 ? 18.576 48.556 93.911 1.00 50.45 3 GLU D C 1
ATOM 3128 O O . GLU D 1 1 ? 18.486 47.370 94.211 1.00 52.67 3 GLU D O 1
ATOM 3134 N N . GLU D 1 2 ? 19.624 49.059 93.276 1.00 48.20 4 GLU D N 1
ATOM 3135 C CA . GLU D 1 2 ? 20.743 48.208 92.897 1.00 47.28 4 GLU D CA 1
ATOM 3136 C C . GLU D 1 2 ? 22.033 48.755 93.471 1.00 44.24 4 GLU D C 1
ATOM 3137 O O . GLU D 1 2 ? 22.824 48.025 94.066 1.00 44.45 4 GLU D O 1
ATOM 3143 N N . HIS D 1 3 ? 22.252 50.048 93.289 1.00 40.10 5 HIS D N 1
ATOM 3144 C CA . HIS D 1 3 ? 23.465 50.646 93.789 1.00 36.83 5 HIS D CA 1
ATOM 3145 C C . HIS D 1 3 ? 23.242 52.045 94.314 1.00 34.22 5 HIS D C 1
ATOM 3146 O O . HIS D 1 3 ? 22.262 52.702 93.982 1.00 34.02 5 HIS D O 1
ATOM 3153 N N . VAL D 1 4 ? 24.165 52.485 95.157 1.00 31.60 6 VAL D N 1
ATOM 3154 C CA . VAL D 1 4 ? 24.099 53.802 95.752 1.00 27.82 6 VAL D CA 1
ATOM 3155 C C . VAL D 1 4 ? 25.500 54.381 95.848 1.00 26.41 6 VAL D C 1
ATOM 3156 O O . VAL D 1 4 ? 26.405 53.772 96.409 1.00 24.50 6 VAL D O 1
ATOM 3160 N N . ILE D 1 5 ? 25.690 55.559 95.287 1.00 25.87 7 ILE D N 1
ATOM 3161 C CA . ILE D 1 5 ? 26.986 56.184 95.389 1.00 24.11 7 ILE D CA 1
ATOM 3162 C C . ILE D 1 5 ? 26.753 57.429 96.198 1.00 22.01 7 ILE D C 1
ATOM 3163 O O . ILE D 1 5 ? 25.847 58.200 95.896 1.00 21.98 7 ILE D O 1
ATOM 3168 N N . ILE D 1 6 ? 27.560 57.622 97.231 1.00 20.32 8 ILE D N 1
ATOM 3169 C CA . ILE D 1 6 ? 27.418 58.799 98.065 1.00 19.21 8 ILE D CA 1
ATOM 3170 C C . ILE D 1 6 ? 28.673 59.638 98.150 1.00 20.91 8 ILE D C 1
ATOM 3171 O O . ILE D 1 6 ? 29.787 59.118 98.240 1.00 21.67 8 ILE D O 1
ATOM 3176 N N . GLN D 1 7 ? 28.480 60.950 98.081 1.00 22.89 9 GLN D N 1
ATOM 3177 C CA . GLN D 1 7 ? 29.574 61.899 98.225 1.00 20.98 9 GLN D CA 1
ATOM 3178 C C . GLN D 1 7 ? 29.320 62.422 99.634 1.00 19.50 9 GLN D C 1
ATOM 3179 O O . GLN D 1 7 ? 28.355 63.150 99.854 1.00 20.14 9 GLN D O 1
ATOM 3185 N N . ALA D 1 8 ? 30.148 62.014 100.592 1.00 18.49 10 ALA D N 1
ATOM 3186 C CA . ALA D 1 8 ? 29.982 62.450 101.980 1.00 19.91 10 ALA D CA 1
ATOM 3187 C C . ALA D 1 8 ? 31.138 63.347 102.389 1.00 20.25 10 ALA D C 1
ATOM 3188 O O . ALA D 1 8 ? 32.299 62.970 102.253 1.00 19.58 10 ALA D O 1
ATOM 3190 N N . GLU D 1 9 ? 30.814 64.535 102.883 1.00 20.58 11 GLU D N 1
ATOM 3191 C CA . GLU D 1 9 ? 31.828 65.481 103.324 1.00 24.21 11 GLU D CA 1
ATOM 3192 C C . GLU D 1 9 ? 31.435 66.072 104.658 1.00 22.67 11 GLU D C 1
ATOM 3193 O O . GLU D 1 9 ? 30.279 65.999 105.053 1.00 25.21 11 GLU D O 1
ATOM 3199 N N . PHE D 1 10 ? 32.397 66.643 105.367 1.00 22.59 12 PHE D N 1
ATOM 3200 C CA . PHE D 1 10 ? 32.087 67.258 106.646 1.00 23.34 12 PHE D CA 1
ATOM 3201 C C . PHE D 1 10 ? 33.178 68.187 107.126 1.00 22.72 12 PHE D C 1
ATOM 3202 O O . PHE D 1 10 ? 34.344 68.062 106.746 1.00 21.32 12 PHE D O 1
ATOM 3210 N N . TYR D 1 11 ? 32.776 69.136 107.954 1.00 23.16 13 TYR D N 1
ATOM 3211 C CA . TYR D 1 11 ? 33.710 70.067 108.543 1.00 25.18 13 TYR D CA 1
ATOM 3212 C C . TYR D 1 11 ? 33.406 70.082 110.038 1.00 23.50 13 TYR D C 1
ATOM 3213 O O . TYR D 1 11 ? 32.244 70.007 110.442 1.00 21.47 13 TYR D O 1
ATOM 3222 N N . LEU D 1 12 ? 34.449 70.176 110.857 1.00 23.95 14 LEU D N 1
ATOM 3223 C CA . LEU D 1 12 ? 34.271 70.164 112.306 1.00 23.99 14 LEU D CA 1
ATOM 3224 C C . LEU D 1 12 ? 34.983 71.274 113.076 1.00 24.39 14 LEU D C 1
ATOM 3225 O O . LEU D 1 12 ? 36.194 71.414 112.970 1.00 24.17 14 LEU D O 1
ATOM 3230 N N . ASN D 1 13 ? 34.229 72.063 113.841 1.00 24.86 15 ASN D N 1
ATOM 3231 C CA . ASN D 1 13 ? 34.815 73.125 114.671 1.00 28.30 15 ASN D CA 1
ATOM 3232 C C . ASN D 1 13 ? 34.658 72.687 116.127 1.00 32.34 15 ASN D C 1
ATOM 3233 O O . ASN D 1 13 ? 33.697 72.001 116.478 1.00 28.06 15 ASN D O 1
ATOM 3238 N N . PRO D 1 14 ? 35.584 73.099 117.006 1.00 33.33 16 PRO D N 1
ATOM 3239 C CA . PRO D 1 14 ? 36.758 73.941 116.747 1.00 36.80 16 PRO D CA 1
ATOM 3240 C C . PRO D 1 14 ? 37.992 73.252 116.146 1.00 39.16 16 PRO D C 1
ATOM 3241 O O . PRO D 1 14 ? 38.950 73.920 115.742 1.00 38.09 16 PRO D O 1
ATOM 3245 N N . ASP D 1 15 ? 37.978 71.928 116.078 1.00 37.20 17 ASP D N 1
ATOM 3246 C CA . ASP D 1 15 ? 39.122 71.192 115.539 1.00 37.39 17 ASP D CA 1
ATOM 3247 C C . ASP D 1 15 ? 39.604 71.689 114.184 1.00 38.08 17 ASP D C 1
ATOM 3248 O O . ASP D 1 15 ? 40.787 71.591 113.870 1.00 38.47 17 ASP D O 1
ATOM 3253 N N . GLN D 1 16 ? 38.683 72.213 113.382 1.00 39.91 18 GLN D N 1
ATOM 3254 C CA . GLN D 1 16 ? 39.003 72.708 112.048 1.00 39.05 18 GLN D CA 1
ATOM 3255 C C . GLN D 1 16 ? 39.480 71.592 111.124 1.00 37.70 18 GLN D C 1
ATOM 3256 O O . GLN D 1 16 ? 40.449 71.740 110.384 1.00 37.75 18 GLN D O 1
ATOM 3262 N N . SER D 1 17 ? 38.795 70.463 111.174 1.00 35.53 19 SER D N 1
ATOM 3263 C CA . SER D 1 17 ? 39.148 69.346 110.319 1.00 36.22 19 SER D CA 1
ATOM 3264 C C . SER D 1 17 ? 37.985 69.035 109.379 1.00 34.94 19 SER D C 1
ATOM 3265 O O . SER D 1 17 ? 36.816 69.250 109.713 1.00 34.39 19 SER D O 1
ATOM 3268 N N . GLY D 1 18 ? 38.313 68.541 108.196 1.00 33.50 20 GLY D N 1
ATOM 3269 C CA . GLY D 1 18 ? 37.282 68.207 107.242 1.00 32.79 20 GLY D CA 1
ATOM 3270 C C . GLY D 1 18 ? 37.698 66.982 106.470 1.00 30.87 20 GLY D C 1
ATOM 3271 O O . GLY D 1 18 ? 38.887 66.689 106.369 1.00 30.52 20 GLY D O 1
ATOM 3272 N N . GLU D 1 19 ? 36.719 66.264 105.932 1.00 30.30 21 GLU D N 1
ATOM 3273 C CA . GLU D 1 19 ? 36.983 65.064 105.150 1.00 27.72 21 GLU D CA 1
ATOM 3274 C C . GLU D 1 19 ? 36.047 65.023 103.951 1.00 25.24 21 GLU D C 1
ATOM 3275 O O . GLU D 1 19 ? 34.928 65.520 104.005 1.00 22.87 21 GLU D O 1
ATOM 3281 N N . PHE D 1 20 ? 36.515 64.448 102.856 1.00 23.72 22 PHE D N 1
ATOM 3282 C CA . PHE D 1 20 ? 35.701 64.354 101.653 1.00 23.07 22 PHE D CA 1
ATOM 3283 C C . PHE D 1 20 ? 35.931 62.992 101.039 1.00 23.84 22 PHE D C 1
ATOM 3284 O O . PHE D 1 20 ? 37.071 62.631 100.753 1.00 23.79 22 PHE D O 1
ATOM 3292 N N . MET D 1 21 ? 34.860 62.231 100.832 1.00 24.52 23 MET D N 1
ATOM 3293 C CA . MET D 1 21 ? 35.008 60.904 100.252 1.00 25.36 23 MET D CA 1
ATOM 3294 C C . MET D 1 21 ? 33.785 60.426 99.475 1.00 26.30 23 MET D C 1
ATOM 3295 O O . MET D 1 21 ? 32.704 61.004 99.575 1.00 26.32 23 MET D O 1
ATOM 3300 N N . PHE D 1 22 ? 33.979 59.371 98.688 1.00 27.48 24 PHE D N 1
ATOM 3301 C CA . PHE D 1 22 ? 32.914 58.773 97.898 1.00 26.60 24 PHE D CA 1
ATOM 3302 C C . PHE D 1 22 ? 32.709 57.351 98.361 1.00 26.90 24 PHE D C 1
ATOM 3303 O O . PHE D 1 22 ? 33.669 56.598 98.501 1.00 26.29 24 PHE D O 1
ATOM 3311 N N . ASP D 1 23 ? 31.452 56.990 98.589 1.00 26.30 25 ASP D N 1
ATOM 3312 C CA . ASP D 1 23 ? 31.087 55.658 99.041 1.00 26.96 25 ASP D CA 1
ATOM 3313 C C . ASP D 1 23 ? 30.281 54.913 97.977 1.00 28.29 25 ASP D C 1
ATOM 3314 O O . ASP D 1 23 ? 29.433 55.498 97.317 1.00 30.59 25 ASP D O 1
ATOM 3319 N N . PHE D 1 24 ? 30.558 53.626 97.808 1.00 28.77 26 PHE D N 1
ATOM 3320 C CA . PHE D 1 24 ? 29.808 52.799 96.873 1.00 29.04 26 PHE D CA 1
ATOM 3321 C C . PHE D 1 24 ? 29.313 51.570 97.650 1.00 28.83 26 PHE D C 1
ATOM 3322 O O . PHE D 1 24 ? 30.095 50.708 98.024 1.00 30.34 26 PHE D O 1
ATOM 3330 N N . ASP D 1 25 ? 28.012 51.519 97.916 1.00 30.13 27 ASP D N 1
ATOM 3331 C CA . ASP D 1 25 ? 27.379 50.414 98.635 1.00 30.87 27 ASP D CA 1
ATOM 3332 C C . ASP D 1 25 ? 28.029 50.030 99.959 1.00 29.96 27 ASP D C 1
ATOM 3333 O O . ASP D 1 25 ? 27.976 48.870 100.368 1.00 29.77 27 ASP D O 1
ATOM 3338 N N . GLY D 1 26 ? 28.638 50.992 100.636 1.00 28.02 28 GLY D N 1
ATOM 3339 C CA . GLY D 1 26 ? 29.248 50.686 101.916 1.00 26.05 28 GLY D CA 1
ATOM 3340 C C . GLY D 1 26 ? 30.755 50.773 101.897 1.00 24.07 28 GLY D C 1
ATOM 3341 O O . GLY D 1 26 ? 31.390 50.862 102.946 1.00 21.04 28 GLY D O 1
ATOM 3342 N N . ASP D 1 27 ? 31.328 50.756 100.700 1.00 22.61 29 ASP D N 1
ATOM 3343 C CA . ASP D 1 27 ? 32.770 50.837 100.558 1.00 24.45 29 ASP D CA 1
ATOM 3344 C C . ASP D 1 27 ? 33.283 52.205 100.120 1.00 24.17 29 ASP D C 1
ATOM 3345 O O . ASP D 1 27 ? 32.557 52.994 99.518 1.00 20.59 29 ASP D O 1
ATOM 3350 N N . GLU D 1 28 ? 34.547 52.475 100.441 1.00 25.13 30 GLU D N 1
ATOM 3351 C CA . GLU D 1 28 ? 35.183 53.728 100.071 1.00 25.86 30 GLU D CA 1
ATOM 3352 C C . GLU D 1 28 ? 35.814 53.559 98.705 1.00 25.80 30 GLU D C 1
ATOM 3353 O O . GLU D 1 28 ? 36.447 52.551 98.438 1.00 27.53 30 GLU D O 1
ATOM 3359 N N . ILE D 1 29 ? 35.634 54.545 97.836 1.00 25.93 31 ILE D N 1
ATOM 3360 C CA . ILE D 1 29 ? 36.217 54.506 96.505 1.00 21.80 31 ILE D CA 1
ATOM 3361 C C . ILE D 1 29 ? 37.484 55.331 96.616 1.00 23.33 31 ILE D C 1
ATOM 3362 O O . ILE D 1 29 ? 38.528 54.992 96.050 1.00 23.27 31 ILE D O 1
ATOM 3367 N N . PHE D 1 30 ? 37.384 56.425 97.359 1.00 21.01 32 PHE D N 1
ATOM 3368 C CA . PHE D 1 30 ? 38.522 57.296 97.561 1.00 20.42 32 PHE D CA 1
ATOM 3369 C C . PHE D 1 30 ? 38.128 58.389 98.514 1.00 20.67 32 PHE D C 1
ATOM 3370 O O . PHE D 1 30 ? 36.955 58.537 98.867 1.00 23.45 32 PHE D O 1
ATOM 3378 N N . HIS D 1 31 ? 39.115 59.143 98.958 1.00 20.30 33 HIS D N 1
ATOM 3379 C CA . HIS D 1 31 ? 38.834 60.271 99.825 1.00 22.93 33 HIS D CA 1
ATOM 3380 C C . HIS D 1 31 ? 39.878 61.290 99.474 1.00 20.12 33 HIS D C 1
ATOM 3381 O O . HIS D 1 31 ? 40.815 60.999 98.742 1.00 19.60 33 HIS D O 1
ATOM 3388 N N . VAL D 1 32 ? 39.710 62.498 99.972 1.00 22.24 34 VAL D N 1
ATOM 3389 C CA . VAL D 1 32 ? 40.693 63.516 99.701 1.00 24.50 34 VAL D CA 1
ATOM 3390 C C . VAL D 1 32 ? 41.226 63.997 101.015 1.00 24.15 34 VAL D C 1
ATOM 3391 O O . VAL D 1 32 ? 40.459 64.356 101.892 1.00 23.16 34 VAL D O 1
ATOM 3395 N N . ASP D 1 33 ? 42.545 63.954 101.160 1.00 29.04 35 ASP D N 1
ATOM 3396 C CA . ASP D 1 33 ? 43.192 64.441 102.376 1.00 33.14 35 ASP D CA 1
ATOM 3397 C C . ASP D 1 33 ? 43.259 65.962 102.229 1.00 30.10 35 ASP D C 1
ATOM 3398 O O . ASP D 1 33 ? 43.992 66.468 101.386 1.00 28.76 35 ASP D O 1
ATOM 3403 N N . MET D 1 34 ? 42.494 66.691 103.034 1.00 28.49 36 MET D N 1
ATOM 3404 C CA . MET D 1 34 ? 42.485 68.148 102.920 1.00 30.74 36 MET D CA 1
ATOM 3405 C C . MET D 1 34 ? 43.870 68.769 103.012 1.00 28.20 36 MET D C 1
ATOM 3406 O O . MET D 1 34 ? 44.298 69.485 102.113 1.00 28.80 36 MET D O 1
ATOM 3411 N N . ALA D 1 35 ? 44.581 68.483 104.092 1.00 27.88 37 ALA D N 1
ATOM 3412 C CA . ALA D 1 35 ? 45.916 69.037 104.276 1.00 27.38 37 ALA D CA 1
ATOM 3413 C C . ALA D 1 35 ? 46.842 68.797 103.083 1.00 26.53 37 ALA D C 1
ATOM 3414 O O . ALA D 1 35 ? 47.370 69.737 102.500 1.00 26.15 37 ALA D O 1
ATOM 3416 N N . LYS D 1 36 ? 47.030 67.539 102.712 1.00 26.68 38 LYS D N 1
ATOM 3417 C CA . LYS D 1 36 ? 47.923 67.200 101.609 1.00 29.27 38 LYS D CA 1
ATOM 3418 C C . LYS D 1 36 ? 47.370 67.466 100.194 1.00 28.09 38 LYS D C 1
ATOM 3419 O O . LYS D 1 36 ? 48.116 67.453 99.213 1.00 26.10 38 LYS D O 1
ATOM 3425 N N . LYS D 1 37 ? 46.069 67.736 100.111 1.00 30.13 39 LYS D N 1
ATOM 3426 C CA . LYS D 1 37 ? 45.386 67.995 98.845 1.00 29.78 39 LYS D CA 1
ATOM 3427 C C . LYS D 1 37 ? 45.614 66.855 97.841 1.00 29.76 39 LYS D C 1
ATOM 3428 O O . LYS D 1 37 ? 45.769 67.086 96.640 1.00 28.25 39 LYS D O 1
ATOM 3434 N N . GLU D 1 38 ? 45.639 65.620 98.337 1.00 29.13 40 GLU D N 1
ATOM 3435 C CA . GLU D 1 38 ? 45.847 64.478 97.459 1.00 30.28 40 GLU D CA 1
ATOM 3436 C C . GLU D 1 38 ? 44.669 63.526 97.470 1.00 28.28 40 GLU D C 1
ATOM 3437 O O . GLU D 1 38 ? 44.059 63.265 98.509 1.00 27.72 40 GLU D O 1
ATOM 3443 N N . THR D 1 39 ? 44.345 63.034 96.286 1.00 26.44 41 THR D N 1
ATOM 3444 C CA . THR D 1 39 ? 43.267 62.086 96.114 1.00 26.69 41 THR D CA 1
ATOM 3445 C C . THR D 1 39 ? 43.884 60.737 96.455 1.00 26.36 41 THR D C 1
ATOM 3446 O O . THR D 1 39 ? 44.904 60.359 95.884 1.00 27.97 41 THR D O 1
ATOM 3450 N N . VAL D 1 40 ? 43.288 60.021 97.396 1.00 25.04 42 VAL D N 1
ATOM 3451 C CA . VAL D 1 40 ? 43.815 58.724 97.775 1.00 27.39 42 VAL D CA 1
ATOM 3452 C C . VAL D 1 40 ? 42.754 57.660 97.538 1.00 22.72 42 VAL D C 1
ATOM 3453 O O . VAL D 1 40 ? 41.649 57.756 98.065 1.00 21.53 42 VAL D O 1
ATOM 3457 N N . TRP D 1 41 ? 43.090 56.650 96.744 1.00 22.86 43 TRP D N 1
ATOM 3458 C CA . TRP D 1 41 ? 42.139 55.579 96.442 1.00 24.62 43 TRP D CA 1
ATOM 3459 C C . TRP D 1 41 ? 42.161 54.432 97.459 1.00 24.12 43 TRP D C 1
ATOM 3460 O O . TRP D 1 41 ? 43.227 54.027 97.916 1.00 21.53 43 TRP D O 1
ATOM 3471 N N . ARG D 1 42 ? 40.982 53.916 97.808 1.00 25.48 44 ARG D N 1
ATOM 3472 C CA . ARG D 1 42 ? 40.877 52.804 98.753 1.00 28.22 44 ARG D CA 1
ATOM 3473 C C . ARG D 1 42 ? 41.727 51.632 98.259 1.00 30.86 44 ARG D C 1
ATOM 3474 O O . ARG D 1 42 ? 42.401 50.969 99.044 1.00 29.00 44 ARG D O 1
ATOM 3482 N N . LEU D 1 43 ? 41.672 51.368 96.955 1.00 35.44 45 LEU D N 1
ATOM 3483 C CA . LEU D 1 43 ? 42.478 50.310 96.357 1.00 40.23 45 LEU D CA 1
ATOM 3484 C C . LEU D 1 43 ? 43.276 50.930 95.207 1.00 43.69 45 LEU D C 1
ATOM 3485 O O . LEU D 1 43 ? 42.706 51.581 94.323 1.00 43.35 45 LEU D O 1
ATOM 3490 N N . GLU D 1 44 ? 44.595 50.738 95.240 1.00 49.25 46 GLU D N 1
ATOM 3491 C CA . GLU D 1 44 ? 45.499 51.263 94.216 1.00 56.76 46 GLU D CA 1
ATOM 3492 C C . GLU D 1 44 ? 44.952 51.092 92.804 1.00 53.23 46 GLU D C 1
ATOM 3493 O O . GLU D 1 44 ? 44.986 52.024 91.999 1.00 56.22 46 GLU D O 1
ATOM 3499 N N . GLU D 1 45 ? 44.463 49.893 92.503 1.00 50.32 47 GLU D N 1
ATOM 3500 C CA . GLU D 1 45 ? 43.912 49.611 91.186 1.00 46.68 47 GLU D CA 1
ATOM 3501 C C . GLU D 1 45 ? 43.033 50.759 90.708 1.00 40.13 47 GLU D C 1
ATOM 3502 O O . GLU D 1 45 ? 43.255 51.291 89.626 1.00 38.20 47 GLU D O 1
ATOM 3508 N N . PHE D 1 46 ? 42.047 51.132 91.527 1.00 34.98 48 PHE D N 1
ATOM 3509 C CA . PHE D 1 46 ? 41.104 52.217 91.222 1.00 30.04 48 PHE D CA 1
ATOM 3510 C C . PHE D 1 46 ? 41.733 53.398 90.485 1.00 27.89 48 PHE D C 1
ATOM 3511 O O . PHE D 1 46 ? 41.228 53.827 89.461 1.00 24.10 48 PHE D O 1
ATOM 3519 N N . GLY D 1 47 ? 42.831 53.919 91.029 1.00 28.89 49 GLY D N 1
ATOM 3520 C CA . GLY D 1 47 ? 43.516 55.053 90.434 1.00 30.27 49 GLY D CA 1
ATOM 3521 C C . GLY D 1 47 ? 43.931 54.857 88.991 1.00 32.65 49 GLY D C 1
ATOM 3522 O O . GLY D 1 47 ? 44.140 55.821 88.260 1.00 32.45 49 GLY D O 1
ATOM 3523 N N . ARG D 1 48 ? 44.059 53.607 88.570 1.00 35.60 50 ARG D N 1
ATOM 3524 C CA . ARG D 1 48 ? 44.445 53.333 87.198 1.00 39.08 50 ARG D CA 1
ATOM 3525 C C . ARG D 1 48 ? 43.273 53.429 86.241 1.00 37.82 50 ARG D C 1
ATOM 3526 O O . ARG D 1 48 ? 43.471 53.591 85.041 1.00 39.36 50 ARG D O 1
ATOM 3534 N N . PHE D 1 49 ? 42.054 53.349 86.768 1.00 38.75 51 PHE D N 1
ATOM 3535 C CA . PHE D 1 49 ? 40.855 53.416 85.930 1.00 38.71 51 PHE D CA 1
ATOM 3536 C C . PHE D 1 49 ? 40.142 54.770 85.957 1.00 36.33 51 PHE D C 1
ATOM 3537 O O . PHE D 1 49 ? 39.333 55.062 85.067 1.00 34.44 51 PHE D O 1
ATOM 3545 N N . ALA D 1 50 ? 40.429 55.590 86.971 1.00 33.29 52 ALA D N 1
ATOM 3546 C CA . ALA D 1 50 ? 39.774 56.892 87.093 1.00 31.64 52 ALA D CA 1
ATOM 3547 C C . ALA D 1 50 ? 40.652 57.990 87.696 1.00 30.26 52 ALA D C 1
ATOM 3548 O O . ALA D 1 50 ? 41.803 57.753 88.049 1.00 29.63 52 ALA D O 1
ATOM 3550 N N . SER D 1 51 ? 40.094 59.196 87.802 1.00 28.52 53 SER D N 1
ATOM 3551 C CA . SER D 1 51 ? 40.804 60.344 88.362 1.00 27.36 53 SER D CA 1
ATOM 3552 C C . SER D 1 51 ? 39.844 61.305 89.031 1.00 28.56 53 SER D C 1
ATOM 3553 O O . SER D 1 51 ? 38.645 61.318 88.735 1.00 30.08 53 SER D O 1
ATOM 3556 N N . PHE D 1 52 ? 40.384 62.118 89.932 1.00 29.04 54 PHE D N 1
ATOM 3557 C CA . PHE D 1 52 ? 39.598 63.120 90.627 1.00 27.54 54 PHE D CA 1
ATOM 3558 C C . PHE D 1 52 ? 40.505 64.277 90.987 1.00 27.25 54 PHE D C 1
ATOM 3559 O O . PHE D 1 52 ? 41.573 64.082 91.570 1.00 25.37 54 PHE D O 1
ATOM 3567 N N . GLU D 1 53 ? 40.070 65.480 90.616 1.00 29.27 55 GLU D N 1
ATOM 3568 C CA . GLU D 1 53 ? 40.806 66.699 90.902 1.00 30.30 55 GLU D CA 1
ATOM 3569 C C . GLU D 1 53 ? 40.478 67.062 92.336 1.00 26.95 55 GLU D C 1
ATOM 3570 O O . GLU D 1 53 ? 39.358 67.458 92.641 1.00 27.77 55 GLU D O 1
ATOM 3576 N N . ALA D 1 54 ? 41.461 66.913 93.212 1.00 23.82 56 ALA D N 1
ATOM 3577 C CA . ALA D 1 54 ? 41.302 67.192 94.633 1.00 22.17 56 ALA D CA 1
ATOM 3578 C C . ALA D 1 54 ? 40.827 68.605 94.994 1.00 22.06 56 ALA D C 1
ATOM 3579 O O . ALA D 1 54 ? 40.302 68.820 96.086 1.00 20.92 56 ALA D O 1
ATOM 3581 N N . GLN D 1 55 ? 41.019 69.568 94.093 1.00 25.03 57 GLN D N 1
ATOM 3582 C CA . GLN D 1 55 ? 40.587 70.948 94.344 1.00 24.81 57 GLN D CA 1
ATOM 3583 C C . GLN D 1 55 ? 39.073 70.997 94.534 1.00 24.40 57 GLN D C 1
ATOM 3584 O O . GLN D 1 55 ? 38.545 71.901 95.171 1.00 22.36 57 GLN D O 1
ATOM 3590 N N . GLY D 1 56 ? 38.380 70.008 93.985 1.00 23.15 58 GLY D N 1
ATOM 3591 C CA . GLY D 1 56 ? 36.941 69.966 94.128 1.00 25.44 58 GLY D CA 1
ATOM 3592 C C . GLY D 1 56 ? 36.604 69.736 95.578 1.00 26.56 58 GLY D C 1
ATOM 3593 O O . GLY D 1 56 ? 35.665 70.315 96.115 1.00 28.60 58 GLY D O 1
ATOM 3594 N N . ALA D 1 57 ? 37.391 68.880 96.214 1.00 28.78 59 ALA D N 1
ATOM 3595 C CA . ALA D 1 57 ? 37.206 68.559 97.617 1.00 29.51 59 ALA D CA 1
ATOM 3596 C C . ALA D 1 57 ? 37.454 69.797 98.468 1.00 29.97 59 ALA D C 1
ATOM 3597 O O . ALA D 1 57 ? 36.639 70.140 99.324 1.00 30.03 59 ALA D O 1
ATOM 3599 N N . LEU D 1 58 ? 38.574 70.473 98.226 1.00 30.12 60 LEU D N 1
ATOM 3600 C CA . LEU D 1 58 ? 38.908 71.665 98.997 1.00 31.95 60 LEU D CA 1
ATOM 3601 C C . LEU D 1 58 ? 37.878 72.761 98.836 1.00 31.43 60 LEU D C 1
ATOM 3602 O O . LEU D 1 58 ? 37.435 73.351 99.830 1.00 30.18 60 LEU D O 1
ATOM 3607 N N . ALA D 1 59 ? 37.495 73.027 97.586 1.00 30.67 61 ALA D N 1
ATOM 3608 C CA . ALA D 1 59 ? 36.505 74.055 97.286 1.00 27.97 61 ALA D CA 1
ATOM 3609 C C . ALA D 1 59 ? 35.223 73.788 98.075 1.00 28.06 61 ALA D C 1
ATOM 3610 O O . ALA D 1 59 ? 34.705 74.689 98.740 1.00 26.89 61 ALA D O 1
ATOM 3612 N N . ASN D 1 60 ? 34.729 72.547 98.005 1.00 27.28 62 ASN D N 1
ATOM 3613 C CA . ASN D 1 60 ? 33.510 72.134 98.711 1.00 28.16 62 ASN D CA 1
ATOM 3614 C C . ASN D 1 60 ? 33.614 72.343 100.223 1.00 28.21 62 ASN D C 1
ATOM 3615 O O . ASN D 1 60 ? 32.727 72.944 100.823 1.00 29.39 62 ASN D O 1
ATOM 3620 N N . ILE D 1 61 ? 34.691 71.847 100.833 1.00 26.94 63 ILE D N 1
ATOM 3621 C CA . ILE D 1 61 ? 34.903 72.009 102.269 1.00 29.57 63 ILE D CA 1
ATOM 3622 C C . ILE D 1 61 ? 34.909 73.487 102.689 1.00 26.98 63 ILE D C 1
ATOM 3623 O O . ILE D 1 61 ? 34.554 73.817 103.821 1.00 26.90 63 ILE D O 1
ATOM 3628 N N . ALA D 1 62 ? 35.330 74.371 101.786 1.00 25.99 64 ALA D N 1
ATOM 3629 C CA . ALA D 1 62 ? 35.345 75.799 102.088 1.00 25.22 64 ALA D CA 1
ATOM 3630 C C . ALA D 1 62 ? 33.898 76.229 102.252 1.00 24.79 64 ALA D C 1
ATOM 3631 O O . ALA D 1 62 ? 33.577 77.065 103.091 1.00 24.23 64 ALA D O 1
ATOM 3633 N N . VAL D 1 63 ? 33.022 75.639 101.443 1.00 25.00 65 VAL D N 1
ATOM 3634 C CA . VAL D 1 63 ? 31.602 75.945 101.510 1.00 24.88 65 VAL D CA 1
ATOM 3635 C C . VAL D 1 63 ? 31.048 75.425 102.840 1.00 25.66 65 VAL D C 1
ATOM 3636 O O . VAL D 1 63 ? 30.429 76.170 103.605 1.00 25.21 65 VAL D O 1
ATOM 3640 N N . ASP D 1 64 ? 31.295 74.150 103.115 1.00 26.19 66 ASP D N 1
ATOM 3641 C CA . ASP D 1 64 ? 30.828 73.511 104.342 1.00 31.09 66 ASP D CA 1
ATOM 3642 C C . ASP D 1 64 ? 31.238 74.273 105.607 1.00 28.84 66 ASP D C 1
ATOM 3643 O O . ASP D 1 64 ? 30.442 74.425 106.535 1.00 29.89 66 ASP D O 1
ATOM 3648 N N . LYS D 1 65 ? 32.480 74.750 105.639 1.00 27.58 67 LYS D N 1
ATOM 3649 C CA . LYS D 1 65 ? 32.979 75.498 106.782 1.00 25.87 67 LYS D CA 1
ATOM 3650 C C . LYS D 1 65 ? 32.198 76.789 106.977 1.00 23.26 67 LYS D C 1
ATOM 3651 O O . LYS D 1 65 ? 31.952 77.203 108.103 1.00 20.71 67 LYS D O 1
ATOM 3657 N N . ALA D 1 66 ? 31.806 77.422 105.878 1.00 20.65 68 ALA D N 1
ATOM 3658 C CA . ALA D 1 66 ? 31.048 78.666 105.948 1.00 20.12 68 ALA D CA 1
ATOM 3659 C C . ALA D 1 66 ? 29.624 78.387 106.399 1.00 21.14 68 ALA D C 1
ATOM 3660 O O . ALA D 1 66 ? 29.048 79.142 107.168 1.00 22.59 68 ALA D O 1
ATOM 3662 N N . ASN D 1 67 ? 29.048 77.300 105.913 1.00 22.91 69 ASN D N 1
ATOM 3663 C CA . ASN D 1 67 ? 27.699 76.960 106.304 1.00 24.51 69 ASN D CA 1
ATOM 3664 C C . ASN D 1 67 ? 27.698 76.614 107.781 1.00 25.65 69 ASN D C 1
ATOM 3665 O O . ASN D 1 67 ? 26.723 76.875 108.489 1.00 25.40 69 ASN D O 1
ATOM 3670 N N . LEU D 1 68 ? 28.792 76.018 108.246 1.00 25.49 70 LEU D N 1
ATOM 3671 C CA . LEU D 1 68 ? 28.893 75.649 109.645 1.00 25.80 70 LEU D CA 1
ATOM 3672 C C . LEU D 1 68 ? 28.925 76.884 110.543 1.00 29.57 70 LEU D C 1
ATOM 3673 O O . LEU D 1 68 ? 28.228 76.936 111.558 1.00 29.32 70 LEU D O 1
ATOM 3678 N N . GLU D 1 69 ? 29.729 77.881 110.178 1.00 32.72 71 GLU D N 1
ATOM 3679 C CA . GLU D 1 69 ? 29.824 79.082 111.003 1.00 37.20 71 GLU D CA 1
ATOM 3680 C C . GLU D 1 69 ? 28.441 79.744 111.138 1.00 38.42 71 GLU D C 1
ATOM 3681 O O . GLU D 1 69 ? 28.056 80.190 112.221 1.00 40.16 71 GLU D O 1
ATOM 3687 N N . ILE D 1 70 ? 27.684 79.787 110.045 1.00 38.64 72 ILE D N 1
ATOM 3688 C CA . ILE D 1 70 ? 26.351 80.392 110.062 1.00 36.57 72 ILE D CA 1
ATOM 3689 C C . ILE D 1 70 ? 25.336 79.564 110.843 1.00 37.18 72 ILE D C 1
ATOM 3690 O O . ILE D 1 70 ? 24.681 80.076 111.752 1.00 37.51 72 ILE D O 1
ATOM 3695 N N . MET D 1 71 ? 25.216 78.284 110.499 1.00 37.05 73 MET D N 1
ATOM 3696 C CA . MET D 1 71 ? 24.272 77.398 111.172 1.00 37.05 73 MET D CA 1
ATOM 3697 C C . MET D 1 71 ? 24.559 77.233 112.659 1.00 37.17 73 MET D C 1
ATOM 3698 O O . MET D 1 71 ? 23.680 76.832 113.426 1.00 37.09 73 MET D O 1
ATOM 3703 N N . THR D 1 72 ? 25.786 77.544 113.067 1.00 36.48 74 THR D N 1
ATOM 3704 C CA . THR D 1 72 ? 26.162 77.440 114.471 1.00 36.08 74 THR D CA 1
ATOM 3705 C C . THR D 1 72 ? 25.489 78.575 115.238 1.00 36.15 74 THR D C 1
ATOM 3706 O O . THR D 1 72 ? 24.995 78.389 116.351 1.00 35.57 74 THR D O 1
ATOM 3710 N N . LYS D 1 73 ? 25.461 79.752 114.627 1.00 37.90 75 LYS D N 1
ATOM 3711 C CA . LYS D 1 73 ? 24.834 80.909 115.252 1.00 39.36 75 LYS D CA 1
ATOM 3712 C C . LYS D 1 73 ? 23.311 80.749 115.294 1.00 40.50 75 LYS D C 1
ATOM 3713 O O . LYS D 1 73 ? 22.662 81.072 116.293 1.00 40.13 75 LYS D O 1
ATOM 3719 N N . ARG D 1 74 ? 22.745 80.233 114.209 1.00 40.31 76 ARG D N 1
ATOM 3720 C CA . ARG D 1 74 ? 21.305 80.055 114.118 1.00 41.04 76 ARG D CA 1
ATOM 3721 C C . ARG D 1 74 ? 20.727 78.984 115.038 1.00 42.23 76 ARG D C 1
ATOM 3722 O O . ARG D 1 74 ? 19.556 79.049 115.412 1.00 41.86 76 ARG D O 1
ATOM 3730 N N . SER D 1 75 ? 21.536 78.003 115.409 1.00 43.49 77 SER D N 1
ATOM 3731 C CA . SER D 1 75 ? 21.051 76.961 116.293 1.00 46.48 77 SER D CA 1
ATOM 3732 C C . SER D 1 75 ? 21.337 77.322 117.744 1.00 47.18 77 SER D C 1
ATOM 3733 O O . SER D 1 75 ? 21.189 76.493 118.639 1.00 48.79 77 SER D O 1
ATOM 3736 N N . ASN D 1 76 ? 21.741 78.567 117.971 1.00 50.07 78 ASN D N 1
ATOM 3737 C CA . ASN D 1 76 ? 22.045 79.041 119.319 1.00 52.94 78 ASN D CA 1
ATOM 3738 C C . ASN D 1 76 ? 23.290 78.381 119.896 1.00 49.59 78 ASN D C 1
ATOM 3739 O O . ASN D 1 76 ? 23.391 78.194 121.105 1.00 50.03 78 ASN D O 1
ATOM 3744 N N . TYR D 1 77 ? 24.228 78.021 119.028 1.00 47.60 79 TYR D N 1
ATOM 3745 C CA . TYR D 1 77 ? 25.470 77.381 119.455 1.00 45.41 79 TYR D CA 1
ATOM 3746 C C . TYR D 1 77 ? 25.284 76.072 120.214 1.00 43.29 79 TYR D C 1
ATOM 3747 O O . TYR D 1 77 ? 26.155 75.687 120.994 1.00 41.00 79 TYR D O 1
ATOM 3756 N N . THR D 1 78 ? 24.164 75.383 119.994 1.00 42.53 80 THR D N 1
ATOM 3757 C CA . THR D 1 78 ? 23.948 74.116 120.684 1.00 43.72 80 THR D CA 1
ATOM 3758 C C . THR D 1 78 ? 25.029 73.164 120.204 1.00 42.23 80 THR D C 1
ATOM 3759 O O . THR D 1 78 ? 25.257 73.018 119.007 1.00 41.61 80 THR D O 1
ATOM 3763 N N . PRO D 1 79 ? 25.724 72.519 121.142 1.00 40.13 81 PRO D N 1
ATOM 3764 C CA . PRO D 1 79 ? 26.802 71.570 120.852 1.00 40.42 81 PRO D CA 1
ATOM 3765 C C . PRO D 1 79 ? 26.249 70.253 120.322 1.00 38.31 81 PRO D C 1
ATOM 3766 O O . PRO D 1 79 ? 25.073 69.947 120.524 1.00 37.17 81 PRO D O 1
ATOM 3770 N N . ILE D 1 80 ? 27.089 69.475 119.645 1.00 34.73 82 ILE D N 1
ATOM 3771 C CA . ILE D 1 80 ? 26.637 68.185 119.136 1.00 32.30 82 ILE D CA 1
ATOM 3772 C C . ILE D 1 80 ? 26.742 67.160 120.260 1.00 32.98 82 ILE D C 1
ATOM 3773 O O . ILE D 1 80 ? 27.759 67.090 120.945 1.00 32.70 82 ILE D O 1
ATOM 3778 N N . THR D 1 81 ? 25.688 66.373 120.450 1.00 32.28 83 THR D N 1
ATOM 3779 C CA . THR D 1 81 ? 25.676 65.369 121.501 1.00 32.89 83 THR D CA 1
ATOM 3780 C C . THR D 1 81 ? 26.548 64.165 121.150 1.00 32.87 83 THR D C 1
ATOM 3781 O O . THR D 1 81 ? 26.420 63.574 120.072 1.00 33.50 83 THR D O 1
ATOM 3785 N N . ASN D 1 82 ? 27.432 63.804 122.073 1.00 32.02 84 ASN D N 1
ATOM 3786 C CA . ASN D 1 82 ? 28.319 62.666 121.871 1.00 30.28 84 ASN D CA 1
ATOM 3787 C C . ASN D 1 82 ? 27.564 61.349 121.813 1.00 29.08 84 ASN D C 1
ATOM 3788 O O . ASN D 1 82 ? 26.565 61.151 122.506 1.00 28.15 84 ASN D O 1
ATOM 3793 N N . VAL D 1 83 ? 28.055 60.455 120.968 1.00 27.59 85 VAL D N 1
ATOM 3794 C CA . VAL D 1 83 ? 27.484 59.130 120.823 1.00 24.31 85 VAL D CA 1
ATOM 3795 C C . VAL D 1 83 ? 28.673 58.196 120.720 1.00 24.76 85 VAL D C 1
ATOM 3796 O O . VAL D 1 83 ? 29.404 58.217 119.731 1.00 25.39 85 VAL D O 1
ATOM 3800 N N . PRO D 1 84 ? 28.897 57.384 121.759 1.00 26.35 86 PRO D N 1
ATOM 3801 C CA . PRO D 1 84 ? 29.987 56.412 121.862 1.00 24.74 86 PRO D CA 1
ATOM 3802 C C . PRO D 1 84 ? 29.864 55.275 120.862 1.00 26.29 86 PRO D C 1
ATOM 3803 O O . PRO D 1 84 ? 28.769 54.808 120.571 1.00 27.04 86 PRO D O 1
ATOM 3807 N N . PRO D 1 85 ? 31.002 54.802 120.340 1.00 28.32 87 PRO D N 1
ATOM 3808 C CA . PRO D 1 85 ? 31.092 53.719 119.356 1.00 28.27 87 PRO D CA 1
ATOM 3809 C C . PRO D 1 85 ? 30.992 52.303 119.881 1.00 28.40 87 PRO D C 1
ATOM 3810 O O . PRO D 1 85 ? 31.322 52.034 121.034 1.00 29.75 87 PRO D O 1
ATOM 3814 N N . GLU D 1 86 ? 30.533 51.401 119.017 1.00 28.59 88 GLU D N 1
ATOM 3815 C CA . GLU D 1 86 ? 30.473 49.975 119.337 1.00 27.79 88 GLU D CA 1
ATOM 3816 C C . GLU D 1 86 ? 31.748 49.503 118.657 1.00 25.99 88 GLU D C 1
ATOM 3817 O O . GLU D 1 86 ? 32.071 49.982 117.569 1.00 23.68 88 GLU D O 1
ATOM 3823 N N . VAL D 1 87 ? 32.479 48.580 119.270 1.00 24.44 89 VAL D N 1
ATOM 3824 C CA . VAL D 1 87 ? 33.707 48.124 118.647 1.00 22.92 89 VAL D CA 1
ATOM 3825 C C . VAL D 1 87 ? 33.782 46.616 118.562 1.00 22.95 89 VAL D C 1
ATOM 3826 O O . VAL D 1 87 ? 33.473 45.909 119.514 1.00 22.04 89 VAL D O 1
ATOM 3830 N N . THR D 1 88 ? 34.195 46.128 117.401 1.00 25.29 90 THR D N 1
ATOM 3831 C CA . THR D 1 88 ? 34.298 44.697 117.182 1.00 27.49 90 THR D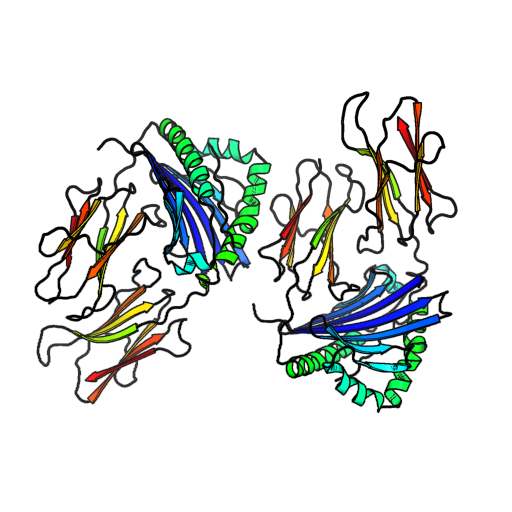 CA 1
ATOM 3832 C C . THR D 1 88 ? 35.640 44.376 116.575 1.00 27.30 90 THR D C 1
ATOM 3833 O O . THR D 1 88 ? 36.123 45.102 115.712 1.00 29.07 90 THR D O 1
ATOM 3837 N N . VAL D 1 89 ? 36.242 43.286 117.027 1.00 27.37 91 VAL D N 1
ATOM 3838 C CA . VAL D 1 89 ? 37.530 42.873 116.502 1.00 28.25 91 VAL D CA 1
ATOM 3839 C C . VAL D 1 89 ? 37.414 41.519 115.825 1.00 28.56 91 VAL D C 1
ATOM 3840 O O . VAL D 1 89 ? 36.769 40.604 116.335 1.00 29.28 91 VAL D O 1
ATOM 3844 N N . LEU D 1 90 ? 38.033 41.389 114.664 1.00 28.26 92 LEU D N 1
ATOM 3845 C CA . LEU D 1 90 ? 37.979 40.129 113.955 1.00 28.72 92 LEU D CA 1
ATOM 3846 C C . LEU D 1 90 ? 39.142 39.981 113.017 1.00 29.09 92 LEU D C 1
ATOM 3847 O O . LEU D 1 90 ? 39.913 40.917 112.810 1.00 31.05 92 LEU D O 1
ATOM 3852 N N . THR D 1 91 ? 39.277 38.787 112.461 1.00 28.98 93 THR D N 1
ATOM 3853 C CA . THR D 1 91 ? 40.370 38.513 111.554 1.00 28.67 93 THR D CA 1
ATOM 3854 C C . THR D 1 91 ? 39.859 38.440 110.144 1.00 27.34 93 THR D C 1
ATOM 3855 O O . THR D 1 91 ? 38.707 38.108 109.900 1.00 27.61 93 THR D O 1
ATOM 3859 N N . ASN D 1 92 ? 40.740 38.757 109.216 1.00 28.74 94 ASN D N 1
ATOM 3860 C CA . ASN D 1 92 ? 40.415 38.744 107.811 1.00 31.76 94 ASN D CA 1
ATOM 3861 C C . ASN D 1 92 ? 39.955 37.348 107.375 1.00 34.51 94 ASN D C 1
ATOM 3862 O O . ASN D 1 92 ? 39.248 37.190 106.374 1.00 34.71 94 ASN D O 1
ATOM 3867 N N . SER D 1 93 ? 40.353 36.335 108.135 1.00 37.08 95 SER D N 1
ATOM 3868 C CA . SER D 1 93 ? 40.000 34.960 107.804 1.00 38.79 95 SER D CA 1
ATOM 3869 C C . SER D 1 93 ? 40.285 34.060 108.993 1.00 38.63 95 SER D C 1
ATOM 3870 O O . SER D 1 93 ? 40.800 34.521 110.006 1.00 39.49 95 SER D O 1
ATOM 3873 N N . PRO D 1 94 ? 39.951 32.762 108.883 1.00 40.72 96 PRO D N 1
ATOM 3874 C CA . PRO D 1 94 ? 40.202 31.818 109.980 1.00 40.40 96 PRO D CA 1
ATOM 3875 C C . PRO D 1 94 ? 41.713 31.755 110.222 1.00 40.02 96 PRO D C 1
ATOM 3876 O O . PRO D 1 94 ? 42.482 31.518 109.290 1.00 38.61 96 PRO D O 1
ATOM 3880 N N . VAL D 1 95 ? 42.137 31.967 111.464 1.00 41.94 97 VAL D N 1
ATOM 3881 C CA . VAL D 1 95 ? 43.564 31.971 111.771 1.00 43.75 97 VAL D CA 1
ATOM 3882 C C . VAL D 1 95 ? 44.235 30.620 111.910 1.00 46.37 97 VAL D C 1
ATOM 3883 O O . VAL D 1 95 ? 43.696 29.685 112.497 1.00 44.82 97 VAL D O 1
ATOM 3887 N N . GLU D 1 96 ? 45.437 30.551 111.353 1.00 51.78 98 GLU D N 1
ATOM 3888 C CA . GLU D 1 96 ? 46.271 29.368 111.393 1.00 57.48 98 GLU D CA 1
ATOM 3889 C C . GLU D 1 96 ? 47.637 29.810 111.894 1.00 59.57 98 GLU D C 1
ATOM 3890 O O . GLU D 1 96 ? 48.068 30.935 111.631 1.00 61.07 98 GLU D O 1
ATOM 3896 N N . LEU D 1 97 ? 48.315 28.931 112.620 1.00 63.41 99 LEU D N 1
ATOM 3897 C CA . LEU D 1 97 ? 49.633 29.252 113.147 1.00 67.49 99 LEU D CA 1
ATOM 3898 C C . LEU D 1 97 ? 50.608 29.448 111.991 1.00 69.52 99 LEU D C 1
ATOM 3899 O O . LEU D 1 97 ? 50.626 28.652 111.048 1.00 69.80 99 LEU D O 1
ATOM 3904 N N . ARG D 1 98 ? 51.407 30.511 112.064 1.00 72.55 100 ARG D N 1
ATOM 3905 C CA . ARG D 1 98 ? 52.402 30.814 111.036 1.00 77.43 100 ARG D CA 1
ATOM 3906 C C . ARG D 1 98 ? 51.806 31.349 109.737 1.00 73.87 100 ARG D C 1
ATOM 3907 O O . ARG D 1 98 ? 52.545 31.806 108.865 1.00 76.23 100 ARG D O 1
ATOM 3915 N N . GLU D 1 99 ? 50.483 31.284 109.598 1.00 69.66 101 GLU D N 1
ATOM 3916 C CA . GLU D 1 99 ? 49.820 31.770 108.384 1.00 65.09 101 GLU D CA 1
ATOM 3917 C C . GLU D 1 99 ? 49.462 33.254 108.511 1.00 56.24 101 GLU D C 1
ATOM 3918 O O . GLU D 1 99 ? 48.670 33.636 109.374 1.00 57.16 101 GLU D O 1
ATOM 3924 N N . PRO D 1 100 ? 50.038 34.107 107.646 1.00 48.34 102 PRO D N 1
ATOM 3925 C CA . PRO D 1 100 ? 49.786 35.552 107.656 1.00 44.22 102 PRO D CA 1
ATOM 3926 C C . PRO D 1 100 ? 48.296 35.883 107.648 1.00 39.71 102 PRO D C 1
ATOM 3927 O O . PRO D 1 100 ? 47.547 35.388 106.805 1.00 38.15 102 PRO D O 1
ATOM 3931 N N . ASN D 1 101 ? 47.874 36.724 108.587 1.00 35.53 103 ASN D N 1
ATOM 3932 C CA . ASN D 1 101 ? 46.477 37.108 108.683 1.00 32.87 103 ASN D CA 1
ATOM 3933 C C . ASN D 1 101 ? 46.375 38.605 108.907 1.00 30.45 103 ASN D C 1
ATOM 3934 O O . ASN D 1 101 ? 47.374 39.318 108.851 1.00 29.43 103 ASN D O 1
ATOM 3939 N N . VAL D 1 102 ? 45.162 3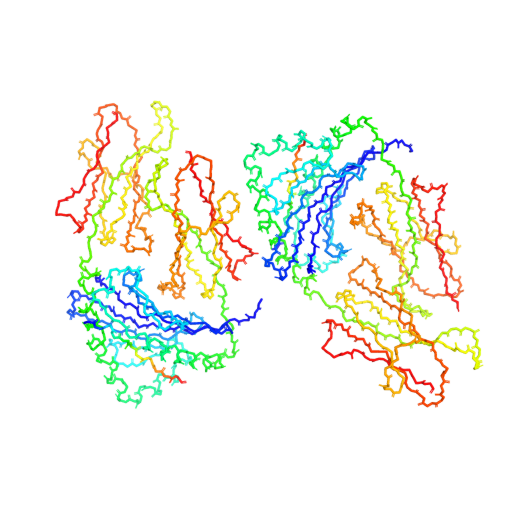9.083 109.154 1.00 29.72 104 VAL D N 1
ATOM 3940 C CA . VAL D 1 102 ? 44.949 40.502 109.385 1.00 28.17 104 VAL D CA 1
ATOM 3941 C C . VAL D 1 102 ? 43.944 40.729 110.484 1.00 27.52 104 VAL D C 1
ATOM 3942 O O . VAL D 1 102 ? 42.866 40.151 110.475 1.00 26.16 104 VAL D O 1
ATOM 3946 N N . LEU D 1 103 ? 44.309 41.576 111.434 1.00 26.65 105 LEU D N 1
ATOM 3947 C CA . LEU D 1 103 ? 43.415 41.916 112.521 1.00 26.32 105 LEU D CA 1
ATOM 3948 C C . LEU D 1 103 ? 42.663 43.183 112.105 1.00 26.91 105 LEU D C 1
ATOM 3949 O O . LEU D 1 103 ? 43.260 44.204 111.746 1.00 24.38 105 LEU D O 1
ATOM 3954 N N . ILE D 1 104 ? 41.341 43.091 112.138 1.00 27.15 106 ILE D N 1
ATOM 3955 C CA . ILE D 1 104 ? 40.482 44.193 111.756 1.00 25.38 106 ILE D CA 1
ATOM 3956 C C . ILE D 1 104 ? 39.776 44.742 112.969 1.00 26.55 106 ILE D C 1
ATOM 3957 O O . ILE D 1 104 ? 39.187 43.997 113.746 1.00 24.77 106 ILE D O 1
ATOM 3962 N N . CYS D 1 105 ? 39.848 46.053 113.136 1.00 28.18 107 CYS D N 1
ATOM 3963 C CA . CYS D 1 105 ? 39.164 46.697 114.232 1.00 29.25 107 CYS D CA 1
ATOM 3964 C C . CYS D 1 105 ? 38.108 47.558 113.569 1.00 30.31 107 CYS D C 1
ATOM 3965 O O . CYS D 1 105 ? 38.423 48.379 112.701 1.00 30.95 107 CYS D O 1
ATOM 3968 N N . PHE D 1 106 ? 36.855 47.365 113.969 1.00 29.23 108 PHE D N 1
ATOM 3969 C CA . PHE D 1 106 ? 35.744 48.101 113.382 1.00 27.03 108 PHE D CA 1
ATOM 3970 C C . PHE D 1 106 ? 34.998 48.954 114.407 1.00 27.12 108 PHE D C 1
ATOM 3971 O O . PHE D 1 106 ? 34.261 48.421 115.241 1.00 26.00 108 PHE D O 1
ATOM 3979 N N . ILE D 1 107 ? 35.218 50.273 114.348 1.00 27.66 109 ILE D N 1
ATOM 3980 C CA . ILE D 1 107 ? 34.573 51.244 115.245 1.00 26.81 109 ILE D CA 1
ATOM 3981 C C . ILE D 1 107 ? 33.320 51.704 114.507 1.00 28.19 109 ILE D C 1
ATOM 3982 O O . ILE D 1 107 ? 33.409 52.225 113.397 1.00 28.84 109 ILE D O 1
ATOM 3987 N N . ASP D 1 108 ? 32.156 51.527 115.124 1.00 29.99 110 ASP D N 1
ATOM 3988 C CA . ASP D 1 108 ? 30.890 51.858 114.473 1.00 31.39 110 ASP D CA 1
ATOM 3989 C C . ASP D 1 108 ? 29.884 52.679 115.298 1.00 29.82 110 ASP D C 1
ATOM 3990 O O . ASP D 1 108 ? 30.020 52.807 116.511 1.00 30.41 110 ASP D O 1
ATOM 3995 N N . LYS D 1 109 ? 28.893 53.251 114.611 1.00 29.71 111 LYS D N 1
ATOM 3996 C CA . LYS D 1 109 ? 27.820 54.053 115.222 1.00 29.98 111 LYS D CA 1
ATOM 3997 C C . LYS D 1 109 ? 28.249 55.122 116.230 1.00 29.85 111 LYS D C 1
ATOM 3998 O O . LYS D 1 109 ? 27.817 55.092 117.389 1.00 30.49 111 LYS D O 1
ATOM 4004 N N . PHE D 1 110 ? 29.061 56.080 115.796 1.00 26.52 112 PHE D N 1
ATOM 4005 C CA . PHE D 1 110 ? 29.521 57.125 116.699 1.00 23.34 112 PHE D CA 1
ATOM 4006 C C . PHE D 1 110 ? 29.591 58.487 116.015 1.00 22.78 112 PHE D C 1
ATOM 4007 O O . PHE D 1 110 ? 29.542 58.584 114.788 1.00 20.09 112 PHE D O 1
ATOM 4015 N N . THR D 1 111 ? 29.703 59.528 116.842 1.00 21.54 113 THR D N 1
ATOM 4016 C CA . THR D 1 111 ? 29.832 60.916 116.408 1.00 19.29 113 THR D CA 1
ATOM 4017 C C . THR D 1 111 ? 30.123 61.741 117.651 1.00 21.04 113 THR D C 1
ATOM 4018 O O . THR D 1 111 ? 29.667 61.399 118.741 1.00 20.74 113 THR D O 1
ATOM 4022 N N . PRO D 1 112 ? 30.898 62.830 117.515 1.00 22.89 114 PRO D N 1
ATOM 4023 C CA . PRO D 1 112 ? 31.522 63.356 116.295 1.00 20.50 114 PRO D CA 1
ATOM 4024 C C . PRO D 1 112 ? 32.573 62.434 115.683 1.00 20.34 114 PRO D C 1
ATOM 4025 O O . PRO D 1 112 ? 33.002 61.459 116.301 1.00 18.72 114 PRO D O 1
ATOM 4029 N N . PRO D 1 113 ? 32.996 62.732 114.446 1.00 21.84 115 PRO D N 1
ATOM 4030 C CA . PRO D 1 113 ? 34.001 61.909 113.771 1.00 20.71 115 PRO D CA 1
ATOM 4031 C C . PRO D 1 113 ? 35.432 62.187 114.248 1.00 20.15 115 PRO D C 1
ATOM 4032 O O . PRO D 1 113 ? 36.235 62.809 113.542 1.00 20.21 115 PRO D O 1
ATOM 4036 N N . VAL D 1 114 ? 35.738 61.726 115.457 1.00 21.01 116 VAL D N 1
ATOM 4037 C CA . VAL D 1 114 ? 37.066 61.892 116.044 1.00 24.23 116 VAL D CA 1
ATOM 4038 C C . VAL D 1 114 ? 37.339 60.724 116.988 1.00 22.44 116 VAL D C 1
ATOM 4039 O O . VAL D 1 114 ? 36.556 60.442 117.892 1.00 24.48 116 VAL D O 1
ATOM 4043 N N . VAL D 1 115 ? 38.453 60.043 116.774 1.00 24.21 117 VAL D N 1
ATOM 4044 C CA . VAL D 1 115 ? 38.822 58.915 117.613 1.00 24.34 117 VAL D CA 1
ATOM 4045 C C . VAL D 1 115 ? 40.340 58.703 117.657 1.00 24.10 117 VAL D C 1
ATOM 4046 O O . VAL D 1 115 ? 41.070 59.070 116.731 1.00 21.87 117 VAL D O 1
ATOM 4050 N N . ASN D 1 116 ? 40.801 58.136 118.765 1.00 25.22 118 ASN D N 1
ATOM 4051 C CA . ASN D 1 116 ? 42.203 57.798 118.945 1.00 28.16 118 ASN D CA 1
ATOM 4052 C C . ASN D 1 116 ? 42.154 56.269 119.026 1.00 25.92 118 ASN D C 1
ATOM 4053 O O . ASN D 1 116 ? 41.658 55.703 120.000 1.00 27.19 118 ASN D O 1
ATOM 4058 N N . VAL D 1 117 ? 42.630 55.608 117.982 1.00 24.83 119 VAL D N 1
ATOM 4059 C CA . VAL D 1 117 ? 42.639 54.153 117.926 1.00 25.28 119 VAL D CA 1
ATOM 4060 C C . VAL D 1 117 ? 44.078 53.667 118.001 1.00 25.15 119 VAL D C 1
ATOM 4061 O O . VAL D 1 117 ? 44.949 54.229 117.357 1.00 23.81 119 VAL D O 1
ATOM 4065 N N . THR D 1 118 ? 44.327 52.623 118.781 1.00 28.22 120 THR D N 1
ATOM 4066 C CA . THR D 1 118 ? 45.676 52.076 118.889 1.00 31.98 120 THR D CA 1
ATOM 4067 C C . THR D 1 118 ? 45.635 50.548 118.994 1.00 32.17 120 THR D C 1
ATOM 4068 O O . THR D 1 118 ? 44.711 49.989 119.578 1.00 32.77 120 THR D O 1
ATOM 4072 N N . TRP D 1 119 ? 46.632 49.882 118.419 1.00 32.75 121 TRP D N 1
ATOM 4073 C CA . TRP D 1 119 ? 46.721 48.423 118.471 1.00 34.27 121 TRP D CA 1
ATOM 4074 C C . TRP D 1 119 ? 47.711 48.022 119.565 1.00 36.02 121 TRP D C 1
ATOM 4075 O O . TRP D 1 119 ? 48.800 48.586 119.670 1.00 36.41 121 TRP D O 1
ATOM 4086 N N . LEU D 1 120 ? 47.339 47.043 120.376 1.00 35.76 122 LEU D N 1
ATOM 4087 C CA . LEU D 1 120 ? 48.222 46.584 121.439 1.00 36.40 122 LEU D CA 1
ATOM 4088 C C . LEU D 1 120 ? 48.482 45.089 121.316 1.00 37.53 122 LEU D C 1
ATOM 4089 O O . LEU D 1 120 ? 47.567 44.309 121.030 1.00 36.87 122 LEU D O 1
ATOM 4094 N N . ARG D 1 121 ? 49.741 44.702 121.518 1.00 40.82 123 ARG D N 1
ATOM 4095 C CA . ARG D 1 121 ? 50.145 43.294 121.492 1.00 40.41 123 ARG D CA 1
ATOM 4096 C C . ARG D 1 121 ? 50.781 42.963 122.844 1.00 40.25 123 ARG D C 1
ATOM 4097 O O . ARG D 1 121 ? 51.831 43.508 123.199 1.00 38.50 123 ARG D O 1
ATOM 4105 N N . ASN D 1 122 ? 50.144 42.062 123.583 1.00 39.08 124 ASN D N 1
ATOM 4106 C CA . ASN D 1 122 ? 50.628 41.667 124.901 1.00 39.20 124 ASN D CA 1
ATOM 4107 C C . ASN D 1 122 ? 50.760 42.925 125.754 1.00 40.68 124 ASN D C 1
ATOM 4108 O O . ASN D 1 122 ? 51.719 43.086 126.522 1.00 40.05 124 ASN D O 1
ATOM 4113 N N . GLY D 1 123 ? 49.787 43.820 125.585 1.00 40.91 125 GLY D N 1
ATOM 4114 C CA . GLY D 1 123 ? 49.752 45.058 126.339 1.00 40.22 125 GLY D CA 1
ATOM 4115 C C . GLY D 1 123 ? 50.612 46.190 125.817 1.00 39.58 125 GLY D C 1
ATOM 4116 O O . GLY D 1 123 ? 50.509 47.304 126.313 1.00 38.64 125 GLY D O 1
ATOM 4117 N N . LYS D 1 124 ? 51.452 45.928 124.824 1.00 38.98 126 LYS D N 1
ATOM 4118 C CA . LYS D 1 124 ? 52.322 46.973 124.287 1.00 41.54 126 LYS D CA 1
ATOM 4119 C C . LYS D 1 124 ? 51.892 47.543 122.932 1.00 43.80 126 LYS D C 1
ATOM 4120 O O . LYS D 1 124 ? 51.424 46.825 122.052 1.00 39.97 126 LYS D O 1
ATOM 4126 N N . PRO D 1 125 ? 52.046 48.858 122.757 1.00 42.11 127 PRO D N 1
ATOM 4127 C CA . PRO D 1 125 ? 51.670 49.511 121.502 1.00 45.93 127 PRO D CA 1
ATOM 4128 C C . PRO D 1 125 ? 52.303 48.843 120.284 1.00 48.20 127 PRO D C 1
ATOM 4129 O O . PRO D 1 125 ? 53.451 48.400 120.332 1.00 44.97 127 PRO D O 1
ATOM 4133 N N . VAL D 1 126 ? 51.545 48.770 119.195 1.00 46.35 128 VAL D N 1
ATOM 4134 C CA . VAL D 1 126 ? 52.033 48.156 117.971 1.00 49.20 128 VAL D CA 1
ATOM 4135 C C . VAL D 1 126 ? 51.700 49.000 116.761 1.00 52.89 128 VAL D C 1
ATOM 4136 O O . VAL D 1 126 ? 50.535 49.224 116.450 1.00 55.15 128 VAL D O 1
ATOM 4140 N N . THR D 1 127 ? 52.737 49.460 116.080 1.00 57.28 129 THR D N 1
ATOM 4141 C CA . THR D 1 127 ? 52.582 50.269 114.881 1.00 58.62 129 THR D CA 1
ATOM 4142 C C . THR D 1 127 ? 52.893 49.368 113.681 1.00 57.17 129 THR D C 1
ATOM 4143 O O . THR D 1 127 ? 52.093 48.517 113.317 1.00 59.73 129 THR D O 1
ATOM 4147 N N . THR D 1 128 ? 54.052 49.563 113.073 1.00 54.75 130 THR D N 1
ATOM 4148 C CA . THR D 1 128 ? 54.504 48.759 111.942 1.00 49.91 130 THR D CA 1
ATOM 4149 C C . THR D 1 128 ? 53.438 47.968 111.166 1.00 49.23 130 THR D C 1
ATOM 4150 O O . THR D 1 128 ? 53.037 46.887 111.591 1.00 46.61 130 THR D O 1
ATOM 4154 N N . GLY D 1 129 ? 52.992 48.497 110.030 1.00 43.16 131 GLY D N 1
ATOM 4155 C CA . GLY D 1 129 ? 52.012 47.782 109.226 1.00 38.88 131 GLY D CA 1
ATOM 4156 C C . GLY D 1 129 ? 50.542 48.158 109.356 1.00 35.73 131 GLY D C 1
ATOM 4157 O O . GLY D 1 129 ? 49.733 47.844 108.478 1.00 34.83 131 GLY D O 1
ATOM 4158 N N . VAL D 1 130 ? 50.183 48.828 110.441 1.00 32.53 132 VAL D N 1
ATOM 4159 C CA . VAL D 1 130 ? 48.798 49.209 110.636 1.00 30.80 132 VAL D CA 1
ATOM 4160 C C . VAL D 1 130 ? 48.325 50.132 109.523 1.00 29.45 132 VAL D C 1
ATOM 4161 O O . VAL D 1 130 ? 49.123 50.773 108.846 1.00 29.72 132 VAL D O 1
ATOM 4165 N N . SER D 1 131 ? 47.018 50.172 109.324 1.00 26.78 133 SER D N 1
ATOM 4166 C CA . SER D 1 131 ? 46.425 51.043 108.325 1.00 27.71 133 SER D CA 1
ATOM 4167 C C . SER D 1 131 ? 45.012 51.350 108.802 1.00 28.65 133 SER D C 1
ATOM 4168 O O . SER D 1 131 ? 44.511 50.713 109.734 1.00 27.80 133 SER D O 1
ATOM 4171 N N . GLU D 1 132 ? 44.377 52.335 108.176 1.00 29.40 134 GLU D N 1
ATOM 4172 C CA . GLU D 1 132 ? 43.029 52.714 108.558 1.00 30.14 134 GLU D CA 1
ATOM 4173 C C . GLU D 1 132 ? 42.353 53.425 107.411 1.00 30.13 134 GLU D C 1
ATOM 4174 O O . GLU D 1 132 ? 42.998 53.830 106.448 1.00 28.80 134 GLU D O 1
ATOM 4180 N N . THR D 1 133 ? 41.042 53.567 107.538 1.00 29.93 135 THR D N 1
ATOM 4181 C CA . THR D 1 133 ? 40.225 54.249 106.556 1.00 30.18 135 THR D CA 1
ATOM 4182 C C . THR D 1 133 ? 39.779 55.554 107.211 1.00 29.51 135 THR D C 1
ATOM 4183 O O . THR D 1 133 ? 39.873 55.714 108.432 1.00 30.70 135 THR D O 1
ATOM 4187 N N . VAL D 1 134 ? 39.319 56.500 106.404 1.00 27.67 136 VAL D N 1
ATOM 4188 C CA . VAL D 1 134 ? 38.828 57.761 106.944 1.00 22.05 136 VAL D CA 1
ATOM 4189 C C . VAL D 1 134 ? 37.449 57.401 107.497 1.00 22.75 136 VAL D C 1
ATOM 4190 O O . VAL D 1 134 ? 37.088 56.221 107.541 1.00 21.72 136 VAL D O 1
ATOM 4194 N N . PHE D 1 135 ? 36.671 58.385 107.926 1.00 21.17 137 PHE D N 1
ATOM 4195 C CA . PHE D 1 135 ? 35.351 58.058 108.438 1.00 20.65 137 PHE D CA 1
ATOM 4196 C C . PHE D 1 135 ? 34.374 57.772 107.313 1.00 20.11 137 PHE D C 1
ATOM 4197 O O . PHE D 1 135 ? 34.296 58.518 106.336 1.00 22.41 137 PHE D O 1
ATOM 4205 N N . LEU D 1 136 ? 33.637 56.676 107.452 1.00 19.34 138 LEU D N 1
ATOM 4206 C CA . LEU D 1 136 ? 32.669 56.257 106.445 1.00 18.69 138 LEU D CA 1
ATOM 4207 C C . LEU D 1 136 ? 31.254 56.588 106.908 1.00 21.18 138 LEU D C 1
ATOM 4208 O O . LEU D 1 136 ? 30.966 56.580 108.106 1.00 20.06 138 LEU D O 1
ATOM 4213 N N . PRO D 1 137 ? 30.346 56.886 105.960 1.00 21.54 139 PRO D N 1
ATOM 4214 C CA . PRO D 1 137 ? 28.957 57.225 106.286 1.00 21.59 139 PRO D CA 1
ATOM 4215 C C . PRO D 1 137 ? 28.042 56.043 106.597 1.00 22.37 139 PRO D C 1
ATOM 4216 O O . PRO D 1 137 ? 28.315 54.894 106.221 1.00 21.54 139 PRO D O 1
ATOM 4220 N N . ARG D 1 138 ? 26.952 56.364 107.290 1.00 22.10 140 ARG D N 1
ATOM 4221 C CA . ARG D 1 138 ? 25.917 55.420 107.686 1.00 22.99 140 ARG D CA 1
ATOM 4222 C C . ARG D 1 138 ? 24.602 56.121 107.388 1.00 24.63 140 ARG D C 1
ATOM 4223 O O . ARG D 1 138 ? 24.564 57.346 107.302 1.00 23.22 140 ARG D O 1
ATOM 4231 N N . GLU D 1 139 ? 23.526 55.353 107.233 1.00 29.64 141 GLU D N 1
ATOM 4232 C CA . GLU D 1 139 ? 22.215 55.935 106.941 1.00 33.41 141 GLU D CA 1
ATOM 4233 C C . GLU D 1 139 ? 21.621 56.706 108.118 1.00 31.80 141 GLU D C 1
ATOM 4234 O O . GLU D 1 139 ? 20.786 57.578 107.924 1.00 30.61 141 GLU D O 1
ATOM 4240 N N . ASP D 1 140 ? 22.035 56.380 109.339 1.00 33.60 142 ASP D N 1
ATOM 4241 C CA . ASP D 1 140 ? 21.543 57.113 110.501 1.00 33.56 142 ASP D CA 1
ATOM 4242 C C . ASP D 1 140 ? 22.380 58.391 110.699 1.00 33.18 142 ASP D C 1
ATOM 4243 O O . ASP D 1 140 ? 22.083 59.219 111.565 1.00 32.92 142 ASP D O 1
ATOM 4248 N N . HIS D 1 141 ? 23.431 58.536 109.890 1.00 31.90 143 HIS D N 1
ATOM 4249 C CA . HIS D 1 141 ? 24.303 59.713 109.917 1.00 32.10 143 HIS D CA 1
ATOM 4250 C C . HIS D 1 141 ? 25.369 59.731 111.007 1.00 32.13 143 HIS D C 1
ATOM 4251 O O . HIS D 1 141 ? 25.945 60.777 111.342 1.00 30.48 143 HIS D O 1
ATOM 4258 N N . LEU D 1 142 ? 25.620 58.537 111.534 1.00 30.41 144 LEU D N 1
ATOM 4259 C CA . LEU D 1 142 ? 26.644 58.291 112.530 1.00 27.85 144 LEU D CA 1
ATOM 4260 C C . LEU D 1 142 ? 27.804 57.893 111.639 1.00 25.74 144 LEU D C 1
ATOM 4261 O O . LEU D 1 142 ? 27.686 57.984 110.419 1.00 24.00 144 LEU D O 1
ATOM 4266 N N . PHE D 1 143 ? 28.905 57.425 112.220 1.00 24.72 145 PHE D N 1
ATOM 4267 C CA . PHE D 1 143 ? 30.050 57.052 111.394 1.00 23.21 145 PHE D CA 1
ATOM 4268 C C . PHE D 1 143 ? 30.593 55.639 111.606 1.00 24.26 145 PHE D C 1
ATOM 4269 O O . PHE D 1 143 ? 30.237 54.957 112.566 1.00 24.69 145 PHE D O 1
ATOM 4277 N N . ARG D 1 144 ? 31.445 55.213 110.674 1.00 24.91 146 ARG D N 1
ATOM 4278 C CA . ARG D 1 144 ? 32.094 53.903 110.691 1.00 23.74 146 ARG D CA 1
ATOM 4279 C C . ARG D 1 144 ? 33.574 54.160 110.443 1.00 22.97 146 ARG D C 1
ATOM 4280 O O . ARG D 1 144 ? 33.934 55.177 109.864 1.00 21.10 146 ARG D O 1
ATOM 4288 N N . LYS D 1 145 ? 34.426 53.226 110.850 1.00 22.97 147 LYS D N 1
ATOM 4289 C CA . LYS D 1 145 ? 35.858 53.373 110.640 1.00 23.76 147 LYS D CA 1
ATOM 4290 C C . LYS D 1 145 ? 36.509 52.005 110.731 1.00 23.47 147 LYS D C 1
ATOM 4291 O O . LYS D 1 145 ? 36.021 51.136 111.445 1.00 24.04 147 LYS D O 1
ATOM 4297 N N . PHE D 1 146 ? 37.595 51.801 109.996 1.00 22.93 148 PHE D N 1
ATOM 4298 C CA . PHE D 1 146 ? 38.284 50.522 110.054 1.00 23.87 148 PHE D CA 1
ATOM 4299 C C . PHE D 1 146 ? 39.785 50.699 110.281 1.00 24.41 148 PHE D C 1
ATOM 4300 O O . PHE D 1 146 ? 40.430 51.568 109.686 1.00 23.93 148 PHE D O 1
ATOM 4308 N N . HIS D 1 147 ? 40.323 49.875 111.171 1.00 23.25 149 HIS D N 1
ATOM 4309 C CA . HIS D 1 147 ? 41.738 49.874 111.469 1.00 22.16 149 HIS D CA 1
ATOM 4310 C C . HIS D 1 147 ? 42.254 48.454 111.280 1.00 21.63 149 HIS D C 1
ATOM 4311 O O . HIS D 1 147 ? 41.640 47.499 111.744 1.00 18.42 149 HIS D O 1
ATOM 4318 N N . TYR D 1 148 ? 43.383 48.325 110.594 1.00 21.99 150 TYR D N 1
ATOM 4319 C CA . TYR D 1 148 ? 43.954 47.015 110.314 1.00 21.89 150 TYR D CA 1
ATOM 4320 C C . TYR D 1 148 ? 45.368 46.800 110.828 1.00 22.75 150 TYR D C 1
ATOM 4321 O O . TYR D 1 148 ? 46.232 47.665 110.693 1.00 21.15 150 TYR D O 1
ATOM 4330 N N . LEU D 1 149 ? 45.589 45.622 111.404 1.00 23.73 151 LEU D N 1
ATOM 4331 C CA . LEU D 1 149 ? 46.893 45.233 111.926 1.00 24.04 151 LEU D CA 1
ATOM 4332 C C . LEU D 1 149 ? 47.282 43.879 111.318 1.00 25.08 151 LEU D C 1
ATOM 4333 O O . LEU D 1 149 ? 46.727 42.835 111.670 1.00 23.85 151 LEU D O 1
ATOM 4338 N N . PRO D 1 150 ? 48.215 43.883 110.363 1.00 26.42 152 PRO D N 1
ATOM 4339 C CA . PRO D 1 150 ? 48.599 42.590 109.785 1.00 26.56 152 PRO D CA 1
ATOM 4340 C C . PRO D 1 150 ? 49.417 41.816 110.820 1.00 27.96 152 PRO D C 1
ATOM 4341 O O . PRO D 1 150 ? 50.179 42.417 111.580 1.00 28.26 152 PRO D O 1
ATOM 4345 N N . PHE D 1 151 ? 49.257 40.497 110.879 1.00 29.57 153 PHE D N 1
ATOM 4346 C CA . PHE D 1 151 ? 50.012 39.731 111.865 1.00 32.81 153 PHE D CA 1
ATOM 4347 C C . PHE D 1 151 ? 50.269 38.266 111.540 1.00 34.88 153 PHE D C 1
ATOM 4348 O O . PHE D 1 151 ? 49.693 37.692 110.612 1.00 36.33 153 PHE D O 1
ATOM 4356 N N . LEU D 1 152 ? 51.145 37.666 112.338 1.00 36.88 154 LEU D N 1
ATOM 4357 C CA . LEU D 1 152 ? 51.485 36.261 112.201 1.00 38.54 154 LEU D CA 1
ATOM 4358 C C . LEU D 1 152 ? 50.941 35.617 113.475 1.00 37.02 154 LEU D C 1
ATOM 4359 O O . LEU D 1 152 ? 51.480 35.836 114.564 1.00 36.45 154 LEU D O 1
ATOM 4364 N N . PRO D 1 153 ? 49.853 34.830 113.353 1.00 35.58 155 PRO D N 1
ATOM 4365 C CA . PRO D 1 153 ? 49.183 34.135 114.456 1.00 36.85 155 PRO D CA 1
ATOM 4366 C C . PRO D 1 153 ? 50.151 33.400 115.359 1.00 38.99 155 PRO D C 1
ATOM 4367 O O . PRO D 1 153 ? 51.173 32.884 114.911 1.00 40.63 155 PRO D O 1
ATOM 4371 N N . SER D 1 154 ? 49.818 33.344 116.639 1.00 42.14 156 SER D N 1
ATOM 4372 C CA . SER D 1 154 ? 50.675 32.691 117.609 1.00 43.61 156 SER D CA 1
ATOM 4373 C C . SER D 1 154 ? 49.898 32.413 118.884 1.00 45.18 156 SER D C 1
ATOM 4374 O O . SER D 1 154 ? 48.938 33.112 119.198 1.00 45.20 156 SER D O 1
ATOM 4377 N N . THR D 1 155 ? 50.316 31.394 119.621 1.00 46.50 157 THR D N 1
ATOM 4378 C CA . THR D 1 155 ? 49.652 31.036 120.868 1.00 48.85 157 THR D CA 1
ATOM 4379 C C . THR D 1 155 ? 50.189 31.886 122.025 1.00 51.10 157 THR D C 1
ATOM 4380 O O . THR D 1 155 ? 49.650 31.856 123.133 1.00 50.76 157 THR D O 1
ATOM 4384 N N . GLU D 1 156 ? 51.237 32.659 121.750 1.00 53.89 158 GLU D N 1
ATOM 4385 C CA . GLU D 1 156 ? 51.870 33.493 122.771 1.00 57.54 158 GLU D CA 1
ATOM 4386 C C . GLU D 1 156 ? 51.550 34.987 122.689 1.00 54.25 158 GLU D C 1
ATOM 4387 O O . GLU D 1 156 ? 52.084 35.784 123.462 1.00 56.37 158 GLU D O 1
ATOM 4393 N N . ASP D 1 157 ? 50.681 35.362 121.757 1.00 52.37 159 ASP D N 1
ATOM 4394 C CA . ASP D 1 157 ? 50.304 36.759 121.590 1.00 48.17 159 ASP D CA 1
ATOM 4395 C C . ASP D 1 157 ? 48.815 37.039 121.771 1.00 44.10 159 ASP D C 1
ATOM 4396 O O . ASP D 1 157 ? 47.947 36.283 121.313 1.00 43.18 159 ASP D O 1
ATOM 4401 N N . VAL D 1 158 ? 48.531 38.143 122.447 1.00 38.10 160 VAL D N 1
ATOM 4402 C CA . VAL D 1 158 ? 47.167 38.578 122.658 1.00 34.09 160 VAL D CA 1
ATOM 4403 C C . VAL D 1 158 ? 47.091 39.976 122.064 1.00 31.94 160 VAL D C 1
ATOM 4404 O O . VAL D 1 158 ? 48.068 40.728 122.076 1.00 30.34 160 VAL D O 1
ATOM 4408 N N . TYR D 1 159 ? 45.938 40.325 121.524 1.00 31.25 161 TYR D N 1
ATOM 4409 C CA . TYR D 1 159 ? 45.796 41.642 120.936 1.00 29.81 161 TYR D CA 1
ATOM 4410 C C . TYR D 1 159 ? 44.650 42.446 121.521 1.00 29.35 161 TYR D C 1
ATOM 4411 O O . TYR D 1 159 ? 43.722 41.907 122.134 1.00 27.12 161 TYR D O 1
ATOM 4420 N N . ASP D 1 160 ? 44.745 43.755 121.336 1.00 29.70 162 ASP D N 1
ATOM 4421 C CA . ASP D 1 160 ? 43.730 44.670 121.810 1.00 30.69 162 ASP D CA 1
ATOM 4422 C C . ASP D 1 160 ? 43.587 45.820 120.838 1.00 30.80 162 ASP D C 1
ATOM 4423 O O . ASP D 1 160 ? 44.567 46.273 120.229 1.00 27.31 162 ASP D O 1
ATOM 4428 N N . CYS D 1 161 ? 42.347 46.267 120.673 1.00 31.56 163 CYS D N 1
ATOM 4429 C CA . CYS D 1 161 ? 42.073 47.412 119.834 1.00 28.71 163 CYS D CA 1
ATOM 4430 C C . CYS D 1 161 ? 41.640 48.442 120.852 1.00 26.36 163 CYS D C 1
ATOM 4431 O O . CYS D 1 161 ? 40.608 48.290 121.500 1.00 25.58 163 CYS D O 1
ATOM 4434 N N . ARG D 1 162 ? 42.461 49.467 121.023 1.00 24.49 164 ARG D N 1
ATOM 4435 C CA . ARG D 1 162 ? 42.187 50.523 121.984 1.00 23.86 164 ARG D CA 1
ATOM 4436 C C . ARG D 1 162 ? 41.540 51.698 121.257 1.00 22.77 164 ARG D C 1
ATOM 4437 O O . ARG D 1 162 ? 42.092 52.223 120.295 1.00 21.17 164 ARG D O 1
ATOM 4445 N N . VAL D 1 163 ? 40.363 52.093 121.727 1.00 23.20 165 VAL D N 1
ATOM 4446 C CA . VAL D 1 163 ? 39.622 53.185 121.121 1.00 24.01 165 VAL D CA 1
ATOM 4447 C C . VAL D 1 163 ? 39.224 54.270 122.107 1.00 23.89 165 VAL D C 1
ATOM 4448 O O . VAL D 1 163 ? 38.601 53.998 123.129 1.00 22.09 165 VAL D O 1
ATOM 4452 N N . GLU D 1 164 ? 39.577 55.508 121.778 1.00 26.92 166 GLU D N 1
ATOM 4453 C CA . GLU D 1 164 ? 39.227 56.668 122.597 1.00 30.55 166 GLU D CA 1
ATOM 4454 C C . GLU D 1 164 ? 38.217 57.549 121.839 1.00 28.90 166 GLU D C 1
ATOM 4455 O O . GLU D 1 164 ? 38.406 57.864 120.660 1.00 27.21 166 GLU D O 1
ATOM 4461 N N . HIS D 1 165 ? 37.143 57.931 122.521 1.00 27.13 167 HIS D N 1
ATOM 4462 C CA . HIS D 1 165 ? 36.114 58.777 121.933 1.00 25.70 167 HIS D CA 1
ATOM 4463 C C . HIS D 1 165 ? 35.432 59.601 123.024 1.00 26.74 167 HIS D C 1
ATOM 4464 O O . HIS D 1 165 ? 35.104 59.082 124.086 1.00 26.74 167 HIS D O 1
ATOM 4471 N N . TRP D 1 166 ? 35.213 60.884 122.761 1.00 28.10 168 TRP D N 1
ATOM 4472 C CA . TRP D 1 166 ? 34.599 61.760 123.750 1.00 30.42 168 TRP D CA 1
ATOM 4473 C C . TRP D 1 166 ? 33.264 61.261 124.283 1.00 32.58 168 TRP D C 1
ATOM 4474 O O . TRP D 1 166 ? 32.760 61.762 125.282 1.00 35.54 168 TRP D O 1
ATOM 4485 N N . GLY D 1 167 ? 32.690 60.266 123.625 1.00 33.75 169 GLY D N 1
ATOM 4486 C CA . GLY D 1 167 ? 31.429 59.729 124.089 1.00 32.17 169 GLY D CA 1
ATOM 4487 C C . GLY D 1 167 ? 31.721 58.680 125.132 1.00 32.82 169 GLY D C 1
ATOM 4488 O O . GLY D 1 167 ? 30.883 58.368 125.973 1.00 32.74 169 GLY D O 1
ATOM 4489 N N . LEU D 1 168 ? 32.922 58.125 125.074 1.00 32.14 170 LEU D N 1
ATOM 4490 C CA . LEU D 1 168 ? 33.328 57.108 126.025 1.00 34.98 170 LEU D CA 1
ATOM 4491 C C . LEU D 1 168 ? 33.737 57.746 127.359 1.00 39.43 170 LEU D C 1
ATOM 4492 O O . LEU D 1 168 ? 34.074 58.933 127.425 1.00 40.55 170 LEU D O 1
ATOM 4497 N N . ASP D 1 169 ? 33.686 56.947 128.421 1.00 44.69 171 ASP D N 1
ATOM 4498 C CA . ASP D 1 169 ? 34.047 57.390 129.763 1.00 47.37 171 ASP D CA 1
ATOM 4499 C C . ASP D 1 169 ? 35.512 57.062 130.059 1.00 45.31 171 ASP D C 1
ATOM 4500 O O . ASP D 1 169 ? 36.104 57.590 130.999 1.00 45.73 171 ASP D O 1
ATOM 4505 N N . GLU D 1 170 ? 36.083 56.185 129.241 1.00 41.34 172 GLU D N 1
ATOM 4506 C CA . GLU D 1 170 ? 37.470 55.763 129.380 1.00 39.22 172 GLU D CA 1
ATOM 4507 C C . GLU D 1 170 ? 37.851 55.043 128.087 1.00 35.56 172 GLU D C 1
ATOM 4508 O O . GLU D 1 170 ? 37.036 54.911 127.172 1.00 36.43 172 GLU D O 1
ATOM 4514 N N . PRO D 1 171 ? 39.102 54.587 127.974 1.00 33.83 173 PRO D N 1
ATOM 4515 C CA . PRO D 1 171 ? 39.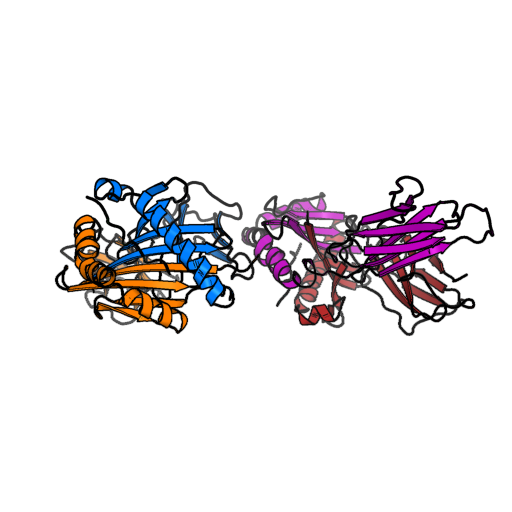410 53.897 126.720 1.00 31.75 173 PRO D CA 1
ATOM 4516 C C . PRO D 1 171 ? 38.634 52.584 126.623 1.00 30.90 173 PRO D C 1
ATOM 4517 O O . PRO D 1 171 ? 38.453 51.874 127.608 1.00 29.97 173 PRO D O 1
ATOM 4521 N N . LEU D 1 172 ? 38.161 52.273 125.427 1.00 32.78 174 LEU D N 1
ATOM 4522 C CA . LEU D 1 172 ? 37.414 51.045 125.206 1.00 33.24 174 LEU D CA 1
ATOM 4523 C C . LEU D 1 172 ? 38.335 50.048 124.536 1.00 32.30 174 LEU D C 1
ATOM 4524 O O . LEU D 1 172 ? 38.950 50.351 123.518 1.00 33.05 174 LEU D O 1
ATOM 4529 N N . LEU D 1 173 ? 38.450 48.863 125.117 1.00 32.91 175 LEU D N 1
ATOM 4530 C CA . LEU D 1 173 ? 39.306 47.846 124.531 1.00 33.39 175 LEU D CA 1
ATOM 4531 C C . LEU D 1 173 ? 38.559 46.573 124.167 1.00 33.86 175 LEU D C 1
ATOM 4532 O O . LEU D 1 173 ? 37.660 46.129 124.885 1.00 33.28 175 LEU D O 1
ATOM 4537 N N . LYS D 1 174 ? 38.935 46.015 123.023 1.00 32.71 176 LYS D N 1
ATOM 4538 C CA . LYS D 1 174 ? 38.356 44.783 122.522 1.00 33.04 176 LYS D CA 1
ATOM 4539 C C . LYS D 1 174 ? 39.494 43.798 122.342 1.00 33.26 176 LYS D C 1
ATOM 4540 O O . LYS D 1 174 ? 40.410 43.998 121.545 1.00 32.08 176 LYS D O 1
ATOM 4546 N N . HIS D 1 175 ? 39.418 42.728 123.113 1.00 35.25 177 HIS D N 1
ATOM 4547 C CA . HIS D 1 175 ? 40.452 41.720 123.132 1.00 36.65 177 HIS D CA 1
ATOM 4548 C C . HIS D 1 175 ? 40.316 40.652 122.060 1.00 37.40 177 HIS D C 1
ATOM 4549 O O . HIS D 1 175 ? 39.224 40.373 121.562 1.00 38.15 177 HIS D O 1
ATOM 4556 N N . TRP D 1 176 ? 41.451 40.065 121.709 1.00 37.33 178 TRP D N 1
ATOM 4557 C CA . TRP D 1 176 ? 41.503 39.001 120.734 1.00 39.69 178 TRP D CA 1
ATOM 4558 C C . TRP D 1 176 ? 42.757 38.181 120.972 1.00 41.49 178 TRP D C 1
ATOM 4559 O O . TRP D 1 176 ? 43.821 38.728 121.245 1.00 41.67 178 TRP D O 1
ATOM 4570 N N . GLU D 1 177 ? 42.628 36.867 120.863 1.00 45.06 179 GLU D N 1
ATOM 4571 C CA . GLU D 1 177 ? 43.760 35.972 121.027 1.00 51.60 179 GLU D CA 1
ATOM 4572 C C . GLU D 1 177 ? 43.462 34.642 120.354 1.00 57.22 179 GLU D C 1
ATOM 4573 O O . GLU D 1 177 ? 42.321 34.347 120.010 1.00 55.45 179 GLU D O 1
ATOM 4579 N N . PHE D 1 178 ? 44.501 33.850 120.143 1.00 66.09 180 PHE D N 1
ATOM 4580 C CA . PHE D 1 178 ? 44.356 32.550 119.511 1.00 75.92 180 PHE D CA 1
ATOM 4581 C C . PHE D 1 178 ? 44.353 31.505 120.627 1.00 85.05 180 PHE D C 1
ATOM 4582 O O . PHE D 1 178 ? 44.912 31.739 121.704 1.00 92.02 180 PHE D O 1
ATOM 4590 N N . ASP D 1 179 ? 43.708 30.365 120.390 1.00 97.45 181 ASP D N 1
ATOM 4591 C CA . ASP D 1 179 ? 43.657 29.311 121.405 1.00 107.78 181 ASP D CA 1
ATOM 4592 C C . ASP D 1 179 ? 43.966 27.915 120.845 1.00 111.78 181 ASP D C 1
ATOM 4593 O O . ASP D 1 179 ? 43.082 27.030 120.934 1.00 110.89 181 ASP D O 1
ATOM 4599 N N . THR E 2 1 ? 38.136 69.171 125.028 1.00 70.37 3 THR E N 1
ATOM 4600 C CA . THR E 2 1 ? 36.819 68.851 125.657 1.00 69.95 3 THR E CA 1
ATOM 4601 C C . THR E 2 1 ? 35.848 70.034 125.574 1.00 67.00 3 THR E C 1
ATOM 4602 O O . THR E 2 1 ? 34.908 70.132 126.367 1.00 66.19 3 THR E O 1
ATOM 4606 N N . ARG E 2 2 ? 36.087 70.931 124.618 1.00 62.59 4 ARG E N 1
ATOM 4607 C CA . ARG E 2 2 ? 35.220 72.091 124.405 1.00 57.62 4 ARG E CA 1
ATOM 4608 C C . ARG E 2 2 ? 34.040 71.608 123.557 1.00 52.17 4 ARG E C 1
ATOM 4609 O O . ARG E 2 2 ? 34.042 70.483 123.066 1.00 51.99 4 ARG E O 1
ATOM 4617 N N . PRO E 2 3 ? 33.012 72.446 123.385 1.00 48.11 5 PRO E N 1
ATOM 4618 C CA . PRO E 2 3 ? 31.872 72.018 122.570 1.00 44.99 5 PRO E CA 1
ATOM 4619 C C . PRO E 2 3 ? 32.274 71.922 121.098 1.00 40.88 5 PRO E C 1
ATOM 4620 O O . PRO E 2 3 ? 32.954 72.802 120.583 1.00 41.14 5 PRO E O 1
ATOM 4624 N N . ARG E 2 4 ? 31.865 70.847 120.429 1.00 37.07 6 ARG E N 1
ATOM 4625 C CA . ARG E 2 4 ? 32.180 70.663 119.016 1.00 33.80 6 ARG E CA 1
ATOM 4626 C C . ARG E 2 4 ? 30.916 70.917 118.200 1.00 30.64 6 ARG E C 1
ATOM 4627 O O . ARG E 2 4 ? 29.795 70.664 118.657 1.00 30.07 6 ARG E O 1
ATOM 4635 N N . PHE E 2 5 ? 31.104 71.412 116.989 1.00 27.10 7 PHE E N 1
ATOM 4636 C CA . PHE E 2 5 ? 29.996 71.699 116.098 1.00 25.35 7 PHE E CA 1
ATOM 4637 C C . PHE E 2 5 ? 30.305 71.023 114.779 1.00 25.05 7 PHE E C 1
ATOM 4638 O O . PHE E 2 5 ? 31.352 71.263 114.177 1.00 24.49 7 PHE E O 1
ATOM 4646 N N . LEU E 2 6 ? 29.388 70.168 114.340 1.00 26.02 8 LEU E N 1
ATOM 4647 C CA . LEU E 2 6 ? 29.570 69.397 113.119 1.00 25.88 8 LEU E CA 1
ATOM 4648 C C . LEU E 2 6 ? 28.664 69.754 111.942 1.00 25.57 8 LEU E C 1
ATOM 4649 O O . LEU E 2 6 ? 27.443 69.801 112.070 1.00 25.62 8 LEU E O 1
ATOM 4654 N N . GLU E 2 7 ? 29.267 69.982 110.786 1.00 25.65 9 GLU E N 1
ATOM 4655 C CA . GLU E 2 7 ? 28.500 70.304 109.582 1.00 29.30 9 GLU E CA 1
ATOM 4656 C C . GLU E 2 7 ? 28.705 69.160 108.578 1.00 27.52 9 GLU E C 1
ATOM 4657 O O . GLU E 2 7 ? 29.830 68.847 108.181 1.00 27.05 9 GLU E O 1
ATOM 4663 N N . LEU E 2 8 ? 27.614 68.536 108.163 1.00 27.91 10 LEU E N 1
ATOM 4664 C CA . LEU E 2 8 ? 27.714 67.396 107.256 1.00 29.66 10 LEU E CA 1
ATOM 4665 C C . LEU E 2 8 ? 26.953 67.521 105.936 1.00 27.90 10 LEU E C 1
ATOM 4666 O O . LEU E 2 8 ? 25.796 67.938 105.907 1.00 29.36 10 LEU E O 1
ATOM 4671 N N . LEU E 2 9 ? 27.609 67.179 104.834 1.00 26.25 11 LEU E N 1
ATOM 4672 C CA . LEU E 2 9 ? 26.950 67.239 103.532 1.00 24.93 11 LEU E CA 1
ATOM 4673 C C . LEU E 2 9 ? 26.986 65.874 102.850 1.00 23.00 11 LEU E C 1
ATOM 4674 O O . LEU E 2 9 ? 27.990 65.166 102.912 1.00 24.13 11 LEU E O 1
ATOM 4679 N N . LYS E 2 10 ? 25.884 65.502 102.209 1.00 21.00 12 LYS E N 1
ATOM 4680 C CA . LYS E 2 10 ? 25.806 64.228 101.508 1.00 20.54 12 LYS E CA 1
ATOM 4681 C C . LYS E 2 10 ? 25.047 64.341 100.209 1.00 20.18 12 LYS E C 1
ATOM 4682 O O . LYS E 2 10 ? 23.911 64.811 100.179 1.00 19.76 12 LYS E O 1
ATOM 4688 N N . SER E 2 11 ? 25.683 63.897 99.134 1.00 21.59 13 SER E N 1
ATOM 4689 C CA . SER E 2 11 ? 25.062 63.903 97.822 1.00 21.98 13 SER E CA 1
ATOM 4690 C C . SER E 2 11 ? 24.851 62.440 97.487 1.00 22.00 13 SER E C 1
ATOM 4691 O O . SER E 2 11 ? 25.816 61.696 97.312 1.00 21.80 13 SER E O 1
ATOM 4694 N N . GLU E 2 12 ? 23.592 62.024 97.412 1.00 23.03 14 GLU E N 1
ATOM 4695 C CA . GLU E 2 12 ? 23.275 60.639 97.105 1.00 25.22 14 GLU E CA 1
ATOM 4696 C C . GLU E 2 12 ? 22.811 60.403 95.671 1.00 25.66 14 GLU E C 1
ATOM 4697 O O . GLU E 2 12 ? 22.132 61.237 95.082 1.00 27.37 14 GLU E O 1
ATOM 4703 N N . CYS E 2 13 ? 23.209 59.266 95.112 1.00 25.03 15 CYS E N 1
ATOM 4704 C CA . CYS E 2 13 ? 22.817 58.859 93.768 1.00 24.88 15 CYS E CA 1
ATOM 4705 C C . CYS E 2 13 ? 22.391 57.403 93.865 1.00 25.56 15 CYS E C 1
ATOM 4706 O O . CYS E 2 13 ? 23.226 56.514 94.080 1.00 24.95 15 CYS E O 1
ATOM 4709 N N . HIS E 2 14 ? 21.091 57.171 93.707 1.00 26.32 16 HIS E N 1
ATOM 4710 C CA . HIS E 2 14 ? 20.519 55.839 93.776 1.00 26.47 16 HIS E CA 1
ATOM 4711 C C . HIS E 2 14 ? 20.216 55.361 92.363 1.00 27.06 16 HIS E C 1
ATOM 4712 O O . HIS E 2 14 ? 19.627 56.099 91.568 1.00 26.73 16 HIS E O 1
ATOM 4719 N N . PHE E 2 15 ? 20.613 54.125 92.064 1.00 26.27 17 PHE E N 1
ATOM 4720 C CA . PHE E 2 15 ? 20.427 53.551 90.738 1.00 28.23 17 PHE E CA 1
ATOM 4721 C C . PHE E 2 15 ? 19.570 52.294 90.719 1.00 28.76 17 PHE E C 1
ATOM 4722 O O . PHE E 2 15 ? 19.741 51.403 91.548 1.00 29.52 17 PHE E O 1
ATOM 4730 N N . PHE E 2 16 ? 18.669 52.219 89.747 1.00 30.89 18 PHE E N 1
ATOM 4731 C CA . PHE E 2 16 ? 17.800 51.059 89.586 1.00 33.42 18 PHE E CA 1
ATOM 4732 C C . PHE E 2 16 ? 17.920 50.611 88.135 1.00 34.41 18 PHE E C 1
ATOM 4733 O O . PHE E 2 16 ? 17.919 51.450 87.222 1.00 33.48 18 PHE E O 1
ATOM 4741 N N . ASN E 2 17 ? 18.018 49.298 87.922 1.00 35.85 19 ASN E N 1
ATOM 4742 C CA . ASN E 2 17 ? 18.149 48.746 86.574 1.00 36.98 19 ASN E CA 1
ATOM 4743 C C . ASN E 2 17 ? 19.232 49.514 85.842 1.00 35.45 19 ASN E C 1
ATOM 4744 O O . ASN E 2 17 ? 18.952 50.182 84.853 1.00 37.35 19 ASN E O 1
ATOM 4749 N N . GLY E 2 18 ? 20.468 49.416 86.324 1.00 35.40 20 GLY E N 1
ATOM 4750 C CA . GLY E 2 18 ? 21.561 50.141 85.695 1.00 34.94 20 GLY E CA 1
ATOM 4751 C C . GLY E 2 18 ? 21.385 51.629 85.941 1.00 33.84 20 GLY E C 1
ATOM 4752 O O . GLY E 2 18 ? 21.279 52.061 87.088 1.00 32.96 20 GLY E O 1
ATOM 4753 N N . THR E 2 19 ? 21.356 52.415 84.869 1.00 33.33 21 THR E N 1
ATOM 4754 C CA . THR E 2 19 ? 21.149 53.854 84.983 1.00 33.45 21 THR E CA 1
ATOM 4755 C C . THR E 2 19 ? 19.765 54.237 84.443 1.00 34.38 21 THR E C 1
ATOM 4756 O O . THR E 2 19 ? 19.538 55.374 84.030 1.00 32.92 21 THR E O 1
ATOM 4760 N N . GLU E 2 20 ? 18.840 53.281 84.463 1.00 36.99 22 GLU E N 1
ATOM 4761 C CA . GLU E 2 20 ? 17.479 53.507 83.976 1.00 41.58 22 GLU E CA 1
ATOM 4762 C C . GLU E 2 20 ? 16.743 54.525 84.822 1.00 40.40 22 GLU E C 1
ATOM 4763 O O . GLU E 2 20 ? 16.255 55.527 84.305 1.00 42.24 22 GLU E O 1
ATOM 4769 N N . ARG E 2 21 ? 16.643 54.250 86.119 1.00 41.24 23 ARG E N 1
ATOM 4770 C CA . ARG E 2 21 ? 15.989 55.166 87.042 1.00 38.92 23 ARG E CA 1
ATOM 4771 C C . ARG E 2 21 ? 17.080 55.671 87.967 1.00 36.23 23 ARG E C 1
ATOM 4772 O O . ARG E 2 21 ? 17.852 54.881 88.512 1.00 35.73 23 ARG E O 1
ATOM 4780 N N . VAL E 2 22 ? 17.156 56.985 88.138 1.00 32.46 24 VAL E N 1
ATOM 4781 C CA . VAL E 2 22 ? 18.170 57.558 89.005 1.00 28.35 24 VAL E CA 1
ATOM 4782 C C . VAL E 2 22 ? 17.564 58.623 89.888 1.00 28.11 24 VAL E C 1
ATOM 4783 O O . VAL E 2 22 ? 16.878 59.514 89.394 1.00 26.26 24 VAL E O 1
ATOM 4787 N N . ARG E 2 23 ? 17.825 58.524 91.190 1.00 25.92 25 ARG E N 1
ATOM 4788 C CA . ARG E 2 23 ? 17.310 59.488 92.152 1.00 27.25 25 ARG E CA 1
ATOM 4789 C C . ARG E 2 23 ? 18.445 60.234 92.848 1.00 28.70 25 ARG E C 1
ATOM 4790 O O . ARG E 2 23 ? 19.290 59.630 93.508 1.00 28.20 25 ARG E O 1
ATOM 4798 N N . PHE E 2 24 ? 18.437 61.557 92.700 1.00 30.54 26 PHE E N 1
ATOM 4799 C CA . PHE E 2 24 ? 19.447 62.437 93.284 1.00 29.38 26 PHE E CA 1
ATOM 4800 C C . PHE E 2 24 ? 18.980 63.060 94.599 1.00 29.36 26 PHE E C 1
ATOM 4801 O O . PHE E 2 24 ? 17.828 63.501 94.720 1.00 26.47 26 PHE E O 1
ATOM 4809 N N . LEU E 2 25 ? 19.889 63.097 95.574 1.00 27.35 27 LEU E N 1
ATOM 4810 C CA . LEU E 2 25 ? 19.603 63.674 96.882 1.00 28.08 27 LEU E CA 1
ATOM 4811 C C . LEU E 2 25 ? 20.793 64.440 97.436 1.00 27.29 27 LEU E C 1
ATOM 4812 O O . LEU E 2 25 ? 21.874 63.887 97.604 1.00 28.31 27 LEU E O 1
ATOM 4817 N N . GLU E 2 26 ? 20.581 65.724 97.702 1.00 26.15 28 GLU E N 1
ATOM 4818 C CA . GLU E 2 26 ? 21.601 66.606 98.269 1.00 23.37 28 GLU E CA 1
ATOM 4819 C C . GLU E 2 26 ? 21.075 66.918 99.670 1.00 20.96 28 GLU E C 1
ATOM 4820 O O . GLU E 2 26 ? 19.995 67.482 99.828 1.00 15.50 28 GLU E O 1
ATOM 4826 N N . ARG E 2 27 ? 21.828 66.524 100.688 1.00 20.81 29 ARG E N 1
ATOM 4827 C CA . ARG E 2 27 ? 21.365 66.708 102.051 1.00 21.53 29 ARG E CA 1
ATOM 4828 C C . ARG E 2 27 ? 22.337 67.435 102.959 1.00 21.79 29 ARG E C 1
ATOM 4829 O O . ARG E 2 27 ? 23.477 67.009 103.119 1.00 22.12 29 ARG E O 1
ATOM 4837 N N . TYR E 2 28 ? 21.860 68.531 103.554 1.00 21.32 30 TYR E N 1
ATOM 4838 C CA . TYR E 2 28 ? 22.650 69.359 104.467 1.00 19.92 30 TYR E CA 1
ATOM 4839 C C . TYR E 2 28 ? 22.342 69.053 105.935 1.00 19.82 30 TYR E C 1
ATOM 4840 O O . TYR E 2 28 ? 21.210 69.205 106.382 1.00 19.71 30 TYR E O 1
ATOM 4849 N N . PHE E 2 29 ? 23.354 68.616 106.679 1.00 21.65 31 PHE E N 1
ATOM 4850 C CA . PHE E 2 29 ? 23.189 68.292 108.097 1.00 23.32 31 PHE E CA 1
ATOM 4851 C C . PHE E 2 29 ? 24.001 69.196 109.037 1.00 24.53 31 PHE E C 1
ATOM 4852 O O . PHE E 2 29 ? 25.059 69.710 108.669 1.00 23.46 31 PHE E O 1
ATOM 4860 N N . HIS E 2 30 ? 23.498 69.368 110.257 1.00 25.65 32 HIS E N 1
ATOM 4861 C CA . HIS E 2 30 ? 24.181 70.155 111.282 1.00 27.94 32 HIS E CA 1
ATOM 4862 C C . HIS E 2 30 ? 23.967 69.442 112.617 1.00 27.68 32 HIS E C 1
ATOM 4863 O O . HIS E 2 30 ? 22.842 69.364 113.116 1.00 26.17 32 HIS E O 1
ATOM 4870 N N . ASN E 2 31 ? 25.059 68.906 113.165 1.00 30.68 33 ASN E N 1
ATOM 4871 C CA . ASN E 2 31 ? 25.056 68.141 114.418 1.00 35.89 33 ASN E CA 1
ATOM 4872 C C . ASN E 2 31 ? 24.050 67.000 114.406 1.00 37.54 33 ASN E C 1
ATOM 4873 O O . ASN E 2 31 ? 23.178 66.930 115.275 1.00 38.25 33 ASN E O 1
ATOM 4878 N N . GLN E 2 32 ? 24.170 66.116 113.419 1.00 40.68 34 GLN E N 1
ATOM 4879 C CA . GLN E 2 32 ? 23.276 64.965 113.298 1.00 45.79 34 GLN E CA 1
ATOM 4880 C C . GLN E 2 32 ? 21.857 65.345 112.874 1.00 46.27 34 GLN E C 1
ATOM 4881 O O . GLN E 2 32 ? 20.936 64.543 112.992 1.00 47.71 34 GLN E O 1
ATOM 4887 N N . GLU E 2 33 ? 21.672 66.563 112.385 1.00 47.66 35 GLU E N 1
ATOM 4888 C CA . GLU E 2 33 ? 20.344 67.001 111.972 1.00 49.09 35 GLU E CA 1
ATOM 4889 C C . GLU E 2 33 ? 20.238 67.492 110.532 1.00 44.17 35 GLU E C 1
ATOM 4890 O O . GLU E 2 33 ? 20.972 68.381 110.100 1.00 43.96 35 GLU E O 1
ATOM 4896 N N . GLU E 2 34 ? 19.312 66.906 109.788 1.00 39.26 36 GLU E N 1
ATOM 4897 C CA . GLU E 2 34 ? 19.100 67.321 108.414 1.00 34.64 36 GLU E CA 1
ATOM 4898 C C . GLU E 2 34 ? 18.118 68.492 108.499 1.00 32.15 36 GLU E C 1
ATOM 4899 O O . GLU E 2 34 ? 17.090 68.394 109.167 1.00 29.78 36 GLU E O 1
ATOM 4905 N N . PHE E 2 35 ? 18.445 69.607 107.856 1.00 27.45 37 PHE E N 1
ATOM 4906 C CA . PHE E 2 35 ? 17.564 70.757 107.904 1.00 25.48 37 PHE E CA 1
ATOM 4907 C C . PHE E 2 35 ? 17.046 71.203 106.543 1.00 25.30 37 PHE E C 1
ATOM 4908 O O . PHE E 2 35 ? 16.054 71.923 106.464 1.00 25.88 37 PHE E O 1
ATOM 4916 N N . VAL E 2 36 ? 17.704 70.777 105.471 1.00 24.95 38 VAL E N 1
ATOM 4917 C CA . VAL E 2 36 ? 17.246 71.138 104.131 1.00 24.00 38 VAL E CA 1
ATOM 4918 C C . VAL E 2 36 ? 17.838 70.215 103.090 1.00 25.84 38 VAL E C 1
ATOM 4919 O O . VAL E 2 36 ? 18.967 69.744 103.245 1.00 25.38 38 VAL E O 1
ATOM 4923 N N . ARG E 2 37 ? 17.076 69.950 102.029 1.00 27.23 39 ARG E N 1
ATOM 4924 C CA . ARG E 2 37 ? 17.561 69.077 100.962 1.00 25.46 39 ARG E CA 1
ATOM 4925 C C . ARG E 2 37 ? 16.894 69.253 99.620 1.00 24.75 39 ARG E C 1
ATOM 4926 O O . ARG E 2 37 ? 15.825 69.841 99.506 1.00 25.59 39 ARG E O 1
ATOM 4934 N N . PHE E 2 38 ? 17.547 68.719 98.602 1.00 24.39 40 PHE E N 1
ATOM 4935 C CA . PHE E 2 38 ? 17.030 68.762 97.257 1.00 25.15 40 PHE E CA 1
ATOM 4936 C C . PHE E 2 38 ? 16.900 67.334 96.773 1.00 25.44 40 PHE E C 1
ATOM 4937 O O . PHE E 2 38 ? 17.885 66.605 96.710 1.00 26.30 40 PHE E O 1
ATOM 4945 N N . ASP E 2 39 ? 15.680 66.945 96.428 1.00 26.69 41 ASP E N 1
ATOM 4946 C CA . ASP E 2 39 ? 15.398 65.606 95.939 1.00 26.62 41 ASP E CA 1
ATOM 4947 C C . ASP E 2 39 ? 15.053 65.726 94.453 1.00 24.67 41 ASP E C 1
ATOM 4948 O O . ASP E 2 39 ? 14.156 66.479 94.097 1.00 23.69 41 ASP E O 1
ATOM 4953 N N . SER E 2 40 ? 15.756 65.000 93.583 1.00 23.93 42 SER E N 1
ATOM 4954 C CA . SER E 2 40 ? 15.464 65.092 92.151 1.00 23.28 42 SER E CA 1
ATOM 4955 C C . SER E 2 40 ? 14.050 64.624 91.819 1.00 23.24 42 SER E C 1
ATOM 4956 O O . SER E 2 40 ? 13.536 64.924 90.750 1.00 22.44 42 SER E O 1
ATOM 4959 N N . ASP E 2 41 ? 13.421 63.893 92.735 1.00 24.77 43 ASP E N 1
ATOM 4960 C CA . ASP E 2 41 ? 12.046 63.440 92.524 1.00 27.55 43 ASP E CA 1
ATOM 4961 C C . ASP E 2 41 ? 11.055 64.572 92.857 1.00 26.44 43 ASP E C 1
ATOM 4962 O O . ASP E 2 41 ? 9.901 64.526 92.443 1.00 26.07 43 ASP E O 1
ATOM 4967 N N . VAL E 2 42 ? 11.516 65.584 93.599 1.00 26.02 44 VAL E N 1
ATOM 4968 C CA . VAL E 2 42 ? 10.685 66.733 93.984 1.00 24.22 44 VAL E CA 1
ATOM 4969 C C . VAL E 2 42 ? 10.928 67.948 93.090 1.00 22.50 44 VAL E C 1
ATOM 4970 O O . VAL E 2 42 ? 9.995 68.680 92.768 1.00 21.60 44 VAL E O 1
ATOM 4974 N N . GLY E 2 43 ? 12.183 68.178 92.713 1.00 22.68 45 GLY E N 1
ATOM 4975 C CA . GLY E 2 43 ? 12.490 69.289 91.831 1.00 23.05 45 GLY E CA 1
ATOM 4976 C C . GLY E 2 43 ? 12.927 70.619 92.426 1.00 22.77 45 GLY E C 1
ATOM 4977 O O . GLY E 2 43 ? 13.309 71.520 91.678 1.00 21.16 45 GLY E O 1
ATOM 4978 N N . GLU E 2 44 ? 12.856 70.763 93.747 1.00 22.80 46 GLU E N 1
ATOM 4979 C CA . GLU E 2 44 ? 13.275 72.001 94.410 1.00 25.75 46 GLU E CA 1
ATOM 4980 C C . GLU E 2 44 ? 13.725 71.674 95.828 1.00 22.70 46 GLU E C 1
ATOM 4981 O O . GLU E 2 44 ? 13.535 70.549 96.278 1.00 23.90 46 GLU E O 1
ATOM 4987 N N . TYR E 2 45 ? 14.331 72.635 96.524 1.00 20.11 47 TYR E N 1
ATOM 4988 C CA . TYR E 2 45 ? 14.785 72.382 97.887 1.00 19.48 47 TYR E CA 1
ATOM 4989 C C . TYR E 2 45 ? 13.637 72.372 98.860 1.00 19.98 47 TYR E C 1
ATOM 4990 O O . TYR E 2 45 ? 12.634 73.041 98.643 1.00 20.48 47 TYR E O 1
ATOM 4999 N N . ARG E 2 46 ? 13.791 71.617 99.942 1.00 20.00 48 ARG E N 1
ATOM 5000 C CA . ARG E 2 46 ? 12.756 71.528 100.953 1.00 22.11 48 ARG E CA 1
ATOM 5001 C C . ARG E 2 46 ? 13.305 71.452 102.373 1.00 24.94 48 ARG E C 1
ATOM 5002 O O . ARG E 2 46 ? 14.207 70.661 102.673 1.00 26.41 48 ARG E O 1
ATOM 5010 N N . ALA E 2 47 ? 12.741 72.285 103.243 1.00 26.76 49 ALA E N 1
ATOM 5011 C CA . ALA E 2 47 ? 13.136 72.353 104.645 1.00 27.55 49 ALA E CA 1
ATOM 5012 C C . ALA E 2 47 ? 12.728 71.096 105.395 1.00 28.18 49 ALA E C 1
ATOM 5013 O O . ALA E 2 47 ? 11.635 70.580 105.182 1.00 29.57 49 ALA E O 1
ATOM 5015 N N . VAL E 2 48 ? 13.613 70.611 106.268 1.00 27.53 50 VAL E N 1
ATOM 5016 C CA . VAL E 2 48 ? 13.350 69.416 107.063 1.00 26.91 50 VAL E CA 1
ATOM 5017 C C . VAL E 2 48 ? 13.018 69.834 108.490 1.00 27.14 50 VAL E C 1
ATOM 5018 O O . VAL E 2 48 ? 12.290 69.144 109.195 1.00 27.55 50 VAL E O 1
ATOM 5022 N N . THR E 2 49 ? 13.577 70.960 108.913 1.00 29.88 51 THR E N 1
ATOM 5023 C CA . THR E 2 49 ? 13.295 71.523 110.229 1.00 34.49 51 THR E CA 1
ATOM 5024 C C . THR E 2 49 ? 13.163 73.030 110.015 1.00 36.72 51 THR E C 1
ATOM 5025 O O . THR E 2 49 ? 13.380 73.522 108.907 1.00 35.73 51 THR E O 1
ATOM 5029 N N . GLU E 2 50 ? 12.815 73.763 111.068 1.00 43.02 52 GLU E N 1
ATOM 5030 C CA . GLU E 2 50 ? 12.632 75.207 110.955 1.00 46.78 52 GLU E CA 1
ATOM 5031 C C . GLU E 2 50 ? 13.846 75.993 110.480 1.00 46.09 52 GLU E C 1
ATOM 5032 O O . GLU E 2 50 ? 13.700 76.977 109.758 1.00 47.74 52 GLU E O 1
ATOM 5038 N N . LEU E 2 51 ? 15.043 75.579 110.877 1.00 44.63 53 LEU E N 1
ATOM 5039 C CA . LEU E 2 51 ? 16.241 76.303 110.460 1.00 44.49 53 LEU E CA 1
ATOM 5040 C C . LEU E 2 51 ? 16.418 76.284 108.947 1.00 42.43 53 LEU E C 1
ATOM 5041 O O . LEU E 2 51 ? 17.068 77.169 108.378 1.00 41.75 53 LEU E O 1
ATOM 5046 N N . GLY E 2 52 ? 15.824 75.282 108.303 1.00 40.04 54 GLY E N 1
ATOM 5047 C CA . GLY E 2 52 ? 15.936 75.153 106.865 1.00 38.14 54 GLY E CA 1
ATOM 5048 C C . GLY E 2 52 ? 14.970 75.993 106.056 1.00 36.44 54 GLY E C 1
ATOM 5049 O O . GLY E 2 52 ? 15.282 76.365 104.923 1.00 34.67 54 GLY E O 1
ATOM 5050 N N . ARG E 2 53 ? 13.815 76.310 106.640 1.00 35.51 55 ARG E N 1
ATOM 5051 C CA . ARG E 2 53 ? 12.770 77.092 105.967 1.00 37.72 55 ARG E CA 1
ATOM 5052 C C . ARG E 2 53 ? 13.264 78.301 105.172 1.00 36.13 55 ARG E C 1
ATOM 5053 O O . ARG E 2 53 ? 13.009 78.409 103.972 1.00 35.79 55 ARG E O 1
ATOM 5061 N N . PRO E 2 54 ? 13.968 79.237 105.829 1.00 32.57 56 PRO E N 1
ATOM 5062 C CA . PRO E 2 54 ? 14.461 80.413 105.106 1.00 33.14 56 PRO E CA 1
ATOM 5063 C C . PRO E 2 54 ? 15.497 80.016 104.064 1.00 33.43 56 PRO E C 1
ATOM 5064 O O . PRO E 2 54 ? 15.579 80.602 102.985 1.00 30.80 56 PRO E O 1
ATOM 5068 N N . VAL E 2 55 ? 16.293 79.010 104.398 1.00 32.53 57 VAL E N 1
ATOM 5069 C CA . VAL E 2 55 ? 17.321 78.540 103.490 1.00 31.51 57 VAL E CA 1
ATOM 5070 C C . VAL E 2 55 ? 16.682 78.011 102.206 1.00 33.98 57 VAL E C 1
ATOM 5071 O O . VAL E 2 55 ? 17.233 78.185 101.120 1.00 34.38 57 VAL E O 1
ATOM 5075 N N . ALA E 2 56 ? 15.507 77.394 102.315 1.00 34.16 58 ALA E N 1
ATOM 5076 C CA . ALA E 2 56 ? 14.853 76.842 101.127 1.00 35.51 58 ALA E CA 1
ATOM 5077 C C . ALA E 2 56 ? 14.233 77.898 100.216 1.00 35.69 58 ALA E C 1
ATOM 5078 O O . ALA E 2 56 ? 14.296 77.777 98.993 1.00 36.15 58 ALA E O 1
ATOM 5080 N N . GLU E 2 57 ? 13.631 78.932 100.794 1.00 36.85 59 GLU E N 1
ATOM 5081 C CA . GLU E 2 57 ? 13.046 79.985 99.971 1.00 38.45 59 GLU E CA 1
ATOM 5082 C C . GLU E 2 57 ? 14.153 80.664 99.177 1.00 36.95 59 GLU E C 1
ATOM 5083 O O . GLU E 2 57 ? 14.161 80.653 97.948 1.00 37.59 59 GLU E O 1
ATOM 5089 N N . SER E 2 58 ? 15.088 81.266 99.898 1.00 35.84 60 SER E N 1
ATOM 5090 C CA . SER E 2 58 ? 16.208 81.942 99.272 1.00 34.06 60 SER E CA 1
ATOM 5091 C C . SER E 2 58 ? 16.779 81.140 98.099 1.00 31.56 60 SER E C 1
ATOM 5092 O O . SER E 2 58 ? 17.035 81.687 97.030 1.00 30.67 60 SER E O 1
ATOM 5095 N N . TRP E 2 59 ? 16.975 79.842 98.291 1.00 29.18 61 TRP E N 1
ATOM 5096 C CA . TRP E 2 59 ? 17.531 79.030 97.219 1.00 28.08 61 TRP E CA 1
ATOM 5097 C C . TRP E 2 59 ? 16.542 78.697 96.114 1.00 25.58 61 TRP E C 1
ATOM 5098 O O . TRP E 2 59 ? 16.908 78.697 94.943 1.00 24.39 61 TRP E O 1
ATOM 5109 N N . ASN E 2 60 ? 15.298 78.401 96.477 1.00 23.78 62 ASN E N 1
ATOM 5110 C CA . ASN E 2 60 ? 14.306 78.050 95.472 1.00 24.12 62 ASN E CA 1
ATOM 5111 C C . ASN E 2 60 ? 13.949 79.200 94.538 1.00 23.73 62 ASN E C 1
ATOM 5112 O O . ASN E 2 60 ? 13.329 78.993 93.497 1.00 24.21 62 ASN E O 1
ATOM 5117 N N . SER E 2 61 ? 14.354 80.410 94.897 1.00 24.72 63 SER E N 1
ATOM 5118 C CA . SER E 2 61 ? 14.049 81.566 94.070 1.00 27.56 63 SER E CA 1
ATOM 5119 C C . SER E 2 61 ? 15.106 81.802 93.006 1.00 28.52 63 SER E C 1
ATOM 5120 O O . SER E 2 61 ? 14.957 82.682 92.162 1.00 28.55 63 SER E O 1
ATOM 5123 N N . GLN E 2 62 ? 16.173 81.019 93.046 1.00 30.86 64 GLN E N 1
ATOM 5124 C CA . GLN E 2 62 ? 17.227 81.156 92.057 1.00 36.02 64 GLN E CA 1
ATOM 5125 C C . GLN E 2 62 ? 17.043 80.106 90.953 1.00 36.86 64 GLN E C 1
ATOM 5126 O O . GLN E 2 62 ? 17.568 78.988 91.038 1.00 37.96 64 GLN E O 1
ATOM 5132 N N . LYS E 2 63 ? 16.287 80.474 89.920 1.00 37.64 65 LYS E N 1
ATOM 5133 C CA . LYS E 2 63 ? 16.009 79.574 88.803 1.00 38.74 65 LYS E CA 1
ATOM 5134 C C . LYS E 2 63 ? 17.224 78.791 88.344 1.00 34.63 65 LYS E C 1
ATOM 5135 O O . LYS E 2 63 ? 17.156 77.573 88.201 1.00 34.48 65 LYS E O 1
ATOM 5141 N N . ASP E 2 64 ? 18.33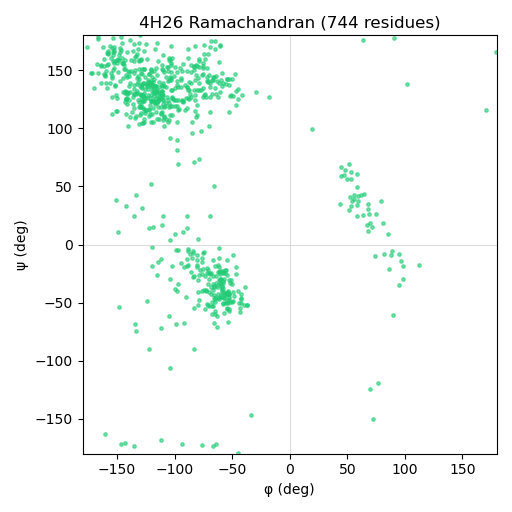3 79.486 88.109 1.00 32.89 66 ASP E N 1
ATOM 5142 C CA . ASP E 2 64 ? 19.548 78.821 87.653 1.00 29.94 66 ASP E CA 1
ATOM 5143 C C . ASP E 2 64 ? 19.978 77.733 88.631 1.00 28.68 66 ASP E C 1
ATOM 5144 O O . ASP E 2 64 ? 20.305 76.630 88.219 1.00 28.17 66 ASP E O 1
ATOM 5149 N N . LEU E 2 65 ? 19.972 78.034 89.926 1.00 25.28 67 LEU E N 1
ATOM 5150 C CA . LEU E 2 65 ? 20.350 77.035 90.910 1.00 23.29 67 LEU E CA 1
ATOM 5151 C C . LEU E 2 65 ? 19.483 75.785 90.720 1.00 23.87 67 LEU E C 1
ATOM 5152 O O . LEU E 2 65 ? 20.001 74.685 90.543 1.00 23.00 67 LEU E O 1
ATOM 5157 N N . LEU E 2 66 ? 18.166 75.957 90.740 1.00 25.57 68 LEU E N 1
ATOM 5158 C CA . LEU E 2 66 ? 17.263 74.832 90.555 1.00 27.77 68 LEU E CA 1
ATOM 5159 C C . LEU E 2 66 ? 17.506 74.087 89.243 1.00 29.54 68 LEU E C 1
ATOM 5160 O O . LEU E 2 66 ? 17.555 72.853 89.215 1.00 29.19 68 LEU E O 1
ATOM 5165 N N . GLU E 2 67 ? 17.659 74.829 88.154 1.00 31.43 69 GLU E N 1
ATOM 5166 C CA . GLU E 2 67 ? 17.916 74.193 86.872 1.00 34.52 69 GLU E CA 1
ATOM 5167 C C . GLU E 2 67 ? 19.109 73.245 86.992 1.00 32.65 69 GLU E C 1
ATOM 5168 O O . GLU E 2 67 ? 18.989 72.064 86.691 1.00 34.77 69 GLU E O 1
ATOM 5174 N N . GLN E 2 68 ? 20.252 73.762 87.442 1.00 32.38 70 GLN E N 1
ATOM 5175 C CA . GLN E 2 68 ? 21.470 72.958 87.585 1.00 31.82 70 GLN E CA 1
ATOM 5176 C C . GLN E 2 68 ? 21.256 71.706 88.421 1.00 31.28 70 GLN E C 1
ATOM 5177 O O . GLN E 2 68 ? 21.672 70.609 88.033 1.00 29.36 70 GLN E O 1
ATOM 5183 N N . LYS E 2 69 ? 20.612 71.870 89.572 1.00 28.25 71 LYS E N 1
ATOM 5184 C CA . LYS E 2 69 ? 20.360 70.736 90.447 1.00 27.07 71 LYS E CA 1
ATOM 5185 C C . LYS E 2 69 ? 19.430 69.706 89.810 1.00 25.80 71 LYS E C 1
ATOM 5186 O O . LYS E 2 69 ? 19.491 68.529 90.144 1.00 26.27 71 LYS E O 1
ATOM 5192 N N . ARG E 2 70 ? 18.572 70.142 88.894 1.00 24.79 72 ARG E N 1
ATOM 5193 C CA . ARG E 2 70 ? 17.645 69.222 88.247 1.00 24.21 72 ARG E CA 1
ATOM 5194 C C . ARG E 2 70 ? 18.349 68.378 87.200 1.00 23.42 72 ARG E C 1
ATOM 5195 O O . ARG E 2 70 ? 17.816 67.360 86.762 1.00 23.01 72 ARG E O 1
ATOM 5203 N N . GLY E 2 71 ? 19.557 68.798 86.821 1.00 22.21 73 GLY E N 1
ATOM 5204 C CA . GLY E 2 71 ? 20.340 68.067 85.837 1.00 19.77 73 GLY E CA 1
ATOM 5205 C C . GLY E 2 71 ? 21.403 67.145 86.423 1.00 19.82 73 GLY E C 1
ATOM 5206 O O . GLY E 2 71 ? 22.052 66.401 85.693 1.00 17.71 73 GLY E O 1
ATOM 5207 N N . GLN E 2 72 ? 21.572 67.170 87.743 1.00 20.17 74 GLN E N 1
ATOM 5208 C CA . GLN E 2 72 ? 22.574 66.332 88.401 1.00 18.20 74 GLN E CA 1
ATOM 5209 C C . GLN E 2 72 ? 22.392 64.814 88.230 1.00 17.84 74 GLN E C 1
ATOM 5210 O O . GLN E 2 72 ? 23.384 64.079 88.220 1.00 15.24 74 GLN E O 1
ATOM 5216 N N . VAL E 2 73 ? 21.149 64.340 88.096 1.00 17.42 75 VAL E N 1
ATOM 5217 C CA . VAL E 2 73 ? 20.913 62.905 87.878 1.00 17.00 75 VAL E CA 1
ATOM 5218 C C . VAL E 2 73 ? 21.670 62.514 86.612 1.00 18.92 75 VAL E C 1
ATOM 5219 O O . VAL E 2 73 ? 22.046 61.351 86.428 1.00 20.34 75 VAL E O 1
ATOM 5223 N N . ASP E 2 74 ? 21.899 63.503 85.750 1.00 21.08 76 ASP E N 1
ATOM 5224 C CA . ASP E 2 74 ? 22.623 63.304 84.494 1.00 24.23 76 ASP E CA 1
ATOM 5225 C C . ASP E 2 74 ? 24.100 63.704 84.517 1.00 23.17 76 ASP E C 1
ATOM 5226 O O . ASP E 2 74 ? 24.972 62.847 84.436 1.00 24.15 76 ASP E O 1
ATOM 5231 N N . THR E 2 75 ? 24.386 64.995 84.634 1.00 23.92 77 THR E N 1
ATOM 5232 C CA . THR E 2 75 ? 25.768 65.466 84.630 1.00 26.14 77 THR E CA 1
ATOM 5233 C C . THR E 2 75 ? 26.590 64.988 85.819 1.00 23.01 77 THR E C 1
ATOM 5234 O O . THR E 2 75 ? 27.822 65.000 85.778 1.00 20.73 77 THR E O 1
ATOM 5238 N N . TYR E 2 76 ? 25.909 64.546 86.869 1.00 20.46 78 TYR E N 1
ATOM 5239 C CA . TYR E 2 76 ? 26.598 64.077 88.064 1.00 20.86 78 TYR E CA 1
ATOM 5240 C C . TYR E 2 76 ? 26.456 62.584 88.315 1.00 20.44 78 TYR E C 1
ATOM 5241 O O . TYR E 2 76 ? 27.410 61.831 88.149 1.00 18.06 78 TYR E O 1
ATOM 5250 N N . CYS E 2 77 ? 25.260 62.169 88.722 1.00 22.37 79 CYS E N 1
ATOM 5251 C CA . CYS E 2 77 ? 24.977 60.767 89.015 1.00 22.04 79 CYS E CA 1
ATOM 5252 C C . CYS E 2 77 ? 25.326 59.813 87.876 1.00 21.62 79 CYS E C 1
ATOM 5253 O O . CYS E 2 77 ? 26.235 59.005 88.010 1.00 22.01 79 CYS E O 1
ATOM 5256 N N . ARG E 2 78 ? 24.616 59.900 86.756 1.00 20.60 80 ARG E N 1
ATOM 5257 C CA . ARG E 2 78 ? 24.894 59.000 85.636 1.00 21.48 80 ARG E CA 1
ATOM 5258 C C . ARG E 2 78 ? 26.314 59.118 85.076 1.00 21.61 80 ARG E C 1
ATOM 5259 O O . ARG E 2 78 ? 26.866 58.140 84.587 1.00 20.59 80 ARG E O 1
ATOM 5267 N N . HIS E 2 79 ? 26.909 60.306 85.148 1.00 23.66 81 HIS E N 1
ATOM 5268 C CA . HIS E 2 79 ? 28.275 60.472 84.658 1.00 24.41 81 HIS E CA 1
ATOM 5269 C C . HIS E 2 79 ? 29.240 59.668 85.534 1.00 25.31 81 HIS E C 1
ATOM 5270 O O . HIS E 2 79 ? 30.021 58.855 85.032 1.00 25.62 81 HIS E O 1
ATOM 5277 N N . ASN E 2 80 ? 29.182 59.887 86.843 1.00 24.24 82 ASN E N 1
ATOM 5278 C CA . ASN E 2 80 ? 30.067 59.178 87.745 1.00 25.53 82 ASN E CA 1
ATOM 5279 C C . ASN E 2 80 ? 29.897 57.668 87.643 1.00 25.33 82 ASN E C 1
ATOM 5280 O O . ASN E 2 80 ? 30.881 56.938 87.580 1.00 25.45 82 ASN E O 1
ATOM 5285 N N . TYR E 2 81 ? 28.654 57.200 87.614 1.00 25.11 83 TYR E N 1
ATOM 5286 C CA . TYR E 2 81 ? 28.392 55.766 87.520 1.00 24.16 83 TYR E CA 1
ATOM 5287 C C . TYR E 2 81 ? 29.160 55.161 86.345 1.00 23.12 83 TYR E C 1
ATOM 5288 O O . TYR E 2 81 ? 29.847 54.148 86.493 1.00 20.50 83 TYR E O 1
ATOM 5297 N N . GLY E 2 82 ? 29.039 55.783 85.176 1.00 21.74 84 GLY E N 1
ATOM 5298 C CA . GLY E 2 82 ? 29.747 55.287 84.006 1.00 21.62 84 GLY E CA 1
ATOM 5299 C C . GLY E 2 82 ? 31.260 55.282 84.156 1.00 21.03 84 GLY E C 1
ATOM 5300 O O . GLY E 2 82 ? 31.945 54.508 83.496 1.00 20.56 84 GLY E O 1
ATOM 5301 N N . VAL E 2 83 ? 31.787 56.145 85.019 1.00 21.97 85 VAL E N 1
ATOM 5302 C CA . VAL E 2 83 ? 33.224 56.216 85.242 1.00 21.94 85 VAL E CA 1
ATOM 5303 C C . VAL E 2 83 ? 33.721 55.099 86.154 1.00 25.35 85 VAL E C 1
ATOM 5304 O O . VAL E 2 83 ? 34.696 54.423 85.835 1.00 25.87 85 VAL E O 1
ATOM 5308 N N . VAL E 2 84 ? 33.049 54.889 87.279 1.00 26.95 86 VAL E N 1
ATOM 5309 C CA . VAL E 2 84 ? 33.486 53.867 88.232 1.00 27.32 86 VAL E CA 1
ATOM 5310 C C . VAL E 2 84 ? 32.913 52.474 87.984 1.00 31.27 86 VAL E C 1
ATOM 5311 O O . VAL E 2 84 ? 33.447 51.472 88.481 1.00 29.57 86 VAL E O 1
ATOM 5315 N N . GLU E 2 85 ? 31.838 52.420 87.204 1.00 34.81 87 GLU E N 1
ATOM 5316 C CA . GLU E 2 85 ? 31.140 51.170 86.899 1.00 38.84 87 GLU E CA 1
ATOM 5317 C C . GLU E 2 85 ? 31.996 49.920 86.715 1.00 35.46 87 GLU E C 1
ATOM 5318 O O . GLU E 2 85 ? 31.729 48.892 87.338 1.00 35.71 87 GLU E O 1
ATOM 5324 N N . SER E 2 86 ? 33.012 50.010 85.858 1.00 31.81 88 SER E N 1
ATOM 5325 C CA . SER E 2 86 ? 33.887 48.876 85.564 1.00 29.39 88 SER E CA 1
ATOM 5326 C C . SER E 2 86 ? 34.665 48.291 86.746 1.00 27.73 88 SER E C 1
ATOM 5327 O O . SER E 2 86 ? 34.975 47.103 86.740 1.00 25.51 88 SER E O 1
ATOM 5330 N N . PHE E 2 87 ? 34.996 49.103 87.749 1.00 25.47 89 PHE E N 1
ATOM 5331 C CA . PHE E 2 87 ? 35.722 48.574 88.902 1.00 23.66 89 PHE E CA 1
ATOM 5332 C C . PHE E 2 87 ? 34.896 48.550 90.184 1.00 23.17 89 PHE E C 1
ATOM 5333 O O . PHE E 2 87 ? 35.445 48.416 91.270 1.00 22.21 89 PHE E O 1
ATOM 5341 N N . THR E 2 88 ? 33.576 48.673 90.049 1.00 23.64 90 THR E N 1
ATOM 5342 C CA . THR E 2 88 ? 32.668 48.648 91.200 1.00 22.57 90 THR E CA 1
ATOM 5343 C C . THR E 2 88 ? 31.483 47.739 90.931 1.00 25.77 90 THR E C 1
ATOM 5344 O O . THR E 2 88 ? 31.391 46.635 91.474 1.00 25.44 90 THR E O 1
ATOM 5348 N N . VAL E 2 89 ? 30.571 48.210 90.091 1.00 26.89 91 VAL E N 1
ATOM 5349 C CA . VAL E 2 89 ? 29.396 47.430 89.744 1.00 26.80 91 VAL E CA 1
ATOM 5350 C C . VAL E 2 89 ? 29.809 46.073 89.153 1.00 29.72 91 VAL E C 1
ATOM 5351 O O . VAL E 2 89 ? 29.240 45.033 89.494 1.00 30.47 91 VAL E O 1
ATOM 5355 N N . GLN E 2 90 ? 30.818 46.075 88.290 1.00 32.36 92 GLN E N 1
ATOM 5356 C CA . GLN E 2 90 ? 31.261 44.838 87.659 1.00 35.10 92 GLN E CA 1
ATOM 5357 C C . GLN E 2 90 ? 32.242 44.048 88.506 1.00 34.61 92 GLN E C 1
ATOM 5358 O O . GLN E 2 90 ? 32.540 42.890 88.196 1.00 35.61 92 GLN E O 1
ATOM 5364 N N . ARG E 2 91 ? 32.750 44.664 89.569 1.00 33.16 93 ARG E N 1
ATOM 5365 C CA . ARG E 2 91 ? 33.707 43.982 90.432 1.00 30.85 93 ARG E CA 1
ATOM 5366 C C . ARG E 2 91 ? 33.139 42.635 90.879 1.00 29.15 93 ARG E C 1
ATOM 5367 O O . ARG E 2 91 ? 31.961 42.526 91.211 1.00 28.36 93 ARG E O 1
ATOM 5375 N N . ARG E 2 92 ? 33.982 41.612 90.859 1.00 29.90 94 ARG E N 1
ATOM 5376 C CA . ARG E 2 92 ? 33.596 40.279 91.290 1.00 33.42 94 ARG E CA 1
ATOM 5377 C C . ARG E 2 92 ? 34.819 39.530 91.842 1.00 33.53 94 ARG E C 1
ATOM 5378 O O . ARG E 2 92 ? 35.792 39.259 91.122 1.00 34.22 94 ARG E O 1
ATOM 5386 N N . VAL E 2 93 ? 34.784 39.225 93.137 1.00 32.30 95 VAL E N 1
ATOM 5387 C CA . VAL E 2 93 ? 35.889 38.515 93.767 1.00 33.86 95 VAL E CA 1
ATOM 5388 C C . VAL E 2 93 ? 35.415 37.170 94.301 1.00 34.65 95 VAL E C 1
ATOM 5389 O O . VAL E 2 93 ? 34.479 37.104 95.104 1.00 33.78 95 VAL E O 1
ATOM 5393 N N . HIS E 2 94 ? 36.066 36.105 93.836 1.00 36.52 96 HIS E N 1
ATOM 5394 C CA . HIS E 2 94 ? 35.742 34.732 94.231 1.00 41.58 96 HIS E CA 1
ATOM 5395 C C . HIS E 2 94 ? 35.927 34.484 95.731 1.00 37.15 96 HIS E C 1
ATOM 5396 O O . HIS E 2 94 ? 36.893 34.949 96.347 1.00 34.93 96 HIS E O 1
ATOM 5403 N N . PRO E 2 95 ? 34.995 33.739 96.336 1.00 31.66 97 PRO E N 1
ATOM 5404 C CA . PRO E 2 95 ? 35.047 33.419 97.760 1.00 32.26 97 PRO E CA 1
ATOM 5405 C C . PRO E 2 95 ? 36.089 32.339 98.044 1.00 31.96 97 PRO E C 1
ATOM 5406 O O . PRO E 2 95 ? 36.303 31.454 97.221 1.00 27.40 97 PRO E O 1
ATOM 5410 N N . GLN E 2 96 ? 36.738 32.430 99.201 1.00 31.12 98 GLN E N 1
ATOM 5411 C CA . GLN E 2 96 ? 37.696 31.412 99.627 1.00 34.19 98 GLN E CA 1
ATOM 5412 C C . GLN E 2 96 ? 36.923 30.631 100.673 1.00 32.06 98 GLN E C 1
ATOM 5413 O O . GLN E 2 96 ? 36.504 31.193 101.681 1.00 33.60 98 GLN E O 1
ATOM 5419 N N . VAL E 2 97 ? 36.714 29.343 100.439 1.00 32.67 99 VAL E N 1
ATOM 5420 C CA . VAL E 2 97 ? 35.957 28.553 101.395 1.00 31.60 99 VAL E CA 1
ATOM 5421 C C . VAL E 2 97 ? 36.758 27.474 102.107 1.00 30.56 99 VAL E C 1
ATOM 5422 O O . VAL E 2 97 ? 37.529 26.752 101.487 1.00 30.73 99 VAL E O 1
ATOM 5426 N N . THR E 2 98 ? 36.563 27.371 103.416 1.00 28.68 100 THR E N 1
ATOM 5427 C CA . THR E 2 98 ? 37.258 26.370 104.221 1.00 29.96 100 THR E CA 1
ATOM 5428 C C . THR E 2 98 ? 36.288 25.792 105.229 1.00 28.33 100 THR E C 1
ATOM 5429 O O . THR E 2 98 ? 35.508 26.515 105.844 1.00 27.92 100 THR E O 1
ATOM 5433 N N . VAL E 2 99 ? 36.328 24.480 105.390 1.00 29.85 101 VAL E N 1
ATOM 5434 C CA . VAL E 2 99 ? 35.450 23.833 106.344 1.00 29.85 101 VAL E CA 1
ATOM 5435 C C . VAL E 2 99 ? 36.259 23.131 107.423 1.00 31.66 101 VAL E C 1
ATOM 5436 O O . VAL E 2 99 ? 37.155 22.352 107.124 1.00 32.55 101 VAL E O 1
ATOM 5440 N N . TYR E 2 100 ? 35.952 23.422 108.681 1.00 33.58 102 TYR E N 1
ATOM 5441 C CA . TYR E 2 100 ? 36.652 22.790 109.790 1.00 35.82 102 TYR E CA 1
ATOM 5442 C C . TYR E 2 100 ? 35.705 22.530 110.954 1.00 34.23 102 TYR E C 1
ATOM 5443 O O . TYR E 2 100 ? 34.715 23.234 111.130 1.00 33.33 102 TYR E O 1
ATOM 5452 N N . PRO E 2 101 ? 35.981 21.488 111.745 1.00 36.24 103 PRO E N 1
ATOM 5453 C CA . PRO E 2 101 ? 35.134 21.166 112.889 1.00 40.88 103 PRO E CA 1
ATOM 5454 C C . PRO E 2 101 ? 35.694 21.940 114.068 1.00 45.08 103 PRO E C 1
ATOM 5455 O O . PRO E 2 101 ? 36.900 22.193 114.129 1.00 43.70 103 PRO E O 1
ATOM 5459 N N . ALA E 2 102 ? 34.829 22.318 114.998 1.00 55.61 104 ALA E N 1
ATOM 5460 C CA . ALA E 2 102 ? 35.278 23.072 116.157 1.00 66.81 104 ALA E CA 1
ATOM 5461 C C . ALA E 2 102 ? 34.684 22.549 117.459 1.00 76.62 104 ALA E C 1
ATOM 5462 O O . ALA E 2 102 ? 33.814 21.671 117.449 1.00 75.99 104 ALA E O 1
ATOM 5464 N N . LYS E 2 103 ? 35.183 23.106 118.567 1.00 88.88 105 LYS E N 1
ATOM 5465 C CA . LYS E 2 103 ? 34.761 22.787 119.934 1.00 101.87 105 LYS E CA 1
ATOM 5466 C C . LYS E 2 103 ? 35.746 21.860 120.650 1.00 115.38 105 LYS E C 1
ATOM 5467 O O . LYS E 2 103 ? 36.260 20.899 120.068 1.00 116.95 105 LYS E O 1
ATOM 5473 N N . THR E 2 104 ? 36.001 22.168 121.922 1.00 126.21 106 THR E N 1
ATOM 5474 C CA . THR E 2 104 ? 36.930 21.399 122.752 1.00 134.36 106 THR E CA 1
ATOM 5475 C C . THR E 2 104 ? 36.259 20.361 123.656 1.00 139.69 106 THR E C 1
ATOM 5476 O O . THR E 2 104 ? 36.236 20.498 124.885 1.00 144.15 106 THR E O 1
ATOM 5480 N N . GLN E 2 105 ? 35.720 19.321 123.025 1.00 141.66 107 GLN E N 1
ATOM 5481 C CA . GLN E 2 105 ? 35.058 18.221 123.721 1.00 140.27 107 GLN E CA 1
ATOM 5482 C C . GLN E 2 105 ? 35.150 16.969 122.838 1.00 145.95 107 GLN E C 1
ATOM 5483 O O . GLN E 2 105 ? 34.540 16.912 121.769 1.00 137.77 107 GLN E O 1
ATOM 5489 N N . PRO E 2 106 ? 35.923 15.956 123.285 1.00 150.32 108 PRO E N 1
ATOM 5490 C CA . PRO E 2 106 ? 36.206 14.653 122.657 1.00 147.94 108 PRO E CA 1
ATOM 5491 C C . PRO E 2 106 ? 35.111 13.975 121.819 1.00 149.38 108 PRO E C 1
ATOM 5492 O O . PRO E 2 106 ? 34.327 14.642 121.141 1.00 148.80 108 PRO E O 1
ATOM 5496 N N . LEU E 2 107 ? 35.081 12.643 121.854 1.00 147.87 109 LEU E N 1
ATOM 5497 C CA . LEU E 2 107 ? 34.095 11.871 121.095 1.00 145.20 109 LEU E CA 1
ATOM 5498 C C . LEU E 2 107 ? 32.705 11.921 121.729 1.00 149.60 109 LEU E C 1
ATOM 5499 O O . LEU E 2 107 ? 32.571 11.971 122.955 1.00 150.56 109 LEU E O 1
ATOM 5504 N N . GLN E 2 108 ? 31.677 11.897 120.882 1.00 150.17 110 GLN E N 1
ATOM 5505 C CA . GLN E 2 108 ? 30.286 11.944 121.330 1.00 147.88 110 GLN E CA 1
ATOM 5506 C C . GLN E 2 108 ? 30.043 13.112 122.286 1.00 150.12 110 GLN E C 1
ATOM 5507 O O . GLN E 2 108 ? 29.807 12.919 123.482 1.00 149.38 110 GLN E O 1
ATOM 5513 N N . HIS E 2 109 ? 30.107 14.325 121.742 1.00 146.47 111 HIS E N 1
ATOM 5514 C CA . HIS E 2 109 ? 29.897 15.537 122.527 1.00 140.22 111 HIS E CA 1
ATOM 5515 C C . HIS E 2 109 ? 29.329 16.639 121.632 1.00 137.40 111 HIS E C 1
ATOM 5516 O O . HIS E 2 109 ? 29.693 17.810 121.763 1.00 140.12 111 HIS E O 1
ATOM 5523 N N . HIS E 2 110 ? 28.438 16.243 120.724 1.00 130.88 112 HIS E N 1
ATOM 5524 C CA . HIS E 2 110 ? 27.784 17.152 119.777 1.00 120.88 112 HIS E CA 1
ATOM 5525 C C . HIS E 2 110 ? 28.710 18.170 119.104 1.00 113.38 112 HIS E C 1
ATOM 5526 O O . HIS E 2 110 ? 28.598 19.380 119.326 1.00 108.08 112 HIS E O 1
ATOM 5533 N N . ASN E 2 111 ? 29.616 17.665 118.270 1.00 99.10 113 ASN E N 1
ATOM 5534 C CA . ASN E 2 111 ? 30.559 18.505 117.549 1.00 88.50 113 ASN E CA 1
ATOM 5535 C C . ASN E 2 111 ? 29.822 19.485 116.640 1.00 80.96 113 ASN E C 1
ATOM 5536 O O . ASN E 2 111 ? 28.604 19.398 116.467 1.00 80.46 113 ASN E O 1
ATOM 5541 N N . LEU E 2 112 ? 30.573 20.425 116.071 1.00 75.73 114 LEU E N 1
ATOM 5542 C CA . LEU E 2 112 ? 30.014 21.415 115.164 1.00 66.13 114 LEU E CA 1
ATOM 5543 C C . LEU E 2 112 ? 30.914 21.657 113.973 1.00 57.72 114 LEU E C 1
ATOM 5544 O O . LEU E 2 112 ? 32.133 21.724 114.104 1.00 57.47 114 LEU E O 1
ATOM 5549 N N . LEU E 2 113 ? 30.299 21.785 112.807 1.00 47.84 115 LEU E N 1
ATOM 5550 C CA . LEU E 2 113 ? 31.042 22.040 111.590 1.00 40.60 115 LEU E CA 1
ATOM 5551 C C . LEU E 2 113 ? 30.920 23.503 111.231 1.00 36.28 115 LEU E C 1
ATOM 5552 O O . LEU E 2 113 ? 29.829 24.081 111.260 1.00 34.52 115 LEU E O 1
ATOM 5557 N N . VAL E 2 114 ? 32.057 24.101 110.907 1.00 30.64 116 VAL E N 1
ATOM 5558 C CA . VAL E 2 114 ? 32.094 25.502 110.556 1.00 25.59 116 VAL E CA 1
ATOM 5559 C C . VAL E 2 114 ? 32.536 25.698 109.121 1.00 26.15 116 VAL E C 1
ATOM 5560 O O . VAL E 2 114 ? 33.530 25.122 108.668 1.00 23.98 116 VAL E O 1
ATOM 5564 N N . CYS E 2 115 ? 31.766 26.508 108.406 1.00 24.82 117 CYS E N 1
ATOM 5565 C CA . CYS E 2 115 ? 32.069 26.833 107.036 1.00 24.35 117 CYS E CA 1
ATOM 5566 C C . CYS E 2 115 ? 32.356 28.326 106.982 1.00 24.52 117 CYS E C 1
ATOM 5567 O O . CYS E 2 115 ? 31.483 29.152 107.240 1.00 22.34 117 CYS E O 1
ATOM 5570 N N . SER E 2 116 ? 33.600 28.659 106.665 1.00 24.17 118 SER E N 1
ATOM 5571 C CA . SER E 2 116 ? 34.034 30.037 106.577 1.00 22.58 118 SER E CA 1
ATOM 5572 C C . SER E 2 116 ? 34.119 30.468 105.123 1.00 22.34 118 SER E C 1
ATOM 5573 O O . SER E 2 116 ? 34.874 29.889 104.347 1.00 21.68 118 SER E O 1
ATOM 5576 N N . VAL E 2 117 ? 33.333 31.472 104.759 1.00 21.51 119 VAL E N 1
ATOM 5577 C CA . VAL E 2 117 ? 33.345 31.997 103.407 1.00 24.76 119 VAL E CA 1
ATOM 5578 C C . VAL E 2 117 ? 33.975 33.376 103.562 1.00 25.93 119 VAL E C 1
ATOM 5579 O O . VAL E 2 117 ? 33.498 34.201 104.348 1.00 28.18 119 VAL E O 1
ATOM 5583 N N . SER E 2 118 ? 35.049 33.644 102.833 1.00 25.85 120 SER E N 1
ATOM 5584 C CA . SER E 2 118 ? 35.690 34.933 103.001 1.00 25.20 120 SER E CA 1
ATOM 5585 C C . SER E 2 118 ? 36.325 35.537 101.766 1.00 24.65 120 SER E C 1
ATOM 5586 O O . SER E 2 118 ? 36.501 34.882 100.741 1.00 23.69 120 SER E O 1
ATOM 5589 N N . GLY E 2 119 ? 36.664 36.814 101.891 1.00 24.97 121 GLY E N 1
ATOM 5590 C CA . GLY E 2 119 ? 37.306 37.533 100.816 1.00 25.14 121 GLY E CA 1
ATOM 5591 C C . GLY E 2 119 ? 36.529 37.724 99.537 1.00 25.26 121 GLY E C 1
ATOM 5592 O O . GLY E 2 119 ? 37.147 37.905 98.494 1.00 26.82 121 GLY E O 1
ATOM 5593 N N . PHE E 2 120 ? 35.199 37.718 99.589 1.00 25.59 122 PHE E N 1
ATOM 5594 C CA . PHE E 2 120 ? 34.415 37.894 98.362 1.00 25.61 122 PHE E CA 1
ATOM 5595 C C . PHE E 2 120 ? 33.768 39.276 98.122 1.00 25.24 122 PHE E C 1
ATOM 5596 O O . PHE E 2 120 ? 33.772 40.154 98.981 1.00 25.52 122 PHE E O 1
ATOM 5604 N N . TYR E 2 121 ? 33.224 39.452 96.925 1.00 23.98 123 TYR E N 1
ATOM 5605 C CA . TYR E 2 121 ? 32.563 40.690 96.540 1.00 23.48 123 TYR E CA 1
ATOM 5606 C C . TYR E 2 121 ? 31.843 40.447 95.217 1.00 21.73 123 TYR E C 1
ATOM 5607 O O . TYR E 2 121 ? 32.428 39.891 94.282 1.00 22.13 123 TYR E O 1
ATOM 5616 N N . PRO E 2 122 ? 30.584 40.903 95.099 1.00 21.03 124 PRO E N 1
ATOM 5617 C CA . PRO E 2 122 ? 29.793 41.629 96.088 1.00 21.68 124 PRO E CA 1
ATOM 5618 C C . PRO E 2 122 ? 29.403 40.790 97.292 1.00 23.07 124 PRO E C 1
ATOM 5619 O O . PRO E 2 122 ? 29.656 39.587 97.335 1.00 25.12 124 PRO E O 1
ATOM 5623 N N . GLY E 2 123 ? 28.763 41.436 98.262 1.00 26.61 125 GLY E N 1
ATOM 5624 C CA . GLY E 2 123 ? 28.357 40.760 99.482 1.00 28.51 125 GLY E CA 1
ATOM 5625 C C . GLY E 2 123 ? 27.166 39.837 99.345 1.00 30.86 125 GLY E C 1
ATOM 5626 O O . GLY E 2 123 ? 26.815 39.120 100.292 1.00 31.96 125 GLY E O 1
ATOM 5627 N N . SER E 2 124 ? 26.536 39.846 98.176 1.00 30.87 126 SER E N 1
ATOM 5628 C CA . SER E 2 124 ? 25.383 38.987 97.959 1.00 32.34 126 SER E CA 1
ATOM 5629 C C . SER E 2 124 ? 25.874 37.547 97.922 1.00 31.57 126 SER E C 1
ATOM 5630 O O . SER E 2 124 ? 26.595 37.155 97.010 1.00 32.34 126 SER E O 1
ATOM 5633 N N . ILE E 2 125 ? 25.475 36.751 98.907 1.00 31.20 127 ILE E N 1
ATOM 5634 C CA . ILE E 2 125 ? 25.942 35.377 98.953 1.00 30.74 127 ILE E CA 1
ATOM 5635 C C . ILE E 2 125 ? 24.913 34.403 99.503 1.00 32.62 127 ILE E C 1
ATOM 5636 O O . ILE E 2 125 ? 24.014 34.790 100.243 1.00 32.39 127 ILE E O 1
ATOM 5641 N N . GLU E 2 126 ? 25.056 33.134 99.126 1.00 35.18 128 GLU E N 1
ATOM 5642 C CA . GLU E 2 126 ? 24.162 32.075 99.590 1.00 38.12 128 GLU E CA 1
ATOM 5643 C C . GLU E 2 126 ? 25.004 30.846 99.995 1.00 34.57 128 GLU E C 1
ATOM 5644 O O . GLU E 2 126 ? 25.876 30.386 99.243 1.00 34.09 128 GLU E O 1
ATOM 5650 N N . VAL E 2 127 ? 24.743 30.329 101.191 1.00 31.96 129 VAL E N 1
ATOM 5651 C CA . VAL E 2 127 ? 25.492 29.198 101.728 1.00 29.06 129 VAL E CA 1
ATOM 5652 C C . VAL E 2 127 ? 24.562 28.113 102.236 1.00 29.63 129 VAL E C 1
ATOM 5653 O O . VAL E 2 127 ? 23.662 28.396 103.025 1.00 28.92 129 VAL E O 1
ATOM 5657 N N . ARG E 2 128 ? 24.784 26.873 101.808 1.00 29.91 130 ARG E N 1
ATOM 5658 C CA . ARG E 2 128 ? 23.949 25.763 102.271 1.00 32.80 130 ARG E CA 1
ATOM 5659 C C . ARG E 2 128 ? 24.744 24.577 102.816 1.00 31.48 130 ARG E C 1
ATOM 5660 O O . ARG E 2 128 ? 25.872 24.334 102.399 1.00 29.95 130 ARG E O 1
ATOM 5668 N N . TRP E 2 129 ? 24.132 23.858 103.757 1.00 31.73 131 TRP E N 1
ATOM 5669 C CA . TRP E 2 129 ? 24.724 22.681 104.388 1.00 32.00 131 TRP E CA 1
ATOM 5670 C C . TRP E 2 129 ? 23.998 21.398 103.996 1.00 31.73 131 TRP E C 1
ATOM 5671 O O . TRP E 2 129 ? 22.775 21.301 104.106 1.00 28.91 131 TRP E O 1
ATOM 5682 N N . PHE E 2 130 ? 24.771 20.408 103.561 1.00 33.11 132 PHE E N 1
ATOM 5683 C CA . PHE E 2 130 ? 24.226 19.119 103.162 1.00 35.39 132 PHE E CA 1
ATOM 5684 C C . PHE E 2 130 ? 24.901 17.971 103.915 1.00 36.93 132 PHE E C 1
ATOM 5685 O O . PHE E 2 130 ? 26.096 18.029 104.209 1.00 36.36 132 PHE E O 1
ATOM 5693 N N . ARG E 2 131 ? 24.123 16.937 104.231 1.00 39.00 133 ARG E N 1
ATOM 5694 C CA . ARG E 2 131 ? 24.635 15.746 104.904 1.00 40.94 133 ARG E CA 1
ATOM 5695 C C . ARG E 2 131 ? 24.371 14.591 103.949 1.00 38.32 133 ARG E C 1
ATOM 5696 O O . ARG E 2 131 ? 23.222 14.236 103.691 1.00 39.07 133 ARG E O 1
ATOM 5704 N N . ASN E 2 132 ? 25.441 14.019 103.413 1.00 37.99 134 ASN E N 1
ATOM 5705 C CA . ASN E 2 132 ? 25.335 12.911 102.466 1.00 37.27 134 ASN E CA 1
ATOM 5706 C C . ASN E 2 132 ? 24.464 13.270 101.272 1.00 36.83 134 ASN E C 1
ATOM 5707 O O . ASN E 2 132 ? 23.637 12.476 100.826 1.00 35.23 134 ASN E O 1
ATOM 5712 N N . GLY E 2 133 ? 24.659 14.481 100.763 1.00 37.65 135 GLY E N 1
ATOM 5713 C CA . GLY E 2 133 ? 23.908 14.935 99.610 1.00 40.37 135 GLY E CA 1
ATOM 5714 C C . GLY E 2 133 ? 22.559 15.554 99.915 1.00 41.97 135 GLY E C 1
ATOM 5715 O O . GLY E 2 133 ? 22.009 16.288 99.098 1.00 40.39 135 GLY E O 1
ATOM 5716 N N . GLN E 2 134 ? 22.017 15.249 101.085 1.00 46.51 136 GLN E N 1
ATOM 5717 C CA . GLN E 2 134 ? 20.723 15.782 101.477 1.00 51.99 136 GLN E CA 1
ATOM 5718 C C . GLN E 2 134 ? 20.930 17.144 102.113 1.00 53.46 136 GLN E C 1
ATOM 5719 O O . GLN E 2 134 ? 21.878 17.334 102.873 1.00 53.22 136 GLN E O 1
ATOM 5725 N N . GLU E 2 135 ? 20.061 18.100 101.802 1.00 56.40 137 GLU E N 1
ATOM 5726 C CA . GLU E 2 135 ? 20.225 19.422 102.386 1.00 60.94 137 GLU E CA 1
ATOM 5727 C C . GLU E 2 135 ? 19.702 19.473 103.809 1.00 60.49 137 GLU E C 1
ATOM 5728 O O . GLU E 2 135 ? 18.705 18.842 104.139 1.00 59.96 137 GLU E O 1
ATOM 5734 N N . GLU E 2 136 ? 20.391 20.231 104.651 1.00 61.65 138 GLU E N 1
ATOM 5735 C CA . GLU E 2 136 ? 19.995 20.384 106.041 1.00 62.81 138 GLU E CA 1
ATOM 5736 C C . GLU E 2 136 ? 19.486 21.790 106.277 1.00 62.77 138 GLU E C 1
ATOM 5737 O O . GLU E 2 136 ? 20.206 22.765 106.061 1.00 65.42 138 GLU E O 1
ATOM 5743 N N . LYS E 2 137 ? 18.236 21.883 106.712 1.00 65.55 139 LYS E N 1
ATOM 5744 C CA . LYS E 2 137 ? 17.602 23.161 107.002 1.00 65.49 139 LYS E CA 1
ATOM 5745 C C . LYS E 2 137 ? 17.185 23.164 108.476 1.00 64.67 139 LYS E C 1
ATOM 5746 O O . LYS E 2 137 ? 16.025 23.439 108.793 1.00 63.58 139 LYS E O 1
ATOM 5752 N N . THR E 2 138 ? 18.118 22.855 109.376 1.00 60.13 140 THR E N 1
ATOM 5753 C CA . THR E 2 138 ? 17.782 22.818 110.795 1.00 59.90 140 THR E CA 1
ATOM 5754 C C . THR E 2 138 ? 18.884 23.189 111.786 1.00 58.00 140 THR E C 1
ATOM 5755 O O . THR E 2 138 ? 18.688 24.061 112.636 1.00 56.94 140 THR E O 1
ATOM 5759 N N . GLY E 2 139 ? 20.036 22.535 111.694 1.00 56.24 141 GLY E N 1
ATOM 5760 C CA . GLY E 2 139 ? 21.105 22.836 112.633 1.00 53.62 141 GLY E CA 1
ATOM 5761 C C . GLY E 2 139 ? 22.044 23.947 112.213 1.00 50.65 141 GLY E C 1
ATOM 5762 O O . GLY E 2 139 ? 23.182 24.004 112.676 1.00 49.38 141 GLY E O 1
ATOM 5763 N N . VAL E 2 140 ? 21.558 24.842 111.357 1.00 51.82 142 VAL E N 1
ATOM 5764 C CA . VAL E 2 140 ? 22.366 25.942 110.841 1.00 51.21 142 VAL E CA 1
ATOM 5765 C C . VAL E 2 140 ? 22.264 27.271 111.600 1.00 51.29 142 VAL E C 1
ATOM 5766 O O . VAL E 2 140 ? 21.169 27.725 111.950 1.00 50.82 142 VAL E O 1
ATOM 5770 N N . VAL E 2 141 ? 23.419 27.892 111.834 1.00 48.69 143 VAL E N 1
ATOM 5771 C CA . VAL E 2 141 ? 23.483 29.170 112.530 1.00 48.79 143 VAL E CA 1
ATOM 5772 C C . VAL E 2 141 ? 24.540 30.073 111.885 1.00 47.62 143 VAL E C 1
ATOM 5773 O O . VAL E 2 141 ? 25.738 29.909 112.112 1.00 48.77 143 VAL E O 1
ATOM 5777 N N . SER E 2 142 ? 24.081 31.030 111.081 1.00 45.62 144 SER E N 1
ATOM 5778 C CA . SER E 2 142 ? 24.976 31.949 110.385 1.00 42.16 144 SER E CA 1
ATOM 5779 C C . SER E 2 142 ? 25.332 33.209 111.165 1.00 40.76 144 SER E C 1
ATOM 5780 O O . SER E 2 142 ? 24.642 33.598 112.102 1.00 40.43 144 SER E O 1
ATOM 5783 N N . THR E 2 143 ? 26.425 33.844 110.763 1.00 39.40 145 THR E N 1
ATOM 5784 C CA . THR E 2 143 ? 26.880 35.076 111.395 1.00 38.77 145 THR E CA 1
ATOM 5785 C C . THR E 2 143 ? 26.432 36.242 110.525 1.00 36.20 145 THR E C 1
ATOM 5786 O O . THR E 2 143 ? 26.823 37.384 110.746 1.00 35.64 145 THR E O 1
ATOM 5790 N N . GLY E 2 144 ? 25.605 35.945 109.532 1.00 34.74 146 GLY E N 1
ATOM 5791 C CA . GLY E 2 144 ? 25.157 36.987 108.641 1.00 33.17 146 GLY E CA 1
ATOM 5792 C C . GLY E 2 144 ? 26.367 37.536 107.910 1.00 32.83 146 GLY E C 1
ATOM 5793 O O . GLY E 2 144 ? 27.507 37.140 108.177 1.00 32.62 146 GLY E O 1
ATOM 5794 N N . LEU E 2 145 ? 26.121 38.458 106.989 1.00 30.96 147 LEU E N 1
ATOM 5795 C CA . LEU E 2 145 ? 27.186 39.054 106.207 1.00 28.59 147 LEU E CA 1
ATOM 5796 C C . LEU E 2 145 ? 28.070 39.993 107.035 1.00 26.96 147 LEU E C 1
ATOM 5797 O O . LEU E 2 145 ? 27.584 40.748 107.876 1.00 25.70 147 LEU E O 1
ATOM 5802 N N . ILE E 2 146 ? 29.372 39.943 106.790 1.00 25.20 148 ILE E N 1
ATOM 5803 C CA . ILE E 2 146 ? 30.304 40.791 107.507 1.00 25.19 148 ILE E CA 1
ATOM 5804 C C . ILE E 2 146 ? 31.231 41.541 106.558 1.00 25.09 148 ILE E C 1
ATOM 5805 O O . ILE E 2 146 ? 31.924 40.951 105.729 1.00 24.56 148 ILE E O 1
ATOM 5810 N N . HIS E 2 147 ? 31.244 42.857 106.709 1.00 25.80 149 HIS E N 1
ATOM 5811 C CA . HIS E 2 147 ? 32.038 43.735 105.864 1.00 25.89 149 HIS E CA 1
ATOM 5812 C C . HIS E 2 147 ? 33.466 43.948 106.418 1.00 23.83 149 HIS E C 1
ATOM 5813 O O . HIS E 2 147 ? 33.638 44.322 107.568 1.00 25.39 149 HIS E O 1
ATOM 5820 N N . ASN E 2 148 ? 34.490 43.698 105.610 1.00 21.11 150 ASN E N 1
ATOM 5821 C CA . ASN E 2 148 ? 35.861 43.901 106.072 1.00 21.40 150 ASN E CA 1
ATOM 5822 C C . ASN E 2 148 ? 36.344 45.343 105.815 1.00 22.25 150 ASN E C 1
ATOM 5823 O O . ASN E 2 148 ? 37.453 45.706 106.214 1.00 22.09 150 ASN E O 1
ATOM 5828 N N . GLY E 2 149 ? 35.511 46.153 105.152 1.00 23.58 151 GLY E N 1
ATOM 5829 C CA . GLY E 2 149 ? 35.851 47.542 104.856 1.00 21.89 151 GLY E CA 1
ATOM 5830 C C . GLY E 2 149 ? 36.954 47.760 103.819 1.00 23.63 151 GLY E C 1
ATOM 5831 O O . GLY E 2 149 ? 37.531 48.850 103.741 1.00 21.26 151 GLY E O 1
ATOM 5832 N N . ASP E 2 150 ? 37.241 46.735 103.014 1.00 23.99 152 ASP E N 1
ATOM 5833 C CA . ASP E 2 150 ? 38.285 46.812 101.987 1.00 26.04 152 ASP E CA 1
ATOM 5834 C C . ASP E 2 150 ? 37.813 46.224 100.646 1.00 26.30 152 ASP E C 1
ATOM 5835 O O . ASP E 2 150 ? 38.622 45.790 99.821 1.00 25.14 152 ASP E O 1
ATOM 5840 N N . TRP E 2 151 ? 36.498 46.213 100.445 1.00 26.31 153 TRP E N 1
ATOM 5841 C CA . TRP E 2 151 ? 35.888 45.694 99.228 1.00 25.78 153 TRP E CA 1
ATOM 5842 C C . TRP E 2 151 ? 35.813 44.179 99.213 1.00 23.48 153 TRP E C 1
ATOM 5843 O O . TRP E 2 151 ? 35.994 43.538 98.182 1.00 22.51 153 TRP E O 1
ATOM 5854 N N . THR E 2 152 ? 35.537 43.619 100.378 1.00 21.93 154 THR E N 1
ATOM 5855 C CA . THR E 2 152 ? 35.389 42.186 100.523 1.00 26.48 154 THR E CA 1
ATOM 5856 C C . THR E 2 152 ? 34.472 41.954 101.701 1.00 24.06 154 THR E C 1
ATOM 5857 O O . THR E 2 152 ? 34.322 42.815 102.564 1.00 24.35 154 THR E O 1
ATOM 5861 N N . PHE E 2 153 ? 33.859 40.781 101.722 1.00 26.07 155 PHE E N 1
ATOM 5862 C CA . PHE E 2 153 ? 32.972 40.393 102.802 1.00 27.83 155 PHE E CA 1
ATOM 5863 C C . PHE E 2 153 ? 33.363 39.004 103.272 1.00 28.14 155 PHE E C 1
ATOM 5864 O O . PHE E 2 153 ? 34.226 38.352 102.677 1.00 26.64 155 PHE E O 1
ATOM 5872 N N . GLN E 2 154 ? 32.724 38.565 104.349 1.00 26.84 156 GLN E N 1
ATOM 5873 C CA . GLN E 2 154 ? 32.949 37.235 104.880 1.00 28.57 156 GLN E CA 1
ATOM 5874 C C . GLN E 2 154 ? 31.752 36.843 105.729 1.00 29.99 156 GLN E C 1
ATOM 5875 O O . GLN E 2 154 ? 31.019 37.698 106.232 1.00 29.38 156 GLN E O 1
ATOM 5881 N N . THR E 2 155 ? 31.532 35.544 105.860 1.00 31.78 157 THR E N 1
ATOM 5882 C CA . THR E 2 155 ? 30.414 35.063 106.652 1.00 33.06 157 THR E CA 1
ATOM 5883 C C . THR E 2 155 ? 30.762 33.711 107.271 1.00 33.30 157 THR E C 1
ATOM 5884 O O . THR E 2 155 ? 31.683 33.029 106.817 1.00 33.07 157 THR E O 1
ATOM 5888 N N . LEU E 2 156 ? 30.042 33.337 108.322 1.00 32.97 158 LEU E N 1
ATOM 5889 C CA . LEU E 2 156 ? 30.288 32.066 108.985 1.00 32.82 158 LEU E CA 1
ATOM 5890 C C . LEU E 2 156 ? 28.999 31.312 109.166 1.00 33.50 158 LEU E C 1
ATOM 5891 O O . LEU E 2 156 ? 28.147 31.729 109.942 1.00 34.81 158 LEU E O 1
ATOM 5896 N N . VAL E 2 157 ? 28.857 30.202 108.451 1.00 33.79 159 VAL E N 1
ATOM 5897 C CA . VAL E 2 157 ? 27.655 29.391 108.548 1.00 34.94 159 VAL E CA 1
ATOM 5898 C C . VAL E 2 157 ? 27.977 28.089 109.261 1.00 37.29 159 VAL E C 1
ATOM 5899 O O . VAL E 2 157 ? 28.541 27.168 108.682 1.00 39.01 159 VAL E O 1
ATOM 5903 N N . MET E 2 158 ? 27.618 28.020 110.531 1.00 40.46 160 MET E N 1
ATOM 5904 C CA . MET E 2 158 ? 27.893 26.836 111.318 1.00 44.01 160 MET E CA 1
ATOM 5905 C C . MET E 2 158 ? 26.787 25.786 111.230 1.00 44.90 160 MET E C 1
ATOM 5906 O O . MET E 2 158 ? 25.697 26.050 110.708 1.00 43.88 160 MET E O 1
ATOM 5911 N N . LEU E 2 159 ? 27.089 24.587 111.723 1.00 45.10 161 LEU E N 1
ATOM 5912 C CA . LEU E 2 159 ? 26.136 23.483 111.710 1.00 47.17 161 LEU E CA 1
ATOM 5913 C C . LEU E 2 159 ? 26.389 22.516 112.860 1.00 50.50 161 LEU E C 1
ATOM 5914 O O . LEU E 2 159 ? 27.534 22.166 113.164 1.00 49.51 161 LEU E O 1
ATOM 5919 N N . GLU E 2 160 ? 25.306 22.088 113.498 1.00 57.09 162 GLU E N 1
ATOM 5920 C CA . GLU E 2 160 ? 25.394 21.159 114.614 1.00 64.41 162 GLU E CA 1
ATOM 5921 C C . GLU E 2 160 ? 24.951 19.791 114.133 1.00 62.81 162 GLU E C 1
ATOM 5922 O O . GLU E 2 160 ? 23.832 19.631 113.640 1.00 65.55 162 GLU E O 1
ATOM 5928 N N . THR E 2 161 ? 25.834 18.809 114.266 1.00 62.88 163 THR E N 1
ATOM 5929 C CA . THR E 2 161 ? 25.513 17.453 113.853 1.00 63.47 163 THR E CA 1
ATOM 5930 C C . THR E 2 161 ? 26.424 16.433 114.515 1.00 58.55 163 THR E C 1
ATOM 5931 O O . THR E 2 161 ? 27.598 16.696 114.763 1.00 58.15 163 THR E O 1
ATOM 5935 N N . VAL E 2 162 ? 25.862 15.268 114.803 1.00 54.17 164 VAL E N 1
ATOM 5936 C CA . VAL E 2 162 ? 26.608 14.193 115.426 1.00 53.22 164 VAL E CA 1
ATOM 5937 C C . VAL E 2 162 ? 27.309 13.421 114.320 1.00 51.47 164 VAL E C 1
ATOM 5938 O O . VAL E 2 162 ? 26.724 12.537 113.697 1.00 51.02 164 VAL E O 1
ATOM 5942 N N . PRO E 2 163 ? 28.580 13.747 114.061 1.00 49.29 165 PRO E N 1
ATOM 5943 C CA . PRO E 2 163 ? 29.340 13.064 113.014 1.00 50.58 165 PRO E CA 1
ATOM 5944 C C . PRO E 2 163 ? 29.260 11.542 113.144 1.00 50.22 165 PRO E C 1
ATOM 5945 O O . PRO E 2 163 ? 29.260 11.007 114.250 1.00 49.79 165 PRO E O 1
ATOM 5949 N N . ARG E 2 164 ? 29.182 10.857 112.009 1.00 49.13 166 ARG E N 1
ATOM 5950 C CA . ARG E 2 164 ? 29.127 9.402 111.985 1.00 48.87 166 ARG E CA 1
ATOM 5951 C C . ARG E 2 164 ? 30.064 8.902 110.895 1.00 46.91 166 ARG E C 1
ATOM 5952 O O . ARG E 2 164 ? 29.980 9.338 109.746 1.00 47.24 166 ARG E O 1
ATOM 5960 N N . SER E 2 165 ? 30.962 7.995 111.263 1.00 42.59 167 SER E N 1
ATOM 5961 C CA . SER E 2 165 ? 31.934 7.441 110.324 1.00 39.66 167 SER E CA 1
ATOM 5962 C C . SER E 2 165 ? 31.361 7.119 108.938 1.00 38.03 167 SER E C 1
ATOM 5963 O O . SER E 2 165 ? 30.346 6.435 108.811 1.00 36.56 167 SER E O 1
ATOM 5966 N N . GLY E 2 166 ? 32.028 7.620 107.903 1.00 36.14 168 GLY E N 1
ATOM 5967 C CA . GLY E 2 166 ? 31.586 7.376 106.545 1.00 32.98 168 GLY E CA 1
ATOM 5968 C C . GLY E 2 166 ? 30.737 8.478 105.939 1.00 31.90 168 GLY E C 1
ATOM 5969 O O . GLY E 2 166 ? 30.535 8.490 104.732 1.00 30.59 168 GLY E O 1
ATOM 5970 N N . GLU E 2 167 ? 30.242 9.404 106.756 1.00 33.41 169 GLU E N 1
ATOM 5971 C CA . GLU E 2 167 ? 29.402 10.497 106.255 1.00 35.21 169 GLU E CA 1
ATOM 5972 C C . GLU E 2 167 ? 30.150 11.619 105.519 1.00 34.62 169 GLU E C 1
ATOM 5973 O O . GLU E 2 167 ? 31.339 11.879 105.765 1.00 33.19 169 GLU E O 1
ATOM 5979 N N . VAL E 2 168 ? 29.431 12.287 104.620 1.00 32.40 170 VAL E N 1
ATOM 5980 C CA . VAL E 2 168 ? 29.996 13.392 103.861 1.00 34.78 170 VAL E CA 1
ATOM 5981 C C . VAL E 2 168 ? 29.149 14.648 104.016 1.00 32.13 170 VAL E C 1
ATOM 5982 O O . VAL E 2 168 ? 27.996 14.686 103.590 1.00 32.49 170 VAL E O 1
ATOM 5986 N N . TYR E 2 169 ? 29.728 15.674 104.627 1.00 31.93 171 TYR E N 1
ATOM 5987 C CA . TYR E 2 169 ? 29.040 16.951 104.813 1.00 31.54 171 TYR E CA 1
ATOM 5988 C C . TYR E 2 169 ? 29.535 17.919 103.745 1.00 30.37 171 TYR E C 1
ATOM 5989 O O . TYR E 2 169 ? 30.702 17.877 103.352 1.00 30.51 171 TYR E O 1
ATOM 5998 N N . THR E 2 170 ? 28.654 18.785 103.269 1.00 28.36 172 THR E N 1
ATOM 5999 C CA . THR E 2 170 ? 29.049 19.722 102.230 1.00 28.41 172 THR E CA 1
ATOM 6000 C C . THR E 2 170 ? 28.568 21.134 102.471 1.00 28.83 172 THR E C 1
ATOM 6001 O O . THR E 2 170 ? 27.434 21.352 102.886 1.00 28.54 172 THR E O 1
ATOM 6005 N N . CYS E 2 171 ? 29.453 22.089 102.215 1.00 29.39 173 CYS E N 1
ATOM 6006 C CA . CYS E 2 171 ? 29.120 23.496 102.338 1.00 30.95 173 CYS E CA 1
ATOM 6007 C C . CYS E 2 171 ? 29.100 24.028 100.907 1.00 31.09 173 CYS E C 1
ATOM 6008 O O . CYS E 2 171 ? 30.154 24.173 100.274 1.00 31.43 173 CYS E O 1
ATOM 6011 N N . GLN E 2 172 ? 27.899 24.300 100.402 1.00 30.60 174 GLN E N 1
ATOM 6012 C CA . GLN E 2 172 ? 27.718 24.798 99.042 1.00 30.75 174 GLN E CA 1
ATOM 6013 C C . GLN E 2 172 ? 27.493 26.309 99.033 1.00 28.91 174 GLN E C 1
ATOM 6014 O O . GLN E 2 172 ? 26.574 26.817 99.679 1.00 26.25 174 GLN E O 1
ATOM 6020 N N . VAL E 2 173 ? 28.335 27.010 98.277 1.00 28.73 175 VAL E N 1
ATOM 6021 C CA . VAL E 2 173 ? 28.278 28.463 98.173 1.00 29.30 175 VAL E CA 1
ATOM 6022 C C . VAL E 2 173 ? 28.000 28.985 96.771 1.00 32.19 175 VAL E C 1
ATOM 6023 O O . VAL E 2 173 ? 28.724 28.679 95.826 1.00 32.83 175 VAL E O 1
ATOM 6027 N N . GLU E 2 174 ? 26.945 29.783 96.644 1.00 35.14 176 GLU E N 1
ATOM 6028 C CA . GLU E 2 174 ? 26.590 30.396 95.367 1.00 36.57 176 GLU E CA 1
ATOM 6029 C C . GLU E 2 174 ? 26.982 31.862 95.477 1.00 33.85 176 GLU E C 1
ATOM 6030 O O . GLU E 2 174 ? 26.801 32.485 96.522 1.00 34.22 176 GLU E O 1
ATOM 6036 N N . HIS E 2 175 ? 27.523 32.415 94.401 1.00 32.03 177 HIS E N 1
ATOM 6037 C CA . HIS E 2 175 ? 27.967 33.795 94.412 1.00 28.99 177 HIS E CA 1
ATOM 6038 C C . HIS E 2 175 ? 28.170 34.269 92.978 1.00 26.03 177 HIS E C 1
ATOM 6039 O O . HIS E 2 175 ? 28.694 33.540 92.142 1.00 23.34 177 HIS E O 1
ATOM 6046 N N . PRO E 2 176 ? 27.763 35.508 92.683 1.00 24.15 178 PRO E N 1
ATOM 6047 C CA . PRO E 2 176 ? 27.887 36.100 91.350 1.00 25.61 178 PRO E CA 1
ATOM 6048 C C . PRO E 2 176 ? 29.258 35.902 90.701 1.00 26.40 178 PRO E C 1
ATOM 6049 O O . PRO E 2 176 ? 29.401 36.027 89.486 1.00 27.06 178 PRO E O 1
ATOM 6053 N N . SER E 2 177 ? 30.259 35.594 91.515 1.00 27.77 179 SER E N 1
ATOM 6054 C CA . SER E 2 177 ? 31.622 35.393 91.029 1.00 29.64 179 SER E CA 1
ATOM 6055 C C . SER E 2 177 ? 31.781 34.056 90.315 1.00 31.25 179 SER E C 1
ATOM 6056 O O . SER E 2 177 ? 32.706 33.872 89.524 1.00 30.51 179 SER E O 1
ATOM 6059 N N . VAL E 2 178 ? 30.875 33.126 90.597 1.00 32.55 180 VAL E N 1
ATOM 6060 C CA . VAL E 2 178 ? 30.930 31.811 89.975 1.00 35.00 180 VAL E CA 1
ATOM 6061 C C . VAL E 2 178 ? 29.607 31.387 89.333 1.00 37.44 180 VAL E C 1
ATOM 6062 O O . VAL E 2 178 ? 28.520 31.731 89.806 1.00 37.96 180 VAL E O 1
ATOM 6066 N N . THR E 2 179 ? 29.716 30.640 88.242 1.00 44.27 181 THR E N 1
ATOM 6067 C CA . THR E 2 179 ? 28.555 30.145 87.512 1.00 49.41 181 THR E CA 1
ATOM 6068 C C . THR E 2 179 ? 28.021 28.922 88.244 1.00 53.51 181 THR E C 1
ATOM 6069 O O . THR E 2 179 ? 26.807 28.736 88.384 1.00 52.54 181 THR E O 1
ATOM 6073 N N . SER E 2 180 ? 28.937 28.085 88.713 1.00 54.92 182 SER E N 1
ATOM 6074 C CA . SER E 2 180 ? 28.537 26.889 89.434 1.00 58.40 182 SER E CA 1
ATOM 6075 C C . SER E 2 180 ? 28.893 26.998 90.911 1.00 55.86 182 SER E C 1
ATOM 6076 O O . SER E 2 180 ? 30.032 27.291 91.275 1.00 58.99 182 SER E O 1
ATOM 6079 N N . PRO E 2 181 ? 27.911 26.750 91.781 1.00 53.33 183 PRO E N 1
ATOM 6080 C CA . PRO E 2 181 ? 28.074 26.811 93.234 1.00 52.87 183 PRO E CA 1
ATOM 6081 C C . PRO E 2 181 ? 29.335 26.134 93.776 1.00 49.92 183 PRO E C 1
ATOM 6082 O O . PRO E 2 181 ? 29.592 24.958 93.505 1.00 47.89 183 PRO E O 1
ATOM 6086 N N . LEU E 2 182 ? 30.122 26.896 94.534 1.00 43.99 184 LEU E N 1
ATOM 6087 C CA . LEU E 2 182 ? 31.343 26.387 95.133 1.00 39.84 184 LEU E CA 1
ATOM 6088 C C . LEU E 2 182 ? 30.975 25.298 96.127 1.00 38.48 184 LEU E C 1
ATOM 6089 O O . LEU E 2 182 ? 29.938 25.363 96.785 1.00 39.46 184 LEU E O 1
ATOM 6094 N N . THR E 2 183 ? 31.821 24.288 96.237 1.00 38.82 185 THR E N 1
ATOM 6095 C CA . THR E 2 183 ? 31.546 23.205 97.165 1.00 39.35 185 THR E CA 1
ATOM 6096 C C . THR E 2 183 ? 32.791 22.761 97.901 1.00 35.95 185 THR E C 1
ATOM 6097 O O . THR E 2 183 ? 33.839 22.558 97.296 1.00 37.27 185 THR E O 1
ATOM 6101 N N . VAL E 2 184 ? 32.684 22.650 99.217 1.00 32.84 186 VAL E N 1
ATOM 6102 C CA . VAL E 2 184 ? 33.795 22.179 100.028 1.00 33.63 186 VAL E CA 1
ATOM 6103 C C . VAL E 2 184 ? 33.202 21.120 100.942 1.00 30.11 186 VAL E C 1
ATOM 6104 O O . VAL E 2 184 ? 32.233 21.370 101.656 1.00 27.66 186 VAL E O 1
ATOM 6108 N N . GLU E 2 185 ? 33.780 19.927 100.899 1.00 32.19 187 GLU E N 1
ATOM 6109 C CA . GLU E 2 185 ? 33.272 18.807 101.690 1.00 34.66 187 GLU E CA 1
ATOM 6110 C C . GLU E 2 185 ? 34.111 18.502 102.921 1.00 31.38 187 GLU E C 1
ATOM 6111 O O . GLU E 2 185 ? 35.279 18.885 102.999 1.00 30.03 187 GLU E O 1
ATOM 6117 N N . TRP E 2 186 ? 33.496 17.825 103.888 1.00 30.53 188 TRP E N 1
ATOM 6118 C CA . TRP E 2 186 ? 34.199 17.404 105.099 1.00 30.06 188 TRP E CA 1
ATOM 6119 C C . TRP E 2 186 ? 33.880 15.934 105.298 1.00 29.37 188 TRP E C 1
ATOM 6120 O O . TRP E 2 186 ? 32.714 15.573 105.465 1.00 28.20 188 TRP E O 1
ATOM 6131 N N . ARG E 2 187 ? 34.898 15.079 105.269 1.00 29.09 189 ARG E N 1
ATOM 6132 C CA . ARG E 2 187 ? 34.638 13.658 105.458 1.00 31.49 189 ARG E CA 1
ATOM 6133 C C . ARG E 2 187 ? 34.802 13.302 106.930 1.00 32.93 189 ARG E C 1
ATOM 6134 O O . ARG E 2 187 ? 35.852 13.537 107.518 1.00 34.30 189 ARG E O 1
ATOM 6142 N N . ALA E 2 188 ? 33.748 12.739 107.514 1.00 35.16 190 ALA E N 1
ATOM 6143 C CA . ALA E 2 188 ? 33.747 12.324 108.910 1.00 36.87 190 ALA E CA 1
ATOM 6144 C C . ALA E 2 188 ? 34.258 10.878 109.052 1.00 39.25 190 ALA E C 1
ATOM 6145 O O . ALA E 2 188 ? 34.373 10.175 108.023 1.00 39.97 190 ALA E O 1
ATOM 6148 N N . GLN F 3 1 ? 36.784 59.297 82.452 1.00 55.04 306 GLN F N 1
ATOM 6149 C CA . GLN F 3 1 ? 38.054 59.226 83.225 1.00 51.95 306 GLN F CA 1
ATOM 6150 C C . GLN F 3 1 ? 38.027 60.101 84.466 1.00 47.40 306 GLN F C 1
ATOM 6151 O O . GLN F 3 1 ? 38.857 59.939 85.355 1.00 47.35 306 GLN F O 1
ATOM 6157 N N . TRP F 3 2 ? 37.080 61.031 84.523 1.00 42.33 307 TRP F N 1
ATOM 6158 C CA . TRP F 3 2 ? 36.990 61.943 85.654 1.00 36.58 307 TRP F CA 1
ATOM 6159 C C . TRP F 3 2 ? 35.727 61.861 86.488 1.00 31.95 307 TRP F C 1
ATOM 6160 O O . TRP F 3 2 ? 34.618 61.871 85.962 1.00 32.39 307 TRP F O 1
ATOM 6171 N N . ILE F 3 3 ? 35.908 61.780 87.800 1.00 26.81 308 ILE F N 1
ATOM 6172 C CA . ILE F 3 3 ? 34.784 61.734 88.710 1.00 21.97 308 ILE F CA 1
ATOM 6173 C C . ILE F 3 3 ? 34.464 63.186 88.990 1.00 21.43 308 ILE F C 1
ATOM 6174 O O . ILE F 3 3 ? 35.366 63.987 89.247 1.00 20.19 308 ILE F O 1
ATOM 6179 N N . ARG F 3 4 ? 33.185 63.528 88.915 1.00 17.92 309 ARG F N 1
ATOM 6180 C CA . ARG F 3 4 ? 32.776 64.897 89.139 1.00 17.10 309 ARG F CA 1
ATOM 6181 C C . ARG F 3 4 ? 32.331 65.146 90.554 1.00 17.06 309 ARG F C 1
ATOM 6182 O O . ARG F 3 4 ? 31.846 64.246 91.239 1.00 18.33 309 ARG F O 1
ATOM 6190 N N . VAL F 3 5 ? 32.507 66.386 90.982 1.00 15.83 310 VAL F N 1
ATOM 6191 C CA . VAL F 3 5 ? 32.112 66.798 92.309 1.00 17.43 310 VAL F CA 1
ATOM 6192 C C . VAL F 3 5 ? 30.810 67.595 92.169 1.00 18.87 310 VAL F C 1
ATOM 6193 O O . VAL F 3 5 ? 30.626 68.342 91.201 1.00 17.77 310 VAL F O 1
ATOM 6197 N N . ASN F 3 6 ? 29.897 67.401 93.115 1.00 18.16 311 ASN F N 1
ATOM 6198 C CA . ASN F 3 6 ? 28.645 68.134 93.126 1.00 18.50 311 ASN F CA 1
ATOM 6199 C C . ASN F 3 6 ? 28.885 69.307 94.083 1.00 18.79 311 ASN F C 1
ATOM 6200 O O . ASN F 3 6 ? 29.120 69.080 95.260 1.00 18.93 311 ASN F O 1
ATOM 6205 N N . ILE F 3 7 ? 28.829 70.547 93.592 1.00 19.92 312 ILE F N 1
ATOM 6206 C CA . ILE F 3 7 ? 29.074 71.703 94.458 1.00 22.13 312 ILE F CA 1
ATOM 6207 C C . ILE F 3 7 ? 27.886 72.168 95.295 1.00 20.94 312 ILE F C 1
ATOM 6208 O O . ILE F 3 7 ? 26.887 72.647 94.767 1.00 21.00 312 ILE F O 1
ATOM 6213 N N . PRO F 3 8 ? 27.997 72.054 96.628 1.00 22.14 313 PRO F N 1
ATOM 6214 C CA . PRO F 3 8 ? 26.918 72.477 97.523 1.00 21.74 313 PRO F CA 1
ATOM 6215 C C . PRO F 3 8 ? 26.683 73.987 97.438 1.00 22.18 313 PRO F C 1
ATOM 6216 O O . PRO F 3 8 ? 27.407 74.703 96.743 1.00 21.24 313 PRO F O 1
ATOM 6220 N N . LYS F 3 9 ? 25.665 74.477 98.132 1.00 22.01 314 LYS F N 1
ATOM 6221 C CA . LYS F 3 9 ? 25.405 75.906 98.096 1.00 25.06 314 LYS F CA 1
ATOM 6222 C C . LYS F 3 9 ? 25.705 76.554 99.423 1.00 23.71 314 LYS F C 1
ATOM 6223 O O . LYS F 3 9 ? 25.666 75.908 100.468 1.00 22.00 314 LYS F O 1
ATOM 6229 N N . ARG F 3 10 ? 26.011 77.842 99.372 1.00 25.32 315 ARG F N 1
ATOM 6230 C CA . ARG F 3 10 ? 26.326 78.588 100.576 1.00 29.77 315 ARG F CA 1
ATOM 6231 C C . ARG F 3 10 ? 25.068 79.184 101.198 1.00 30.81 315 ARG F C 1
ATOM 6232 O O . ARG F 3 10 ? 24.202 79.704 100.504 1.00 30.54 315 ARG F O 1
ATOM 6240 N N . ILE F 3 11 ? 24.954 79.067 102.514 1.00 33.28 316 ILE F N 1
ATOM 6241 C CA . ILE F 3 11 ? 23.808 79.611 103.215 1.00 35.20 316 ILE F CA 1
ATOM 6242 C C . ILE F 3 11 ? 24.132 81.067 103.479 1.00 37.07 316 ILE F C 1
ATOM 6243 O O . ILE F 3 11 ? 25.247 81.317 103.982 1.00 38.29 316 ILE F O 1
#

Radius of gyration: 35.35 Å; Cα contacts (8 Å, |Δi|>4): 1737; chains: 6; bounding box: 58×100×99 Å